Protein AF-A0A212JCQ4-F1 (afdb_monomer_lite)

Structure (mmCIF, N/CA/C/O backbone):
data_AF-A0A212JCQ4-F1
#
_entry.id   AF-A0A212JCQ4-F1
#
loop_
_atom_site.group_PDB
_atom_site.id
_atom_site.type_symbol
_atom_site.label_atom_id
_atom_site.label_alt_id
_atom_site.label_comp_id
_atom_site.label_asym_id
_atom_site.label_entity_id
_atom_site.label_seq_id
_atom_site.pdbx_PDB_ins_code
_atom_site.Cartn_x
_atom_site.Cartn_y
_atom_site.Cartn_z
_atom_site.occupancy
_atom_site.B_iso_or_equiv
_atom_site.auth_seq_id
_atom_site.auth_comp_id
_atom_site.auth_asym_id
_atom_site.auth_atom_id
_atom_site.pdbx_PDB_model_num
ATOM 1 N N . MET A 1 1 ? 19.451 -28.523 -70.467 1.00 32.06 1 MET A N 1
ATOM 2 C CA . MET A 1 1 ? 18.300 -27.843 -69.841 1.00 32.06 1 MET A CA 1
ATOM 3 C C . MET A 1 1 ? 18.833 -26.778 -68.900 1.00 32.06 1 MET A C 1
ATOM 5 O O . MET A 1 1 ? 19.364 -27.104 -67.852 1.00 32.06 1 MET A O 1
ATOM 9 N N . ARG A 1 2 ? 18.814 -25.524 -69.358 1.00 25.47 2 ARG A N 1
ATOM 10 C CA . ARG A 1 2 ? 19.131 -24.320 -68.584 1.00 25.47 2 ARG A CA 1
ATOM 11 C C . ARG A 1 2 ? 17.798 -23.605 -68.400 1.00 25.47 2 ARG A C 1
ATOM 13 O O . ARG A 1 2 ? 17.240 -23.160 -69.401 1.00 25.47 2 ARG A O 1
ATOM 20 N N . GLU A 1 3 ? 17.269 -23.547 -67.185 1.00 24.75 3 GLU A N 1
ATOM 21 C CA . GLU A 1 3 ? 16.086 -22.733 -66.908 1.00 24.75 3 GLU A CA 1
ATOM 22 C C . GLU A 1 3 ? 16.500 -21.301 -66.576 1.00 24.75 3 GLU A C 1
ATOM 24 O O . GLU A 1 3 ? 17.418 -21.039 -65.799 1.00 24.75 3 GLU A O 1
ATOM 29 N N . LYS A 1 4 ? 15.845 -20.386 -67.288 1.00 23.06 4 LYS A N 1
ATOM 30 C CA . LYS A 1 4 ? 16.070 -18.948 -67.312 1.00 23.06 4 LYS A CA 1
ATOM 31 C C . LYS A 1 4 ? 15.874 -18.348 -65.921 1.00 23.06 4 LYS A C 1
ATOM 33 O O . LYS A 1 4 ? 14.760 -18.307 -65.410 1.00 23.06 4 LYS A O 1
ATOM 38 N N . ILE A 1 5 ? 16.944 -17.778 -65.377 1.00 24.84 5 ILE A N 1
ATOM 39 C CA . ILE A 1 5 ? 16.854 -16.713 -64.379 1.00 24.84 5 ILE A CA 1
A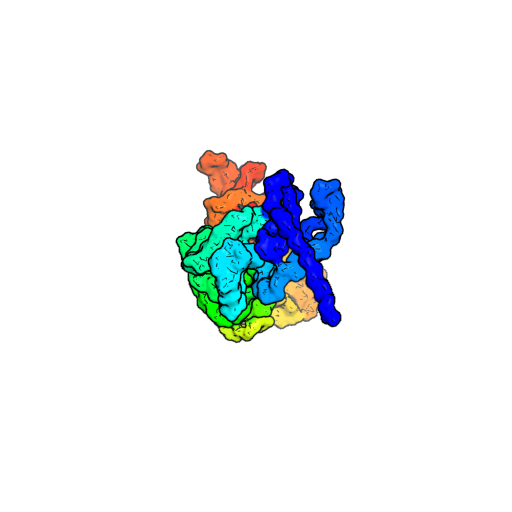TOM 40 C C . ILE A 1 5 ? 16.214 -15.523 -65.097 1.00 24.84 5 ILE A C 1
ATOM 42 O O . ILE A 1 5 ? 16.817 -14.937 -65.996 1.00 24.84 5 ILE A O 1
ATOM 46 N N . VAL A 1 6 ? 14.967 -15.210 -64.753 1.00 25.45 6 VAL A N 1
ATOM 47 C CA . VAL A 1 6 ? 14.301 -13.996 -65.226 1.00 25.45 6 VAL A CA 1
ATOM 48 C C . VAL A 1 6 ? 14.989 -12.811 -64.556 1.00 25.45 6 VAL A C 1
ATOM 50 O O . VAL A 1 6 ? 14.789 -12.519 -63.380 1.00 25.45 6 VAL A O 1
ATOM 53 N N . THR A 1 7 ? 15.850 -12.159 -65.328 1.00 31.75 7 THR A N 1
ATOM 54 C CA . THR A 1 7 ? 16.400 -10.831 -65.082 1.00 31.75 7 THR A CA 1
ATOM 55 C C . THR A 1 7 ? 15.264 -9.812 -65.096 1.00 31.75 7 THR A C 1
ATOM 57 O O . THR A 1 7 ? 14.762 -9.453 -66.159 1.00 31.75 7 THR A O 1
ATOM 60 N N . GLY A 1 8 ? 14.849 -9.365 -63.914 1.00 24.56 8 GLY A N 1
ATOM 61 C CA . GLY A 1 8 ? 14.039 -8.165 -63.728 1.00 24.56 8 GLY A CA 1
ATOM 62 C C . GLY A 1 8 ? 14.882 -7.093 -63.051 1.00 24.56 8 GLY A C 1
ATOM 63 O O . GLY A 1 8 ? 14.885 -6.984 -61.828 1.00 24.56 8 GLY A O 1
ATOM 64 N N . THR A 1 9 ? 15.641 -6.337 -63.837 1.00 28.34 9 THR A N 1
ATOM 65 C CA . THR A 1 9 ? 16.278 -5.086 -63.422 1.00 28.34 9 THR A CA 1
ATOM 66 C C . THR A 1 9 ? 15.172 -4.060 -63.176 1.00 28.34 9 THR A C 1
ATOM 68 O O . THR A 1 9 ? 14.485 -3.662 -64.111 1.00 28.34 9 THR A O 1
ATOM 71 N N . VAL A 1 10 ? 14.968 -3.638 -61.926 1.00 27.80 10 VAL A N 1
ATOM 72 C CA . VAL A 1 10 ? 14.209 -2.412 -61.640 1.00 27.80 10 VAL A CA 1
ATOM 73 C C . VAL A 1 10 ? 15.224 -1.279 -61.571 1.00 27.80 10 VAL A C 1
ATOM 75 O O . VAL A 1 10 ? 15.914 -1.099 -60.568 1.00 27.80 10 VAL A O 1
ATOM 78 N N . GLU A 1 11 ? 15.362 -0.574 -62.689 1.00 26.48 11 GLU A N 1
ATOM 79 C CA . GLU A 1 11 ? 16.165 0.636 -62.821 1.00 26.48 11 GLU A CA 1
ATOM 80 C C . GLU A 1 11 ? 15.382 1.857 -62.307 1.00 26.48 11 GLU A C 1
ATOM 82 O O . GLU A 1 11 ? 14.247 2.103 -62.706 1.00 26.48 11 GLU A O 1
ATOM 87 N N . SER A 1 12 ? 16.054 2.650 -61.465 1.00 22.78 12 SER A N 1
ATOM 88 C CA . SER A 1 12 ? 15.738 4.019 -61.015 1.00 22.78 12 SER A CA 1
ATOM 89 C C . SER A 1 12 ? 14.581 4.242 -60.012 1.00 22.78 12 SER A C 1
ATOM 91 O O . SER A 1 12 ? 13.432 3.859 -60.203 1.00 22.78 12 SER A O 1
ATOM 93 N N . LEU A 1 13 ? 14.928 4.925 -58.911 1.00 30.12 13 LEU A N 1
ATOM 94 C CA . LEU A 1 13 ? 14.050 5.452 -57.860 1.00 30.12 13 LEU A CA 1
ATOM 95 C C . LEU A 1 13 ? 14.155 6.982 -57.897 1.00 30.12 13 LEU A C 1
ATOM 97 O O . LEU A 1 13 ? 15.203 7.523 -57.550 1.00 30.12 13 LEU A O 1
ATOM 101 N N . GLU A 1 14 ? 13.088 7.679 -58.287 1.00 23.50 14 GLU A N 1
ATOM 102 C CA . GLU A 1 14 ? 13.028 9.147 -58.260 1.00 23.50 14 GLU A CA 1
ATOM 103 C C . GLU A 1 14 ? 11.935 9.641 -57.293 1.00 23.50 14 GLU A C 1
ATOM 105 O O . GLU A 1 14 ? 10.854 9.058 -57.180 1.00 23.50 14 GLU A O 1
ATOM 110 N N . VAL A 1 15 ? 12.232 10.716 -56.556 1.00 29.20 15 VAL A N 1
ATOM 111 C CA . VAL A 1 15 ? 11.378 11.297 -55.507 1.00 29.20 15 VAL A CA 1
ATOM 112 C C . VAL A 1 15 ? 10.557 12.451 -56.081 1.00 29.20 15 VAL A C 1
ATOM 114 O O . VAL A 1 15 ? 11.116 13.503 -56.376 1.00 29.20 15 VAL A O 1
ATOM 117 N N . ARG A 1 16 ? 9.224 12.320 -56.142 1.00 26.12 16 ARG A N 1
ATOM 118 C CA . ARG A 1 16 ? 8.299 13.462 -56.296 1.00 26.12 16 ARG A CA 1
ATOM 119 C C . ARG A 1 16 ? 6.994 13.232 -55.521 1.00 26.12 16 ARG A C 1
ATOM 121 O O . ARG A 1 16 ? 6.367 12.190 -55.660 1.00 26.12 16 ARG A O 1
ATOM 128 N N . GLY A 1 17 ? 6.571 14.212 -54.715 1.00 27.91 17 GLY A N 1
ATOM 129 C CA . GLY A 1 17 ? 5.167 14.324 -54.275 1.00 27.91 17 GLY A CA 1
ATOM 130 C C . GLY A 1 17 ? 4.691 13.504 -53.060 1.00 27.91 17 GLY A C 1
ATOM 131 O O . GLY A 1 17 ? 3.525 13.137 -53.007 1.00 27.91 17 GLY A O 1
ATOM 132 N N . GLY A 1 18 ? 5.530 13.235 -52.053 1.00 31.50 18 GLY A N 1
ATOM 133 C CA . GLY A 1 18 ? 5.032 13.005 -50.681 1.00 31.50 18 GLY A CA 1
ATOM 134 C C . GLY A 1 18 ? 4.243 11.717 -50.368 1.00 31.50 18 GLY A C 1
ATOM 135 O O . GLY A 1 18 ? 3.412 11.751 -49.464 1.00 31.50 18 GLY A O 1
ATOM 136 N N . THR A 1 19 ? 4.513 10.580 -51.023 1.00 29.20 19 THR A N 1
ATOM 137 C CA . THR A 1 19 ? 3.900 9.275 -50.667 1.00 29.20 19 THR A CA 1
ATOM 138 C C . THR A 1 19 ? 4.926 8.139 -50.615 1.00 29.20 19 THR A C 1
ATOM 140 O O . THR A 1 19 ? 5.748 8.048 -51.528 1.00 29.20 19 THR A O 1
ATOM 143 N N . LEU A 1 20 ? 4.870 7.229 -49.627 1.00 32.25 20 LEU A N 1
ATOM 144 C CA . LEU A 1 20 ? 5.834 6.123 -49.548 1.00 32.25 20 LEU A CA 1
ATOM 145 C C . LEU A 1 20 ? 5.527 4.929 -50.452 1.00 32.25 20 LEU A C 1
ATOM 147 O O . LEU A 1 20 ? 4.381 4.518 -50.603 1.00 32.25 20 LEU A O 1
ATOM 151 N N . LEU A 1 21 ? 6.611 4.316 -50.925 1.00 33.00 21 LEU A N 1
ATOM 152 C CA . LEU A 1 21 ? 6.697 2.968 -51.478 1.00 33.00 21 LEU A CA 1
ATOM 153 C C . LEU A 1 21 ? 7.287 2.024 -50.420 1.00 33.00 21 LEU A C 1
ATOM 155 O O . LEU A 1 21 ? 8.281 2.368 -49.782 1.00 33.00 21 LEU A O 1
ATOM 159 N N . LEU A 1 22 ? 6.686 0.841 -50.254 1.00 37.56 22 LEU A N 1
ATOM 160 C CA . LEU A 1 22 ? 7.226 -0.265 -49.457 1.00 37.56 22 LEU A CA 1
ATOM 161 C C . LEU A 1 22 ? 8.606 -0.646 -50.003 1.00 37.56 22 LEU A C 1
ATOM 163 O O . LEU A 1 22 ? 8.719 -1.233 -51.076 1.00 37.56 22 LEU A O 1
ATOM 167 N N . ALA A 1 23 ? 9.649 -0.260 -49.283 1.00 37.72 23 ALA A N 1
ATOM 168 C CA . ALA A 1 23 ? 11.021 -0.524 -49.666 1.00 37.72 23 ALA A CA 1
ATOM 169 C C . ALA A 1 23 ? 11.456 -1.911 -49.169 1.00 37.72 23 ALA A C 1
ATOM 171 O O . ALA A 1 23 ? 11.227 -2.265 -48.011 1.00 37.72 23 ALA A O 1
ATOM 172 N N . ASP A 1 24 ? 12.118 -2.665 -50.054 1.00 46.59 24 ASP A N 1
ATOM 173 C CA . ASP A 1 24 ? 13.016 -3.772 -49.706 1.00 46.59 24 ASP A CA 1
ATOM 174 C C . ASP A 1 24 ? 13.876 -3.346 -48.503 1.00 46.59 24 ASP A C 1
ATOM 176 O O . ASP A 1 24 ? 14.333 -2.198 -48.451 1.00 46.59 24 ASP A O 1
ATOM 180 N N . TRP A 1 25 ? 14.137 -4.249 -47.551 1.00 49.84 25 TRP A N 1
ATOM 181 C CA . TRP A 1 25 ? 15.127 -4.030 -46.494 1.00 49.84 25 TRP A CA 1
ATOM 182 C C . TRP A 1 25 ? 16.390 -3.339 -47.042 1.00 49.84 25 TRP A C 1
ATOM 184 O O . TRP A 1 25 ? 16.895 -2.417 -46.405 1.00 49.84 25 TRP A O 1
ATOM 194 N N . ARG A 1 26 ? 16.843 -3.689 -48.261 1.00 50.25 26 ARG A N 1
ATOM 195 C CA . ARG A 1 26 ? 17.972 -3.071 -48.987 1.00 50.25 26 ARG A CA 1
ATOM 196 C C . ARG A 1 26 ? 17.785 -1.604 -49.396 1.00 50.25 26 ARG A C 1
ATOM 198 O O . ARG A 1 26 ? 18.786 -0.894 -49.423 1.00 50.25 26 ARG A O 1
ATOM 205 N N . ALA A 1 27 ? 16.567 -1.134 -49.645 1.00 45.81 27 ALA A N 1
ATOM 206 C CA . ALA A 1 27 ? 16.246 0.260 -49.973 1.00 45.81 27 ALA A CA 1
ATOM 207 C C . ALA A 1 27 ? 15.977 1.136 -48.724 1.00 45.81 27 ALA A C 1
ATOM 209 O O . ALA A 1 27 ? 15.858 2.356 -48.828 1.00 45.81 27 ALA A O 1
ATOM 210 N N . GLY A 1 28 ? 15.988 0.532 -47.527 1.00 45.38 28 GLY A N 1
ATOM 211 C CA . GLY A 1 28 ? 15.826 1.204 -46.237 1.00 45.38 28 GLY A CA 1
ATOM 212 C C . GLY A 1 28 ? 14.374 1.213 -45.764 1.00 45.38 28 GLY A C 1
ATOM 213 O O . GLY A 1 28 ? 13.457 1.320 -46.566 1.00 45.38 28 GLY A O 1
ATOM 214 N N . LEU A 1 29 ? 14.152 1.107 -44.449 1.00 46.00 29 LEU A N 1
ATOM 215 C CA . LEU A 1 29 ? 12.815 1.142 -43.847 1.00 46.00 29 LEU A CA 1
ATOM 216 C C . LEU A 1 29 ? 12.216 2.551 -43.963 1.00 46.00 29 LEU A C 1
ATOM 218 O O . LEU A 1 29 ? 12.230 3.340 -43.020 1.00 46.00 29 LEU A O 1
ATOM 222 N N . GLY A 1 30 ? 11.710 2.905 -45.137 1.00 39.31 30 GLY A N 1
ATOM 223 C CA . GLY A 1 30 ? 10.808 4.034 -45.261 1.00 39.31 30 GLY A CA 1
ATOM 224 C C . GLY A 1 30 ? 9.460 3.662 -44.634 1.00 39.31 30 GLY A C 1
ATOM 225 O O . GLY A 1 30 ? 8.930 2.583 -44.888 1.00 39.31 30 GLY A O 1
ATOM 226 N N . ARG A 1 31 ? 8.862 4.559 -43.846 1.00 39.53 31 ARG A N 1
ATOM 227 C CA . ARG A 1 31 ? 7.405 4.585 -43.627 1.00 39.53 31 ARG A CA 1
ATOM 228 C C . ARG A 1 31 ? 6.879 5.977 -43.978 1.00 39.53 31 ARG A C 1
ATOM 230 O O . ARG A 1 31 ? 7.353 6.968 -43.436 1.00 39.53 31 ARG A O 1
ATOM 237 N N . THR A 1 32 ? 5.906 6.057 -44.883 1.00 30.70 32 THR A N 1
ATOM 238 C CA . THR A 1 32 ? 4.908 7.133 -44.916 1.00 30.70 32 THR A CA 1
ATOM 239 C C . THR A 1 32 ? 3.570 6.435 -45.054 1.00 30.70 32 THR A C 1
ATOM 241 O O . THR A 1 32 ? 3.290 5.790 -46.058 1.00 30.70 32 THR A O 1
ATOM 244 N N . LEU A 1 33 ? 2.756 6.576 -44.020 1.00 32.19 33 LEU A N 1
ATOM 245 C CA . LEU A 1 33 ? 1.309 6.574 -44.125 1.00 32.19 33 LEU A CA 1
ATOM 246 C C . LEU A 1 33 ? 0.936 7.944 -43.584 1.00 32.19 33 LEU A C 1
ATOM 248 O O . LEU A 1 33 ? 1.150 8.217 -42.404 1.00 32.19 33 LEU A O 1
ATOM 252 N N . ARG A 1 34 ? 0.577 8.861 -44.483 1.00 30.30 34 ARG A N 1
ATOM 253 C CA . ARG A 1 34 ? 0.251 10.228 -44.090 1.00 30.30 34 ARG A CA 1
ATOM 254 C C . ARG A 1 34 ? -1.063 10.228 -43.318 1.00 30.30 34 ARG A C 1
ATOM 256 O O . ARG A 1 34 ? -2.013 9.545 -43.684 1.00 30.30 34 ARG A O 1
ATOM 263 N N . GLY A 1 35 ? -1.074 11.053 -42.287 1.00 26.44 35 GLY A N 1
ATOM 264 C CA . GLY A 1 35 ? -2.233 11.452 -41.514 1.00 26.44 35 GLY A CA 1
ATOM 265 C C . GLY A 1 35 ? -1.782 12.433 -40.441 1.00 26.44 35 GLY A C 1
ATOM 266 O O . GLY A 1 35 ? -2.016 12.173 -39.276 1.00 26.44 35 GLY A O 1
ATOM 267 N N . ASP A 1 36 ? -1.007 13.451 -40.834 1.00 30.61 36 ASP A N 1
ATOM 268 C CA . ASP A 1 36 ? -0.702 14.704 -40.119 1.00 30.61 36 ASP A CA 1
ATOM 269 C C . ASP A 1 36 ? -0.726 14.652 -38.566 1.00 30.61 36 ASP A C 1
ATOM 271 O O . ASP A 1 36 ? -1.315 15.500 -37.901 1.00 30.61 36 ASP A O 1
ATOM 275 N N . GLY A 1 37 ? -0.051 13.649 -37.984 1.00 29.08 37 GLY A N 1
ATOM 276 C CA . GLY A 1 37 ? 0.016 13.351 -36.547 1.00 29.08 37 GLY A CA 1
ATOM 277 C C . GLY A 1 37 ? 1.029 12.227 -36.228 1.00 29.08 37 GLY A C 1
ATOM 278 O O . GLY A 1 37 ? 1.457 11.511 -37.135 1.00 29.08 37 GLY A O 1
ATOM 279 N N . PRO A 1 38 ? 1.473 12.063 -34.964 1.00 31.23 38 PRO A N 1
ATOM 280 C CA . PRO A 1 38 ? 2.828 11.607 -34.608 1.00 31.23 38 PRO A CA 1
ATOM 281 C C . PRO A 1 38 ? 3.078 10.082 -34.588 1.00 31.23 38 PRO A C 1
ATOM 283 O O . PRO A 1 38 ? 3.997 9.630 -33.909 1.00 31.23 38 PRO A O 1
ATOM 286 N N . TYR A 1 39 ? 2.329 9.257 -35.327 1.00 32.06 39 TYR A N 1
ATOM 287 C CA . TYR A 1 39 ? 2.516 7.795 -35.292 1.00 32.06 39 TYR A CA 1
ATOM 288 C C . TYR A 1 39 ? 2.461 7.127 -36.671 1.00 32.06 39 TYR A C 1
ATOM 290 O O . TYR A 1 39 ? 1.503 7.333 -37.412 1.00 32.06 39 TYR A O 1
ATOM 298 N N . PRO A 1 40 ? 3.371 6.176 -36.959 1.00 34.78 40 PRO A N 1
ATOM 299 C CA . PRO A 1 40 ? 3.081 5.063 -37.844 1.00 34.78 40 PRO A CA 1
ATOM 300 C C . PRO A 1 40 ? 2.908 3.765 -37.034 1.00 34.78 40 PRO A C 1
ATOM 302 O O . PRO A 1 40 ? 3.887 3.160 -36.607 1.00 34.78 40 PRO A O 1
ATOM 305 N N . LEU A 1 41 ? 1.647 3.358 -36.864 1.00 33.28 41 LEU A N 1
ATOM 306 C CA . LEU A 1 41 ? 1.120 2.009 -36.580 1.00 33.28 41 LEU A CA 1
ATOM 307 C C . LEU A 1 41 ? 2.052 1.014 -35.859 1.00 33.28 41 LEU A C 1
ATOM 309 O O . LEU A 1 41 ? 2.858 0.331 -36.490 1.00 33.28 41 LEU A O 1
ATOM 313 N N . SER A 1 42 ? 1.827 0.834 -34.554 1.00 30.84 42 SER A N 1
ATOM 314 C CA . SER A 1 42 ? 1.692 -0.528 -34.024 1.00 30.84 42 SER A CA 1
ATOM 315 C C . SER A 1 42 ? 0.215 -0.903 -34.123 1.00 30.84 42 SER A C 1
ATOM 317 O O . SER A 1 42 ? -0.631 -0.105 -33.721 1.00 30.84 42 SER A O 1
ATOM 319 N N . CYS A 1 43 ? -0.097 -2.084 -34.643 1.00 30.03 43 CYS A N 1
ATOM 320 C CA . CYS A 1 43 ? -1.452 -2.607 -34.831 1.00 30.03 43 CYS A CA 1
ATOM 321 C C . CYS A 1 43 ? -2.215 -2.903 -33.524 1.00 30.03 43 CYS A C 1
ATOM 323 O O . CYS A 1 43 ? -2.640 -4.032 -33.317 1.00 30.03 43 CYS A O 1
ATOM 325 N N . ALA A 1 44 ? -2.404 -1.915 -32.647 1.00 31.16 44 ALA A N 1
ATOM 326 C CA . ALA A 1 44 ? -3.144 -2.117 -31.401 1.00 31.16 44 ALA A CA 1
ATOM 327 C C . ALA A 1 44 ? -4.351 -1.185 -31.179 1.00 31.16 44 ALA A C 1
ATOM 329 O O . ALA A 1 44 ? -5.352 -1.689 -30.696 1.00 31.16 44 ALA A O 1
ATOM 330 N N . ASP A 1 45 ? -4.360 0.103 -31.556 1.00 31.17 45 ASP A N 1
ATOM 331 C CA . ASP A 1 45 ? -5.245 1.029 -30.804 1.00 31.17 45 ASP A CA 1
ATOM 332 C C . ASP A 1 45 ? -6.210 1.952 -31.582 1.00 31.17 45 ASP A C 1
ATOM 334 O O . ASP A 1 45 ? -6.643 2.956 -31.023 1.00 31.17 45 ASP A O 1
ATOM 338 N N . VAL A 1 46 ? -6.637 1.657 -32.820 1.00 30.66 46 VAL A N 1
ATOM 339 C CA . VAL A 1 46 ? -7.789 2.396 -33.409 1.00 30.66 46 VAL A CA 1
ATOM 340 C C . VAL A 1 46 ? -8.723 1.484 -34.219 1.00 30.66 46 VAL A C 1
ATOM 342 O O . VAL A 1 46 ? -8.431 1.183 -35.379 1.00 30.66 46 VAL A O 1
ATOM 345 N N . PRO A 1 47 ? -9.874 1.060 -33.665 1.00 29.22 47 PRO A N 1
ATOM 346 C CA . PRO A 1 47 ? -10.908 0.365 -34.426 1.00 29.22 47 PRO A CA 1
ATOM 347 C C . PRO A 1 47 ? -11.587 1.307 -35.437 1.00 29.22 47 PRO A C 1
ATOM 349 O O . PRO A 1 47 ? -12.046 2.388 -35.074 1.00 29.22 47 PRO A O 1
ATOM 352 N N . GLY A 1 48 ? -11.713 0.874 -36.698 1.00 36.28 48 GLY A N 1
ATOM 353 C CA . GLY A 1 48 ? -12.770 1.362 -37.600 1.00 36.28 48 GLY A CA 1
ATOM 354 C C . GLY A 1 48 ? -12.418 2.387 -38.690 1.00 36.28 48 GLY A C 1
ATOM 355 O O . GLY A 1 48 ? -13.346 2.897 -39.315 1.00 36.28 48 GLY A O 1
ATOM 356 N N . ARG A 1 49 ? -11.143 2.692 -38.985 1.00 37.06 49 ARG A N 1
ATOM 357 C CA . ARG A 1 49 ? -10.781 3.514 -40.166 1.00 37.06 49 ARG A CA 1
ATOM 358 C C . ARG A 1 49 ? -9.804 2.792 -41.106 1.00 37.06 49 ARG A C 1
ATOM 360 O O . ARG A 1 49 ? -8.746 2.371 -40.640 1.00 37.06 49 ARG A O 1
ATOM 367 N N . PRO A 1 50 ? -10.117 2.651 -42.411 1.00 37.53 50 PRO A N 1
ATOM 368 C CA . PRO A 1 50 ? -9.210 2.035 -43.373 1.00 37.53 50 PRO A CA 1
ATOM 369 C C . PRO A 1 50 ? -8.054 2.982 -43.713 1.00 37.53 50 PRO A C 1
ATOM 371 O O . PRO A 1 50 ? -8.257 4.175 -43.935 1.00 37.53 50 PRO A O 1
ATOM 374 N N . LEU A 1 51 ? -6.836 2.448 -43.774 1.00 42.00 51 LEU A N 1
ATOM 375 C CA . LEU A 1 51 ? -5.702 3.161 -44.363 1.00 42.00 51 LEU A CA 1
ATOM 376 C C . LEU A 1 51 ? -5.823 3.136 -45.879 1.00 42.00 51 LEU A C 1
ATOM 378 O O . LEU A 1 51 ? -6.289 2.135 -46.407 1.00 42.00 51 LEU A O 1
ATOM 382 N N . LEU A 1 52 ? -5.398 4.192 -46.568 1.00 41.59 52 LEU A N 1
ATOM 383 C CA . LEU A 1 52 ? -5.590 4.341 -48.012 1.00 41.59 52 LEU A CA 1
ATOM 384 C C . LEU A 1 52 ? -4.254 4.328 -48.780 1.00 41.59 52 LEU A C 1
ATOM 386 O O . LEU A 1 52 ? -3.218 4.713 -48.234 1.00 41.59 52 LEU A O 1
ATOM 390 N N . ASP A 1 53 ? -4.282 3.872 -50.034 1.00 39.75 53 ASP A N 1
ATOM 391 C CA . ASP A 1 53 ? -3.183 3.926 -51.002 1.00 39.75 53 ASP A CA 1
ATOM 392 C C . ASP A 1 53 ? -3.130 5.274 -51.760 1.00 39.75 53 ASP A C 1
ATOM 394 O O . ASP A 1 53 ? -3.855 6.218 -51.433 1.00 39.75 53 ASP A O 1
ATOM 398 N N . ARG A 1 54 ? -2.241 5.384 -52.764 1.00 33.50 54 ARG A N 1
ATOM 399 C CA . ARG A 1 54 ? -2.014 6.603 -53.574 1.00 33.50 54 ARG A CA 1
ATOM 400 C C . ARG A 1 54 ? -3.242 7.055 -54.364 1.00 33.50 54 ARG A C 1
ATOM 402 O O . ARG A 1 54 ? -3.333 8.224 -54.726 1.00 33.50 54 ARG A O 1
ATOM 409 N N . GLU A 1 55 ? -4.179 6.150 -54.603 1.00 37.16 55 GLU A N 1
ATOM 410 C CA . GLU A 1 55 ? -5.401 6.372 -55.363 1.00 37.16 55 GLU A CA 1
ATOM 411 C C . GLU A 1 55 ? -6.619 6.540 -54.434 1.00 37.16 55 GLU A C 1
ATOM 413 O O . GLU A 1 55 ? -7.756 6.580 -54.900 1.00 37.16 55 GLU A O 1
ATOM 418 N N . GLY A 1 56 ? -6.397 6.638 -53.114 1.00 38.28 56 GLY A N 1
ATOM 419 C CA . GLY A 1 56 ? -7.456 6.765 -52.114 1.00 38.28 56 GLY A CA 1
ATOM 420 C C . GLY A 1 56 ? -8.199 5.455 -51.835 1.00 38.28 56 GLY A C 1
ATOM 421 O O . GLY A 1 56 ? -9.272 5.481 -51.232 1.00 38.28 56 GLY A O 1
ATOM 422 N N . ARG A 1 57 ? -7.657 4.306 -52.257 1.00 43.53 57 ARG A N 1
ATOM 423 C CA . ARG A 1 57 ? -8.278 2.991 -52.057 1.00 43.53 57 ARG A CA 1
ATOM 424 C C . ARG A 1 57 ? -7.814 2.384 -50.735 1.00 43.53 57 ARG A C 1
ATOM 426 O O . ARG A 1 57 ? -6.642 2.512 -50.400 1.00 43.53 57 ARG A O 1
ATOM 433 N N . PRO A 1 58 ? -8.674 1.680 -49.987 1.00 43.66 58 PRO A N 1
ATOM 434 C CA . PRO A 1 58 ? -8.266 0.972 -48.778 1.00 43.66 58 PRO A CA 1
ATOM 435 C C . PRO A 1 58 ? -7.092 0.018 -49.035 1.00 43.66 58 PRO A C 1
ATOM 437 O O . PRO A 1 58 ? -7.192 -0.890 -49.859 1.00 43.66 58 PRO A O 1
ATOM 440 N N . LEU A 1 59 ? -5.991 0.197 -48.305 1.00 44.41 59 LEU A N 1
ATOM 441 C CA . LEU A 1 59 ? -4.896 -0.759 -48.250 1.00 44.41 59 LEU A CA 1
ATOM 442 C C . LEU A 1 59 ? -5.442 -2.090 -47.708 1.00 44.41 59 LEU A C 1
ATOM 444 O O . LEU A 1 59 ? -6.076 -2.104 -46.647 1.00 44.41 59 LEU A O 1
ATOM 448 N N . PRO A 1 60 ? -5.217 -3.213 -48.409 1.00 45.97 60 PRO A N 1
ATOM 449 C CA . PRO A 1 60 ? -5.745 -4.499 -47.986 1.00 45.97 60 PRO A CA 1
ATOM 450 C C . PRO A 1 60 ? -5.043 -4.944 -46.703 1.00 45.97 60 PRO A C 1
ATOM 452 O O . PRO A 1 60 ? -3.817 -4.975 -46.667 1.00 45.97 60 PRO A O 1
ATOM 455 N N . ASP A 1 61 ? -5.838 -5.297 -45.686 1.00 53.53 61 ASP A N 1
ATOM 456 C CA . ASP A 1 61 ? -5.445 -5.950 -44.426 1.00 53.53 61 ASP A CA 1
ATOM 457 C C . ASP A 1 61 ? -4.066 -5.498 -43.903 1.00 53.53 61 ASP A C 1
ATOM 459 O O . ASP A 1 61 ? -3.040 -6.090 -44.225 1.00 53.53 61 ASP A O 1
ATOM 463 N N . LEU A 1 62 ? -4.030 -4.438 -43.091 1.00 49.12 62 LEU A N 1
ATOM 464 C CA . LEU A 1 62 ? -2.836 -3.933 -42.390 1.00 49.12 62 LEU A CA 1
ATOM 465 C C . LEU A 1 62 ? -1.882 -5.048 -41.894 1.00 49.12 62 LEU A C 1
ATOM 467 O O . LEU A 1 62 ? -0.699 -5.017 -42.244 1.00 49.12 62 LEU A O 1
ATOM 471 N N . PRO A 1 63 ? -2.379 -6.081 -41.182 1.00 49.94 63 PRO A N 1
ATOM 472 C CA . PRO A 1 63 ? -1.623 -7.292 -40.864 1.00 49.94 63 PRO A CA 1
ATOM 473 C C . PRO A 1 63 ? -0.921 -7.966 -42.056 1.00 49.94 63 PRO A C 1
ATOM 475 O O . PRO A 1 63 ? 0.215 -8.416 -41.937 1.00 49.94 63 PRO A O 1
ATOM 478 N N . LYS A 1 64 ? -1.558 -8.073 -43.225 1.00 48.72 64 LYS A N 1
ATOM 479 C CA . LYS A 1 64 ? -0.976 -8.635 -44.458 1.00 48.72 64 LYS A CA 1
ATOM 480 C C . LYS A 1 64 ? 0.133 -7.750 -45.031 1.00 48.72 64 LYS A C 1
ATOM 482 O O . LYS A 1 64 ? 1.173 -8.288 -45.406 1.00 48.72 64 LYS A O 1
ATOM 487 N N . ALA A 1 65 ? -0.050 -6.431 -45.057 1.00 50.03 65 ALA A N 1
ATOM 488 C CA . ALA A 1 65 ? 0.979 -5.496 -45.515 1.00 50.03 65 ALA A CA 1
ATOM 489 C C . ALA A 1 65 ? 2.207 -5.489 -44.582 1.00 50.03 65 ALA A C 1
ATOM 491 O O . ALA A 1 65 ? 3.344 -5.531 -45.049 1.00 50.03 65 ALA A O 1
ATOM 492 N N . GLU A 1 66 ? 1.998 -5.525 -43.263 1.00 52.62 66 GLU A N 1
ATOM 493 C CA . GLU A 1 66 ? 3.091 -5.650 -42.291 1.00 52.62 66 GLU A CA 1
ATOM 494 C C . GLU A 1 66 ? 3.817 -6.992 -42.399 1.00 52.62 66 GLU A C 1
ATOM 496 O O . GLU A 1 66 ? 5.049 -7.021 -42.407 1.00 52.62 66 GLU A O 1
ATOM 501 N N . ARG A 1 67 ? 3.077 -8.098 -42.565 1.00 54.88 67 ARG A N 1
ATOM 502 C CA . ARG A 1 67 ? 3.659 -9.424 -42.830 1.00 54.88 67 ARG A CA 1
ATOM 503 C C . ARG A 1 67 ? 4.519 -9.427 -44.095 1.00 54.88 67 ARG A C 1
ATOM 505 O O . ARG A 1 67 ? 5.588 -10.029 -44.078 1.00 54.88 67 ARG A O 1
ATOM 512 N N . ALA A 1 68 ? 4.097 -8.737 -45.155 1.00 53.66 68 ALA A N 1
ATOM 513 C CA . ALA A 1 68 ? 4.864 -8.630 -46.395 1.00 53.66 68 ALA A CA 1
ATOM 514 C C . ALA A 1 68 ? 6.182 -7.858 -46.205 1.00 53.66 68 ALA A C 1
ATOM 516 O O . ALA A 1 68 ? 7.222 -8.325 -46.659 1.00 53.66 68 ALA A O 1
ATOM 517 N N . VAL A 1 69 ? 6.177 -6.736 -45.472 1.00 55.56 69 VAL A N 1
ATOM 518 C CA . VAL A 1 69 ? 7.416 -6.007 -45.125 1.00 55.56 69 VAL A CA 1
ATOM 519 C C . VAL A 1 69 ? 8.334 -6.870 -44.279 1.00 55.56 69 VAL A C 1
ATOM 521 O O . VAL A 1 69 ? 9.512 -7.009 -44.595 1.00 55.56 69 VAL A O 1
ATOM 524 N N . LEU A 1 70 ? 7.803 -7.481 -43.219 1.00 59.12 70 LEU A N 1
ATOM 525 C CA . LEU A 1 70 ? 8.583 -8.346 -42.340 1.00 59.12 70 LEU A CA 1
ATOM 526 C C . LEU A 1 70 ? 9.169 -9.542 -43.102 1.00 59.12 70 LEU A C 1
ATOM 528 O O . LEU A 1 70 ? 10.286 -9.945 -42.804 1.00 59.12 70 LEU A O 1
ATOM 532 N N . ALA A 1 71 ? 8.484 -10.074 -44.116 1.00 61.66 71 ALA A N 1
ATOM 533 C CA . ALA A 1 71 ? 9.021 -11.139 -44.962 1.00 61.66 71 ALA A CA 1
ATOM 534 C C . ALA A 1 71 ? 10.274 -10.717 -45.756 1.00 61.66 71 ALA A C 1
ATOM 536 O O . ALA A 1 71 ? 11.101 -11.571 -46.063 1.00 61.66 71 ALA A O 1
ATOM 537 N N . THR A 1 72 ? 10.454 -9.421 -46.042 1.00 66.38 72 THR A N 1
ATOM 538 C CA . THR A 1 72 ? 11.679 -8.895 -46.680 1.00 66.38 72 THR A CA 1
ATOM 539 C C . THR A 1 72 ? 12.841 -8.701 -45.702 1.00 66.38 72 THR A C 1
ATOM 541 O O . THR A 1 72 ? 13.990 -8.579 -46.125 1.00 66.38 72 THR A O 1
ATOM 544 N N . VAL A 1 73 ? 12.571 -8.672 -44.392 1.00 68.06 73 VAL A N 1
ATOM 545 C CA . VAL A 1 73 ? 13.608 -8.518 -43.366 1.00 68.06 73 VAL A CA 1
ATOM 546 C C . VAL A 1 73 ? 14.283 -9.876 -43.130 1.00 68.06 73 VAL A C 1
ATOM 548 O O . VAL A 1 73 ? 13.586 -10.849 -42.807 1.00 68.06 73 VAL A O 1
ATOM 551 N N . PRO A 1 74 ? 15.626 -9.964 -43.230 1.00 78.00 74 PRO A N 1
ATOM 552 C CA . PRO A 1 74 ? 16.359 -11.192 -42.942 1.00 78.00 74 PRO A CA 1
ATOM 553 C C . PRO A 1 74 ? 15.948 -11.809 -41.603 1.00 78.00 74 PRO A C 1
ATOM 555 O O . PRO A 1 74 ? 15.720 -11.104 -40.619 1.00 78.00 74 PRO A O 1
ATOM 558 N N . GLU A 1 75 ? 15.840 -13.136 -41.561 1.00 75.31 75 GLU A N 1
ATOM 559 C CA . GLU A 1 75 ? 15.329 -13.854 -40.391 1.00 75.31 75 GLU A CA 1
ATOM 560 C C . GLU A 1 75 ? 16.146 -13.575 -39.123 1.00 75.31 75 GLU A C 1
ATOM 562 O O . GLU A 1 75 ? 15.569 -13.351 -38.064 1.00 75.31 75 GLU A O 1
ATOM 567 N N . GLU A 1 76 ? 17.472 -13.502 -39.244 1.00 80.88 76 GLU A N 1
ATOM 568 C CA . GLU A 1 76 ? 18.380 -13.135 -38.153 1.00 80.88 76 GLU A CA 1
ATOM 569 C C . GLU A 1 76 ? 18.037 -11.761 -37.554 1.00 80.88 76 GLU A C 1
ATOM 571 O O . GLU A 1 76 ? 17.951 -11.604 -36.338 1.00 80.88 76 GLU A O 1
ATOM 576 N N . ILE A 1 77 ? 17.747 -10.776 -38.406 1.00 79.44 77 ILE A N 1
ATOM 577 C CA . ILE A 1 77 ? 17.400 -9.411 -37.996 1.00 79.44 77 ILE A CA 1
ATOM 578 C C . ILE A 1 77 ? 16.021 -9.381 -37.323 1.00 79.44 77 ILE A C 1
ATOM 580 O O . ILE A 1 77 ? 15.831 -8.691 -36.321 1.00 79.44 77 ILE A O 1
ATOM 584 N N . ARG A 1 78 ? 15.059 -10.166 -37.826 1.00 78.56 78 ARG A N 1
ATOM 585 C CA . ARG A 1 78 ? 13.746 -10.325 -37.178 1.00 78.56 78 ARG A CA 1
ATOM 586 C C . ARG A 1 78 ? 13.859 -10.992 -35.812 1.00 78.56 78 ARG A C 1
ATOM 588 O O . ARG A 1 78 ? 13.243 -10.518 -34.860 1.00 78.56 78 ARG A O 1
ATOM 595 N N . ARG A 1 79 ? 14.656 -12.061 -35.711 1.00 80.38 79 ARG A N 1
ATOM 596 C CA . ARG A 1 79 ? 14.933 -12.754 -34.447 1.00 80.38 79 ARG A CA 1
ATOM 597 C C . ARG A 1 79 ? 15.581 -11.813 -33.438 1.00 80.38 79 ARG A C 1
ATOM 599 O O . ARG A 1 79 ? 15.151 -11.793 -32.291 1.00 80.38 79 ARG A O 1
ATOM 606 N N . LEU A 1 80 ? 16.527 -10.981 -33.873 1.00 84.44 80 LEU A N 1
ATOM 607 C CA . LEU A 1 80 ? 17.168 -9.994 -33.006 1.00 84.44 80 LEU A CA 1
ATOM 608 C C . LEU A 1 80 ? 16.225 -8.858 -32.577 1.00 84.44 80 LEU A C 1
ATOM 610 O O . LEU A 1 80 ? 16.329 -8.359 -31.461 1.00 84.44 80 LEU A O 1
ATOM 614 N N . ALA A 1 81 ? 15.287 -8.440 -33.427 1.00 81.75 81 ALA A N 1
ATOM 615 C CA . ALA A 1 81 ? 14.302 -7.430 -33.046 1.00 81.75 81 ALA A CA 1
ATOM 616 C C . ALA A 1 81 ? 13.303 -7.959 -32.003 1.00 81.75 81 ALA A C 1
ATOM 618 O O . ALA A 1 81 ? 12.819 -7.183 -31.179 1.00 81.75 81 ALA A O 1
ATOM 619 N N . ALA A 1 82 ? 12.986 -9.258 -32.027 1.00 82.75 82 ALA A N 1
ATOM 620 C CA . ALA A 1 82 ? 11.887 -9.837 -31.256 1.00 82.75 82 ALA A CA 1
ATOM 621 C C . ALA A 1 82 ? 11.914 -9.525 -29.738 1.00 82.75 82 ALA A C 1
ATOM 623 O O . ALA A 1 82 ? 10.875 -9.079 -29.235 1.00 82.75 82 ALA A O 1
ATOM 624 N N . PRO A 1 83 ? 13.054 -9.641 -29.017 1.00 82.75 83 PRO A N 1
ATOM 625 C CA . PRO A 1 83 ? 13.154 -9.333 -27.583 1.00 82.75 83 PRO A CA 1
ATOM 626 C C . PRO A 1 83 ? 12.809 -7.887 -27.202 1.00 82.75 83 PRO A C 1
ATOM 628 O O . PRO A 1 83 ? 12.500 -7.614 -26.046 1.00 82.75 83 PRO A O 1
ATOM 631 N N . TYR A 1 84 ? 12.818 -6.952 -28.158 1.00 84.31 84 TYR A N 1
ATOM 632 C CA . TYR A 1 84 ? 12.468 -5.547 -27.927 1.00 84.31 84 TYR A CA 1
ATOM 633 C C . TYR A 1 84 ? 10.950 -5.285 -27.911 1.00 84.31 84 TYR A C 1
ATOM 635 O O . TYR A 1 84 ? 10.516 -4.133 -27.804 1.00 84.31 84 TYR A O 1
ATOM 643 N N . GLY A 1 85 ? 10.128 -6.336 -28.015 1.00 81.69 85 GLY A N 1
ATOM 644 C CA . GLY A 1 85 ? 8.679 -6.288 -27.816 1.00 81.69 85 GLY A CA 1
ATOM 645 C C . GLY A 1 85 ? 7.994 -5.193 -28.635 1.00 81.69 85 GLY A C 1
ATOM 646 O O . GLY A 1 85 ? 8.157 -5.099 -29.851 1.00 81.69 85 GLY A O 1
ATOM 647 N N . ARG A 1 86 ? 7.255 -4.302 -27.966 1.00 75.38 86 ARG A N 1
ATOM 648 C CA . ARG A 1 86 ? 6.528 -3.196 -28.625 1.00 75.38 86 ARG A CA 1
ATOM 649 C C . ARG A 1 86 ? 7.418 -2.171 -29.343 1.00 75.38 86 ARG A C 1
ATOM 651 O O . ARG A 1 86 ? 6.894 -1.321 -30.059 1.00 75.38 86 ARG A O 1
ATOM 658 N N . PHE A 1 87 ? 8.736 -2.231 -29.157 1.00 79.88 87 PHE A N 1
ATOM 659 C CA . PHE A 1 87 ? 9.715 -1.361 -29.811 1.00 79.88 87 PHE A CA 1
ATOM 660 C C . PHE A 1 87 ? 10.510 -2.069 -30.922 1.00 79.88 87 PHE A C 1
ATOM 662 O O . PHE A 1 87 ? 11.496 -1.521 -31.411 1.00 79.88 87 PHE A O 1
ATOM 669 N N . GLN A 1 88 ? 10.076 -3.252 -31.372 1.00 81.31 88 GLN A N 1
ATOM 670 C CA . GLN A 1 88 ? 10.679 -3.993 -32.491 1.00 81.31 88 GLN A CA 1
ATOM 671 C C . GLN A 1 88 ? 10.963 -3.116 -33.721 1.00 81.31 88 GLN A C 1
ATOM 673 O O . GLN A 1 88 ? 12.043 -3.192 -34.300 1.00 81.31 88 GLN A O 1
ATOM 678 N N . TRP A 1 89 ? 10.039 -2.226 -34.095 1.00 77.06 89 TRP A N 1
ATOM 679 C CA . TRP A 1 89 ? 10.239 -1.311 -35.225 1.00 77.06 89 TRP A CA 1
ATOM 680 C C . TRP A 1 89 ? 11.379 -0.311 -35.004 1.00 77.06 89 TRP A C 1
ATOM 682 O O . TRP A 1 89 ? 12.138 -0.043 -35.933 1.00 77.06 89 TRP A O 1
ATOM 692 N N . MET A 1 90 ? 11.535 0.208 -33.784 1.00 81.81 90 MET A N 1
ATOM 693 C CA . MET A 1 90 ? 12.650 1.090 -33.429 1.00 81.81 90 MET A CA 1
ATOM 694 C C . MET A 1 90 ? 13.974 0.328 -33.416 1.00 81.81 90 MET A C 1
ATOM 696 O O . MET A 1 90 ? 14.984 0.866 -33.864 1.00 81.81 90 MET A O 1
ATOM 700 N N . ALA A 1 91 ? 13.966 -0.934 -32.977 1.00 85.12 91 ALA A N 1
ATOM 701 C CA . ALA A 1 91 ? 15.131 -1.805 -33.069 1.00 85.12 91 ALA A CA 1
ATOM 702 C C . ALA A 1 91 ? 15.551 -1.997 -34.535 1.00 85.12 91 ALA A C 1
ATOM 704 O O . ALA A 1 91 ? 16.700 -1.740 -34.879 1.00 85.12 91 ALA A O 1
ATOM 705 N N . LEU A 1 92 ? 14.617 -2.358 -35.423 1.00 81.12 92 LEU A N 1
ATOM 706 C CA . LEU A 1 92 ? 14.887 -2.515 -36.858 1.00 81.12 92 LEU A CA 1
ATOM 707 C C . LEU A 1 92 ? 15.405 -1.217 -37.502 1.00 81.12 92 LEU A C 1
ATOM 709 O O . LEU A 1 92 ? 16.357 -1.249 -38.284 1.00 81.12 92 LEU A O 1
ATOM 713 N N . GLU A 1 93 ? 14.811 -0.071 -37.155 1.00 82.69 93 GLU A N 1
ATOM 714 C CA . GLU A 1 93 ? 15.249 1.246 -37.628 1.00 82.69 93 GLU A CA 1
ATOM 715 C C . GLU A 1 93 ? 16.683 1.560 -37.172 1.00 82.69 93 GLU A C 1
ATOM 717 O O . GLU A 1 93 ? 17.509 1.979 -37.988 1.00 82.69 93 GLU A O 1
ATOM 722 N N . ALA A 1 94 ? 17.002 1.305 -35.900 1.00 86.62 94 ALA A N 1
ATOM 723 C CA . ALA A 1 94 ? 18.338 1.501 -35.349 1.00 86.62 94 ALA A CA 1
ATOM 724 C C . ALA A 1 94 ? 19.371 0.569 -36.003 1.00 86.62 94 ALA A C 1
ATOM 726 O O . ALA A 1 94 ? 20.411 1.047 -36.450 1.00 86.62 94 ALA A O 1
ATOM 727 N N . MET A 1 95 ? 19.067 -0.729 -36.150 1.00 85.69 95 MET A N 1
ATOM 728 C CA . MET A 1 95 ? 19.951 -1.699 -36.818 1.00 85.69 95 MET A CA 1
ATOM 729 C C . MET A 1 95 ? 20.294 -1.284 -38.247 1.00 85.69 95 MET A C 1
ATOM 731 O O . MET A 1 95 ? 21.411 -1.504 -38.710 1.00 85.69 95 MET A O 1
ATOM 735 N N . ARG A 1 96 ? 19.322 -0.701 -38.954 1.00 82.88 96 ARG A N 1
ATOM 736 C CA . ARG A 1 96 ? 19.473 -0.344 -40.361 1.00 82.88 96 ARG A CA 1
ATOM 737 C C . ARG A 1 96 ? 20.205 0.975 -40.574 1.00 82.88 96 ARG A C 1
ATOM 739 O O . ARG A 1 96 ? 20.942 1.107 -41.548 1.00 82.88 96 ARG A O 1
ATOM 746 N N . HIS A 1 97 ? 19.919 1.974 -39.745 1.00 83.06 97 HIS A N 1
ATOM 747 C CA . HIS A 1 97 ? 20.275 3.365 -40.036 1.00 83.06 97 HIS A CA 1
ATOM 748 C C . HIS A 1 97 ? 21.314 3.958 -39.088 1.00 83.06 97 HIS A C 1
ATOM 750 O O . HIS A 1 97 ? 21.835 5.039 -39.368 1.00 83.06 97 HIS A O 1
ATOM 756 N N . VAL A 1 98 ? 21.635 3.275 -37.990 1.00 87.75 98 VAL A N 1
ATOM 757 C CA . VAL A 1 98 ? 22.715 3.676 -37.091 1.00 87.75 98 VAL A CA 1
ATOM 758 C C . VAL A 1 98 ? 23.930 2.787 -37.362 1.00 87.75 98 VAL A C 1
ATOM 760 O O . VAL A 1 98 ? 23.830 1.570 -37.196 1.00 87.75 98 VAL A O 1
ATOM 763 N N . PRO A 1 99 ? 25.081 3.351 -37.779 1.00 91.31 99 PRO A N 1
ATOM 764 C CA . PRO A 1 99 ? 26.317 2.585 -37.913 1.00 91.31 99 PRO A CA 1
ATOM 765 C C . PRO A 1 99 ? 26.640 1.841 -36.612 1.00 91.31 99 PRO A C 1
ATOM 767 O O . PRO A 1 99 ? 26.667 2.449 -35.548 1.00 91.31 99 PRO A O 1
ATOM 770 N N . GLY A 1 100 ? 26.835 0.522 -36.690 1.00 92.44 100 GLY A N 1
ATOM 771 C CA . GLY A 1 100 ? 27.059 -0.339 -35.520 1.00 92.44 100 GLY A CA 1
ATOM 772 C C . GLY A 1 100 ? 25.799 -0.717 -34.725 1.00 92.44 100 GLY A C 1
ATOM 773 O O . GLY A 1 100 ? 25.895 -1.537 -33.815 1.00 92.44 100 GLY A O 1
ATOM 774 N N . GLY A 1 101 ? 24.616 -0.200 -35.081 1.00 91.62 101 GLY A N 1
ATOM 775 C CA . GLY A 1 101 ? 23.364 -0.435 -34.352 1.00 91.62 101 GLY A CA 1
ATOM 776 C C . GLY A 1 101 ? 22.967 -1.910 -34.257 1.00 91.62 101 GLY A C 1
ATOM 777 O O . GLY A 1 101 ? 22.498 -2.350 -33.212 1.00 91.62 101 GLY A O 1
ATOM 778 N N . PHE A 1 102 ? 23.217 -2.702 -35.307 1.00 90.44 102 PHE A N 1
ATOM 779 C CA . PHE A 1 102 ? 23.009 -4.156 -35.274 1.00 90.44 102 PHE A CA 1
ATOM 780 C C . PHE A 1 102 ? 23.884 -4.846 -34.221 1.00 90.44 102 PHE A C 1
ATOM 782 O O . PHE A 1 102 ? 23.372 -5.596 -33.395 1.00 90.44 102 PHE A O 1
ATOM 789 N N . ALA A 1 103 ? 25.189 -4.558 -34.214 1.00 94.69 103 ALA A N 1
ATOM 790 C CA . ALA A 1 103 ? 26.121 -5.160 -33.264 1.00 94.69 103 ALA A CA 1
ATOM 791 C C . ALA A 1 103 ? 25.798 -4.757 -31.817 1.00 94.69 103 ALA A C 1
ATOM 793 O O . ALA A 1 103 ? 25.811 -5.610 -30.933 1.00 94.69 103 ALA A O 1
ATOM 794 N N . PHE A 1 104 ? 25.449 -3.486 -31.598 1.00 96.31 104 PHE A N 1
ATOM 795 C CA . PHE A 1 104 ? 25.036 -2.977 -30.293 1.00 96.31 104 PHE A CA 1
ATOM 796 C C . PHE A 1 104 ? 23.771 -3.664 -29.771 1.00 96.31 104 PHE A C 1
ATOM 798 O O . PHE A 1 104 ? 23.776 -4.192 -28.664 1.00 96.31 104 PHE A O 1
ATOM 805 N N . LEU A 1 105 ? 22.695 -3.702 -30.563 1.00 95.06 105 LEU A N 1
ATOM 806 C CA . LEU A 1 105 ? 21.448 -4.329 -30.121 1.00 95.06 105 LEU A CA 1
ATOM 807 C C . LEU A 1 105 ? 21.621 -5.838 -29.911 1.00 95.06 105 LEU A C 1
ATOM 809 O O . LEU A 1 105 ? 21.092 -6.387 -28.951 1.00 95.06 105 LEU A O 1
ATOM 813 N N . ARG A 1 106 ? 22.438 -6.509 -30.732 1.00 94.69 106 ARG A N 1
ATOM 814 C CA . ARG A 1 106 ? 22.811 -7.907 -30.485 1.00 94.69 106 ARG A CA 1
ATOM 815 C C . ARG A 1 106 ? 23.496 -8.086 -29.133 1.00 94.69 106 ARG A C 1
ATOM 817 O O . ARG A 1 106 ? 23.067 -8.927 -28.352 1.00 94.69 106 ARG A O 1
ATOM 824 N N . GLN A 1 107 ? 24.489 -7.254 -28.829 1.00 94.75 107 GLN A N 1
ATOM 825 C CA . GLN A 1 107 ? 25.186 -7.288 -27.544 1.00 94.75 107 GLN A CA 1
ATOM 826 C C . GLN A 1 107 ? 24.241 -7.042 -26.357 1.00 94.75 107 GLN A C 1
ATOM 828 O O . GLN A 1 107 ? 24.362 -7.712 -25.334 1.00 94.75 107 GLN A O 1
ATOM 833 N N . GLU A 1 108 ? 23.298 -6.103 -26.472 1.00 94.25 108 GLU A N 1
ATOM 834 C CA . GLU A 1 108 ? 22.326 -5.834 -25.406 1.00 94.25 108 GLU A CA 1
ATOM 835 C C . GLU A 1 108 ? 21.358 -7.011 -25.216 1.00 94.25 108 GLU A C 1
ATOM 837 O O . GLU A 1 108 ? 21.123 -7.434 -24.086 1.00 94.25 108 GLU A O 1
ATOM 842 N N . ALA A 1 109 ? 20.833 -7.582 -26.304 1.00 91.19 109 ALA A N 1
ATOM 843 C CA . ALA A 1 109 ? 19.910 -8.714 -26.245 1.00 91.19 109 ALA A CA 1
ATOM 844 C C . ALA A 1 109 ? 20.562 -9.997 -25.695 1.00 91.19 109 ALA A C 1
ATOM 846 O O . ALA A 1 109 ? 19.917 -10.722 -24.942 1.00 91.19 109 ALA A O 1
ATOM 847 N N . GLU A 1 110 ? 21.823 -10.267 -26.049 1.00 91.19 110 GLU A N 1
ATOM 848 C CA . GLU A 1 110 ? 22.577 -11.456 -25.614 1.00 91.19 110 GLU A CA 1
ATOM 849 C C . GLU A 1 110 ? 23.236 -11.290 -24.232 1.00 91.19 110 GLU A C 1
ATOM 851 O O . GLU A 1 110 ? 23.561 -12.282 -23.582 1.00 91.19 110 GLU A O 1
ATOM 856 N N . GLY A 1 111 ? 23.455 -10.049 -23.787 1.00 91.31 111 GLY A N 1
ATOM 857 C CA . GLY A 1 111 ? 24.105 -9.722 -22.519 1.00 91.31 111 GLY A CA 1
ATOM 858 C C . GLY A 1 111 ? 23.129 -9.603 -21.346 1.00 91.31 111 GLY A C 1
ATOM 859 O O . GLY A 1 111 ? 22.523 -10.572 -20.903 1.00 91.31 111 GLY A O 1
ATOM 860 N N . ALA A 1 112 ? 22.997 -8.389 -20.802 1.00 85.62 112 ALA A N 1
ATOM 861 C CA . ALA A 1 112 ? 22.112 -8.102 -19.665 1.00 85.62 112 ALA A CA 1
ATOM 862 C C . ALA A 1 112 ? 20.615 -8.045 -20.043 1.00 85.62 112 ALA A C 1
ATOM 864 O O . ALA A 1 112 ? 19.768 -7.819 -19.178 1.00 85.62 112 ALA A O 1
ATOM 865 N N . GLY A 1 113 ? 20.293 -8.230 -21.324 1.00 91.56 113 GLY A N 1
ATOM 866 C CA . GLY A 1 113 ? 18.954 -8.106 -21.879 1.00 91.56 113 GLY A CA 1
ATOM 867 C C . GLY A 1 113 ? 18.644 -6.688 -22.381 1.00 91.56 113 GLY A C 1
ATOM 868 O O . GLY A 1 113 ? 19.372 -5.730 -22.115 1.00 91.56 113 GLY A O 1
ATOM 869 N N . PRO A 1 114 ? 17.512 -6.510 -23.085 1.00 93.88 114 PRO A N 1
ATOM 870 C CA . PRO A 1 114 ? 17.186 -5.266 -23.787 1.00 93.88 114 PRO A CA 1
ATOM 871 C C . PRO A 1 114 ? 16.743 -4.119 -22.859 1.00 93.88 114 PRO A C 1
ATOM 873 O O . PRO A 1 114 ? 16.398 -3.038 -23.339 1.00 93.88 114 PRO A O 1
ATOM 876 N N . GLY A 1 115 ? 16.724 -4.328 -21.537 1.00 95.31 115 GLY A N 1
ATOM 877 C CA . GLY A 1 115 ? 16.069 -3.438 -20.578 1.00 95.31 115 GLY A CA 1
ATOM 878 C C . GLY A 1 115 ? 16.595 -2.001 -20.572 1.00 95.31 115 GLY A C 1
ATOM 879 O O . GLY A 1 115 ? 15.804 -1.066 -20.474 1.00 95.31 115 GLY A O 1
ATOM 880 N N . PHE A 1 116 ? 17.904 -1.803 -20.753 1.00 96.56 116 PHE A N 1
ATOM 881 C CA . PHE A 1 116 ? 18.499 -0.466 -20.865 1.00 96.56 116 PHE A CA 1
ATOM 882 C C . PHE A 1 116 ? 17.970 0.303 -22.087 1.00 96.56 116 PHE A C 1
ATOM 884 O O . PHE A 1 116 ? 17.524 1.447 -21.965 1.00 96.56 116 PHE A O 1
ATOM 891 N N . VAL A 1 117 ? 17.969 -0.337 -23.258 1.00 96.88 117 VAL A N 1
ATOM 892 C CA . VAL A 1 117 ? 17.497 0.268 -24.512 1.00 96.88 117 VAL A CA 1
ATOM 893 C C . VAL A 1 117 ? 15.995 0.550 -24.443 1.00 96.88 117 VAL A C 1
ATOM 895 O O . VAL A 1 117 ? 15.545 1.638 -24.808 1.00 96.88 117 VAL A O 1
ATOM 898 N N . LEU A 1 118 ? 15.222 -0.400 -23.906 1.00 95.25 118 LEU A N 1
ATOM 899 C CA . LEU A 1 118 ? 13.786 -0.247 -23.677 1.00 95.25 118 LEU A CA 1
ATOM 900 C C . LEU A 1 118 ? 13.479 0.932 -22.747 1.00 95.25 118 LEU A C 1
ATOM 902 O O . LEU A 1 118 ? 12.585 1.723 -23.045 1.00 95.25 118 LEU A O 1
ATOM 906 N N . ALA A 1 119 ? 14.252 1.102 -21.671 1.00 96.19 119 ALA A N 1
ATOM 907 C CA . ALA A 1 119 ? 14.110 2.236 -20.766 1.00 96.19 119 ALA A CA 1
ATOM 908 C C . ALA A 1 119 ? 14.423 3.573 -21.457 1.00 96.19 119 ALA A C 1
ATOM 910 O O . ALA A 1 119 ? 13.665 4.528 -21.293 1.00 96.19 119 ALA A O 1
ATOM 911 N N . CYS A 1 120 ? 15.467 3.641 -22.292 1.00 96.75 120 CYS A N 1
ATOM 912 C CA . CYS A 1 120 ? 15.778 4.846 -23.070 1.00 96.75 120 CYS A CA 1
ATOM 913 C C . CYS A 1 120 ? 14.624 5.232 -24.013 1.00 96.75 120 CYS A C 1
ATOM 915 O O . CYS A 1 120 ? 14.227 6.399 -24.097 1.00 96.75 120 CYS A O 1
ATOM 917 N N . TRP A 1 121 ? 14.045 4.255 -24.713 1.00 92.25 121 TRP A N 1
ATOM 918 C CA . TRP A 1 121 ? 12.899 4.492 -25.595 1.00 92.25 121 TRP A CA 1
ATOM 919 C C . TRP A 1 121 ? 11.622 4.859 -24.837 1.00 92.25 121 TRP A C 1
ATOM 921 O O . TRP A 1 121 ? 10.855 5.696 -25.318 1.00 92.25 121 TRP A O 1
ATOM 931 N N . ALA A 1 122 ? 11.398 4.272 -23.661 1.00 87.12 122 ALA A N 1
ATOM 932 C CA . ALA A 1 122 ? 10.264 4.599 -22.808 1.00 87.12 122 ALA A CA 1
ATOM 933 C C . ALA A 1 122 ? 10.361 6.031 -22.255 1.00 87.12 122 ALA A C 1
ATOM 935 O O . ALA A 1 122 ? 9.418 6.804 -22.416 1.00 87.12 122 ALA A O 1
ATOM 936 N N . LEU A 1 123 ? 11.506 6.409 -21.674 1.00 88.00 123 LEU A N 1
ATOM 937 C CA . LEU A 1 123 ? 11.727 7.729 -21.070 1.00 88.00 123 LEU A CA 1
ATOM 938 C C . LEU A 1 123 ? 11.647 8.876 -22.087 1.00 88.00 123 LEU A C 1
ATOM 940 O O . LEU A 1 123 ? 11.030 9.902 -21.827 1.00 88.00 123 LEU A O 1
ATOM 944 N N . SER A 1 124 ? 12.218 8.681 -23.276 1.00 86.69 124 SER A N 1
ATOM 945 C CA . SER A 1 124 ? 12.210 9.687 -24.351 1.00 86.69 124 SER A CA 1
ATOM 946 C C . SER A 1 124 ? 10.860 9.843 -25.067 1.00 86.69 124 SER A C 1
ATOM 948 O O . SER A 1 124 ? 10.689 10.760 -25.883 1.00 86.69 124 SER A O 1
ATOM 950 N N . GLY A 1 125 ? 9.914 8.929 -24.822 1.00 79.75 125 GLY A N 1
ATOM 951 C CA . GLY A 1 125 ? 8.684 8.831 -25.600 1.00 79.75 125 GLY A CA 1
ATOM 952 C C . GLY A 1 125 ? 8.952 8.497 -27.070 1.00 79.75 125 GLY A C 1
ATOM 953 O O . GLY A 1 125 ? 8.264 9.007 -27.949 1.00 79.75 125 GLY A O 1
ATOM 954 N N . ALA A 1 126 ? 9.949 7.656 -27.372 1.00 75.19 126 ALA A N 1
ATOM 955 C CA . ALA A 1 126 ? 10.456 7.436 -28.732 1.00 75.19 126 ALA A CA 1
ATOM 956 C C . ALA A 1 126 ? 9.373 7.096 -29.777 1.00 75.19 126 ALA A C 1
ATOM 958 O O . ALA A 1 126 ? 9.542 7.407 -30.953 1.00 75.19 126 ALA A O 1
ATOM 959 N N . ARG A 1 127 ? 8.241 6.501 -29.371 1.00 71.06 127 ARG A N 1
ATOM 960 C CA . ARG A 1 127 ? 7.115 6.161 -30.263 1.00 71.06 127 ARG A CA 1
ATOM 961 C C . ARG A 1 127 ? 6.449 7.366 -30.933 1.00 71.06 127 ARG A C 1
ATOM 963 O O . ARG A 1 127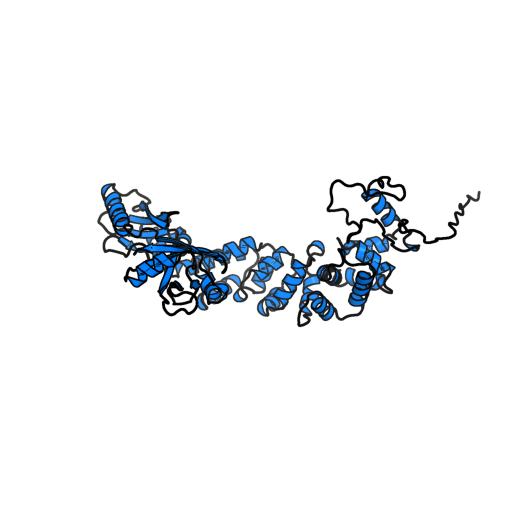 ? 5.906 7.180 -32.015 1.00 71.06 127 ARG A O 1
ATOM 970 N N . VAL A 1 128 ? 6.503 8.551 -30.320 1.00 67.81 128 VAL A N 1
ATOM 971 C CA . VAL A 1 128 ? 5.925 9.799 -30.867 1.00 67.81 128 VAL A CA 1
ATOM 972 C C . VAL A 1 128 ? 6.962 10.735 -31.483 1.00 67.81 128 VAL A C 1
ATOM 974 O O . VAL A 1 128 ? 6.615 11.781 -32.023 1.00 67.81 128 VAL A O 1
ATOM 977 N N . ARG A 1 129 ? 8.247 10.387 -31.382 1.00 69.12 129 ARG A N 1
ATOM 978 C CA . ARG A 1 129 ? 9.357 11.219 -31.858 1.00 69.12 129 ARG A CA 1
ATOM 979 C C . ARG A 1 129 ? 9.564 11.056 -33.353 1.00 69.12 129 ARG A C 1
ATOM 981 O O . ARG A 1 129 ? 9.305 9.984 -33.901 1.00 69.12 129 ARG A O 1
ATOM 988 N N . GLY A 1 130 ? 10.096 12.082 -34.012 1.00 70.12 130 GLY A N 1
ATOM 989 C CA . GLY A 1 130 ? 10.486 12.004 -35.419 1.00 70.12 130 GLY A CA 1
ATOM 990 C C . GLY A 1 130 ? 11.661 11.043 -35.646 1.00 70.12 130 GLY A C 1
ATOM 991 O O . GLY A 1 130 ? 12.446 10.767 -34.740 1.00 70.12 130 GLY A O 1
ATOM 992 N N . ARG A 1 131 ? 11.833 10.548 -36.881 1.00 74.62 131 ARG A N 1
ATOM 993 C CA . ARG A 1 131 ? 12.928 9.617 -37.233 1.00 74.62 131 ARG A CA 1
ATOM 994 C C . ARG A 1 131 ? 14.311 10.162 -36.868 1.00 74.62 131 ARG A C 1
ATOM 996 O O . ARG A 1 131 ? 15.113 9.429 -36.308 1.00 74.62 131 ARG A O 1
ATOM 1003 N N . GLY A 1 132 ? 14.580 11.440 -37.145 1.00 77.31 132 GLY A N 1
ATOM 1004 C CA . GLY A 1 132 ? 15.856 12.073 -36.793 1.00 77.31 132 GLY A CA 1
ATOM 1005 C C . GLY A 1 132 ? 16.153 12.002 -35.292 1.00 77.31 132 GLY A C 1
ATOM 1006 O O . GLY A 1 132 ? 17.223 11.544 -34.906 1.00 77.31 132 GLY A O 1
ATOM 1007 N N . GLU A 1 133 ? 15.179 12.357 -34.450 1.00 77.88 133 GLU A N 1
ATOM 1008 C CA . GLU A 1 133 ? 15.299 12.279 -32.988 1.00 77.88 133 GLU A CA 1
ATOM 1009 C C . GLU A 1 133 ? 15.514 10.837 -32.503 1.00 77.88 133 GLU A C 1
ATOM 1011 O O . GLU A 1 133 ? 16.357 10.601 -31.641 1.00 77.88 133 GLU A O 1
ATOM 1016 N N . ARG A 1 134 ? 14.803 9.856 -33.080 1.00 84.62 134 ARG A N 1
ATOM 1017 C CA . ARG A 1 134 ? 14.972 8.434 -32.730 1.00 84.62 134 ARG A CA 1
ATOM 1018 C C . ARG A 1 134 ? 16.358 7.903 -33.092 1.00 84.62 134 ARG A C 1
ATOM 1020 O O . ARG A 1 134 ? 16.951 7.169 -32.306 1.00 84.62 134 ARG A O 1
ATOM 1027 N N . LEU A 1 135 ? 16.896 8.290 -34.250 1.00 85.62 135 LEU A N 1
ATOM 1028 C CA . LEU A 1 135 ? 18.254 7.920 -34.657 1.00 85.62 135 LEU A CA 1
ATOM 1029 C C . LEU A 1 135 ? 19.311 8.590 -33.775 1.00 85.62 135 LEU A C 1
ATOM 1031 O O . LEU A 1 135 ? 20.295 7.944 -33.418 1.00 85.62 135 LEU A O 1
ATOM 1035 N N . THR A 1 136 ? 19.101 9.851 -33.389 1.00 92.88 136 THR A N 1
ATOM 1036 C CA . THR A 1 136 ? 19.948 10.525 -32.398 1.00 92.88 136 THR A CA 1
ATOM 1037 C C . THR A 1 136 ? 19.924 9.769 -31.076 1.00 92.88 136 THR A C 1
ATOM 1039 O O . THR A 1 136 ? 20.981 9.410 -30.574 1.00 92.88 136 THR A O 1
ATOM 1042 N N . LEU A 1 137 ? 18.744 9.437 -30.550 1.00 94.25 137 LEU A N 1
ATOM 1043 C CA . LEU A 1 137 ? 18.604 8.665 -29.316 1.00 94.25 137 LEU A CA 1
ATOM 1044 C C . LEU A 1 137 ? 19.307 7.302 -29.386 1.00 94.25 137 LEU A C 1
ATOM 1046 O O . LEU A 1 137 ? 19.987 6.919 -28.441 1.00 94.25 137 LEU A O 1
ATOM 1050 N N . ALA A 1 138 ? 19.174 6.578 -30.499 1.00 93.94 138 ALA A N 1
ATOM 1051 C CA . ALA A 1 138 ? 19.850 5.297 -30.686 1.00 93.94 138 ALA A CA 1
ATOM 1052 C C . ALA A 1 138 ? 21.383 5.444 -30.681 1.00 93.94 138 ALA A C 1
ATOM 1054 O O . ALA A 1 138 ? 22.063 4.631 -30.063 1.00 93.94 138 ALA A O 1
ATOM 1055 N N . ARG A 1 139 ? 21.931 6.504 -31.296 1.00 97.06 139 ARG A N 1
ATOM 1056 C CA . ARG A 1 139 ? 23.369 6.819 -31.209 1.00 97.06 139 ARG A CA 1
ATOM 1057 C C . ARG A 1 139 ? 23.787 7.134 -29.777 1.00 97.06 139 ARG A C 1
ATOM 1059 O O . ARG A 1 139 ? 24.761 6.561 -29.310 1.00 97.06 139 ARG A O 1
ATOM 1066 N N . ARG A 1 140 ? 23.023 7.974 -29.071 1.00 97.81 140 ARG A N 1
ATOM 1067 C CA . ARG A 1 140 ? 23.277 8.303 -27.659 1.00 97.81 140 ARG A CA 1
ATOM 1068 C C . ARG A 1 140 ? 23.312 7.045 -26.792 1.00 97.81 140 ARG A C 1
ATOM 1070 O O . ARG A 1 140 ? 24.261 6.857 -26.044 1.00 97.81 140 ARG A O 1
ATOM 1077 N N . ALA A 1 141 ? 22.345 6.140 -26.957 1.00 96.81 141 ALA A N 1
ATOM 1078 C CA . ALA A 1 141 ? 22.304 4.863 -26.240 1.00 96.81 141 ALA A CA 1
ATOM 1079 C C . ALA A 1 141 ? 23.528 3.970 -26.500 1.00 96.81 141 ALA A C 1
ATOM 1081 O O . ALA A 1 141 ? 23.917 3.208 -25.619 1.00 96.81 141 ALA A O 1
ATOM 1082 N N . MET A 1 142 ? 24.144 4.070 -27.681 1.00 96.38 142 MET A N 1
ATOM 1083 C CA . MET A 1 142 ? 25.367 3.337 -28.016 1.00 96.38 142 MET A CA 1
ATOM 1084 C C . MET A 1 142 ? 26.633 3.950 -27.413 1.00 96.38 142 MET A C 1
ATOM 1086 O O . MET A 1 142 ? 27.580 3.217 -27.137 1.00 96.38 142 MET A O 1
ATOM 1090 N N . THR A 1 143 ? 26.690 5.277 -27.274 1.00 95.94 143 THR A N 1
ATOM 1091 C CA . THR A 1 143 ? 27.944 5.997 -26.998 1.00 95.94 143 THR A CA 1
ATOM 1092 C C . THR A 1 143 ? 28.033 6.601 -25.601 1.00 95.94 143 THR A C 1
ATOM 1094 O O . THR A 1 143 ? 29.136 6.769 -25.092 1.00 95.94 143 THR A O 1
ATOM 1097 N N . GLU A 1 144 ? 26.908 6.964 -24.986 1.00 97.50 144 GLU A N 1
ATOM 1098 C CA . GLU A 1 144 ? 26.885 7.622 -23.676 1.00 97.50 144 GLU A CA 1
ATOM 1099 C C . GLU A 1 144 ? 26.908 6.608 -22.518 1.00 97.50 144 GLU A C 1
ATOM 1101 O O . GLU A 1 144 ? 26.391 5.491 -22.648 1.00 97.50 144 GLU A O 1
ATOM 1106 N N . PRO A 1 145 ? 27.455 6.978 -21.343 1.00 96.75 145 PRO A N 1
ATOM 1107 C CA . PRO A 1 145 ? 27.378 6.136 -20.156 1.00 96.75 145 PRO A CA 1
ATOM 1108 C C . PRO A 1 145 ? 25.921 5.848 -19.768 1.00 96.75 145 PRO A C 1
ATOM 1110 O O . PRO A 1 145 ? 25.115 6.756 -19.573 1.00 96.75 145 PRO A O 1
ATOM 1113 N N . ARG A 1 146 ? 25.583 4.562 -19.595 1.00 95.62 146 ARG A N 1
ATOM 1114 C CA . ARG A 1 146 ? 24.192 4.100 -19.397 1.00 95.62 146 ARG A CA 1
ATOM 1115 C C . ARG A 1 146 ? 23.444 4.846 -18.286 1.00 95.62 146 ARG A C 1
ATOM 1117 O O . ARG A 1 146 ? 22.297 5.240 -18.469 1.00 95.62 146 ARG A O 1
ATOM 1124 N N . ALA A 1 147 ? 24.083 5.023 -17.130 1.00 93.94 147 ALA A N 1
ATOM 1125 C CA . ALA A 1 147 ? 23.464 5.682 -15.981 1.00 93.94 147 ALA A CA 1
ATOM 1126 C C . ALA A 1 147 ? 23.250 7.189 -16.205 1.00 93.94 147 ALA A C 1
ATOM 1128 O O . ALA A 1 147 ? 22.265 7.734 -15.714 1.00 93.94 147 ALA A O 1
ATOM 1129 N N . GLU A 1 148 ? 24.145 7.845 -16.951 1.00 95.62 148 GLU A N 1
ATOM 1130 C CA . GLU A 1 148 ? 24.043 9.268 -17.297 1.00 95.62 148 GLU A CA 1
ATOM 1131 C C . GLU A 1 148 ? 22.914 9.505 -18.291 1.00 95.62 148 GLU A C 1
ATOM 1133 O O . GLU A 1 148 ? 22.050 10.339 -18.034 1.00 95.62 148 GLU A O 1
ATOM 1138 N N . LEU A 1 149 ? 22.846 8.701 -19.356 1.00 97.12 149 LEU A N 1
ATOM 1139 C CA . LEU A 1 149 ? 21.770 8.805 -20.337 1.00 97.12 149 LEU A CA 1
ATOM 1140 C C . LEU A 1 149 ? 20.394 8.563 -19.703 1.00 97.12 149 LEU A C 1
ATOM 1142 O O . LEU A 1 149 ? 19.453 9.303 -19.974 1.00 97.12 149 LEU A O 1
ATOM 1146 N N . LEU A 1 150 ? 20.253 7.548 -18.844 1.00 94.69 150 LEU A N 1
ATOM 1147 C CA . LEU A 1 150 ? 18.979 7.302 -18.162 1.00 94.69 150 LEU A CA 1
ATOM 1148 C C . LEU A 1 150 ? 18.589 8.453 -17.229 1.00 94.69 150 LEU A C 1
ATOM 1150 O O . LEU A 1 150 ? 17.408 8.784 -17.154 1.00 94.69 150 LEU A O 1
ATOM 1154 N N . ALA A 1 151 ? 19.551 9.068 -16.537 1.00 90.75 151 ALA A N 1
ATOM 1155 C CA . ALA A 1 151 ? 19.278 10.224 -15.691 1.00 90.75 151 ALA A CA 1
ATOM 1156 C C . ALA A 1 151 ? 18.871 11.454 -16.505 1.00 90.75 151 ALA A C 1
ATOM 1158 O O . ALA A 1 151 ? 17.877 12.085 -16.154 1.00 90.75 151 ALA A O 1
ATOM 1159 N N . ASP A 1 152 ? 19.562 11.740 -17.610 1.00 93.75 152 ASP A N 1
ATOM 1160 C CA . ASP A 1 152 ? 19.202 12.813 -18.543 1.00 93.75 152 ASP A CA 1
ATOM 1161 C C . ASP A 1 152 ? 17.775 12.627 -19.080 1.00 93.75 152 ASP A C 1
ATOM 1163 O O . ASP A 1 152 ? 16.917 13.495 -18.924 1.00 93.75 152 ASP A O 1
ATOM 1167 N N . LEU A 1 153 ? 17.475 11.440 -19.616 1.00 90.00 153 LEU A N 1
ATOM 1168 C CA . LEU A 1 153 ? 16.159 11.130 -20.179 1.00 90.00 153 LEU A CA 1
ATOM 1169 C C . LEU A 1 153 ? 15.032 11.134 -19.136 1.00 90.00 153 LEU A C 1
ATOM 1171 O O . LEU A 1 153 ? 13.883 11.407 -19.482 1.00 90.00 153 LEU A O 1
ATOM 1175 N N . ALA A 1 154 ? 15.334 10.818 -17.875 1.00 85.31 154 ALA A N 1
ATOM 1176 C CA . ALA A 1 154 ? 14.373 10.858 -16.775 1.00 85.31 154 ALA A CA 1
ATOM 1177 C C . ALA A 1 154 ? 14.278 12.235 -16.088 1.00 85.31 154 ALA A C 1
ATOM 1179 O O . ALA A 1 154 ? 13.438 12.400 -15.202 1.00 85.31 154 ALA A O 1
ATOM 1180 N N . GLY A 1 155 ? 15.117 13.210 -16.461 1.00 86.56 155 GLY A N 1
ATOM 1181 C CA . GLY A 1 155 ? 15.185 14.520 -15.807 1.00 86.56 155 GLY A CA 1
ATOM 1182 C C . GLY A 1 155 ? 15.704 14.460 -14.364 1.00 86.56 155 GLY A C 1
ATOM 1183 O O . GLY A 1 155 ? 15.266 15.233 -13.512 1.00 86.56 155 GLY A O 1
ATOM 1184 N N . LEU A 1 156 ? 16.596 13.515 -14.058 1.00 80.81 156 LEU A N 1
ATOM 1185 C CA . LEU A 1 156 ? 17.163 13.318 -12.724 1.00 80.81 156 LEU A CA 1
ATOM 1186 C C . LEU A 1 156 ? 18.459 14.111 -12.555 1.00 80.81 156 LEU A C 1
ATOM 1188 O O . LEU A 1 156 ? 19.326 14.111 -13.422 1.00 80.81 156 LEU A O 1
ATOM 1192 N N . ALA A 1 157 ? 18.637 14.714 -11.379 1.00 80.69 157 ALA A N 1
ATOM 1193 C CA . ALA A 1 157 ? 19.819 15.522 -11.078 1.00 80.69 157 ALA A CA 1
ATOM 1194 C C . ALA A 1 157 ? 21.129 14.716 -10.996 1.00 80.69 157 ALA A C 1
ATOM 1196 O O . ALA A 1 157 ? 22.208 15.301 -11.083 1.00 80.69 157 ALA A O 1
ATOM 1197 N N . ARG A 1 158 ? 21.064 13.398 -10.753 1.00 83.88 158 ARG A N 1
ATOM 1198 C CA . ARG A 1 158 ? 22.248 12.538 -10.605 1.00 83.88 158 ARG A CA 1
ATOM 1199 C C . ARG A 1 158 ? 22.030 11.154 -11.226 1.00 83.88 158 ARG A C 1
ATOM 1201 O O . ARG A 1 158 ? 20.956 10.582 -11.024 1.00 83.88 158 ARG A O 1
ATOM 1208 N N . PRO A 1 159 ? 23.045 10.592 -11.908 1.00 87.31 159 PRO A N 1
ATOM 1209 C CA . PRO A 1 159 ? 23.011 9.223 -12.408 1.00 87.31 159 PRO A CA 1
ATOM 1210 C C . PRO A 1 159 ? 23.048 8.192 -11.279 1.00 87.31 159 PRO A C 1
ATOM 1212 O O . PRO A 1 159 ? 23.712 8.388 -10.260 1.00 87.31 159 PRO A O 1
ATOM 1215 N N . ASP A 1 160 ? 22.375 7.059 -11.490 1.00 88.44 160 ASP A N 1
ATOM 1216 C CA . ASP A 1 160 ? 22.409 5.915 -10.578 1.00 88.44 160 ASP A CA 1
ATOM 1217 C C . ASP A 1 160 ? 22.644 4.609 -11.345 1.00 88.44 160 ASP A C 1
ATOM 1219 O O . ASP A 1 160 ? 21.781 4.125 -12.070 1.00 88.44 160 ASP A O 1
ATOM 1223 N N . ALA A 1 161 ? 23.812 3.994 -11.162 1.00 89.88 161 ALA A N 1
ATOM 1224 C CA . ALA A 1 161 ? 24.151 2.734 -11.819 1.00 89.88 161 ALA A CA 1
ATOM 1225 C C . ALA A 1 161 ? 23.303 1.536 -11.341 1.00 89.88 161 ALA A C 1
ATOM 1227 O O . ALA A 1 161 ? 23.270 0.501 -12.012 1.00 89.88 161 ALA A O 1
ATOM 1228 N N . ALA A 1 162 ? 22.625 1.635 -10.192 1.00 90.00 162 ALA A N 1
ATOM 1229 C CA . ALA A 1 162 ? 21.749 0.578 -9.695 1.00 90.00 162 ALA A CA 1
ATOM 1230 C C . ALA A 1 162 ? 20.540 0.354 -10.608 1.00 90.00 162 ALA A C 1
ATOM 1232 O O . ALA A 1 162 ? 20.140 -0.798 -10.784 1.00 90.00 162 ALA A O 1
ATOM 1233 N N . ILE A 1 163 ? 20.019 1.406 -11.251 1.00 91.25 163 ILE A N 1
ATOM 1234 C CA . ILE A 1 163 ? 18.854 1.281 -12.135 1.00 91.25 163 ILE A CA 1
ATOM 1235 C C . ILE A 1 163 ? 19.142 0.350 -13.316 1.00 91.25 163 ILE A C 1
ATOM 1237 O O . ILE A 1 163 ? 18.310 -0.480 -13.664 1.00 91.25 163 ILE A O 1
ATOM 1241 N N . VAL A 1 164 ? 20.357 0.407 -13.872 1.00 92.06 164 VAL A N 1
ATOM 1242 C CA . VAL A 1 164 ? 20.780 -0.438 -14.998 1.00 92.06 164 VAL A CA 1
ATOM 1243 C C . VAL A 1 164 ? 20.747 -1.914 -14.598 1.00 92.06 164 VAL A C 1
ATOM 1245 O O . VAL A 1 164 ? 20.262 -2.754 -15.351 1.00 92.06 164 VAL A O 1
ATOM 1248 N N . ARG A 1 165 ? 21.202 -2.233 -13.378 1.00 90.44 165 ARG A N 1
ATOM 1249 C CA . ARG A 1 165 ? 21.169 -3.603 -12.842 1.00 90.44 165 ARG A CA 1
ATOM 1250 C C . ARG A 1 165 ? 19.751 -4.081 -12.542 1.00 90.44 165 ARG A C 1
ATOM 1252 O O . ARG A 1 165 ? 19.484 -5.269 -12.684 1.00 90.44 165 ARG A O 1
ATOM 1259 N N . LEU A 1 166 ? 18.863 -3.186 -12.109 1.00 92.19 166 LEU A N 1
ATOM 1260 C CA . LEU A 1 166 ? 17.464 -3.525 -11.847 1.00 92.19 166 LEU A CA 1
ATOM 1261 C C . LEU A 1 166 ? 16.685 -3.757 -13.140 1.00 92.19 166 LEU A C 1
ATOM 1263 O O . LEU A 1 166 ? 15.925 -4.715 -13.198 1.00 92.19 166 LEU A O 1
ATOM 1267 N N . LEU A 1 167 ? 16.915 -2.956 -14.184 1.00 93.88 167 LEU A N 1
ATOM 1268 C CA . LEU A 1 167 ? 16.264 -3.121 -15.490 1.00 93.88 167 LEU A CA 1
ATOM 1269 C C . LEU A 1 167 ? 16.515 -4.504 -16.105 1.00 93.88 167 LEU A C 1
ATOM 1271 O O . LEU A 1 167 ? 15.622 -5.052 -16.740 1.00 93.88 167 LEU A O 1
ATOM 1275 N N . ALA A 1 168 ? 17.684 -5.102 -15.861 1.00 92.06 168 ALA A N 1
ATOM 1276 C CA . ALA A 1 168 ? 17.991 -6.471 -16.287 1.00 92.06 168 ALA A CA 1
ATOM 1277 C C . ALA A 1 168 ? 17.134 -7.550 -15.586 1.00 92.06 168 ALA A C 1
ATOM 1279 O O . ALA A 1 168 ? 17.057 -8.684 -16.047 1.00 92.06 168 ALA A O 1
ATOM 1280 N N . ARG A 1 169 ? 16.490 -7.216 -14.459 1.00 93.12 169 ARG A N 1
ATOM 1281 C CA . ARG A 1 169 ? 15.636 -8.117 -13.660 1.00 93.12 169 ARG A CA 1
ATOM 1282 C C . ARG A 1 169 ? 14.144 -7.902 -13.918 1.00 93.12 169 ARG A C 1
ATOM 1284 O O . ARG A 1 169 ? 13.310 -8.577 -13.310 1.00 93.12 169 ARG A O 1
ATOM 1291 N N . VAL A 1 170 ? 13.805 -6.941 -14.771 1.00 94.06 170 VAL A N 1
ATOM 1292 C CA . VAL A 1 170 ? 12.433 -6.544 -15.079 1.00 94.06 170 VAL A CA 1
ATOM 1293 C C . VAL A 1 170 ? 11.979 -7.250 -16.363 1.00 94.06 170 VAL A C 1
ATOM 1295 O O . VAL A 1 170 ? 12.737 -7.273 -17.334 1.00 94.06 170 VAL A O 1
ATOM 1298 N N . PRO A 1 171 ? 10.761 -7.822 -16.409 1.00 92.12 171 PRO A N 1
ATOM 1299 C CA . PRO A 1 171 ? 10.189 -8.342 -17.651 1.00 92.12 171 PRO A CA 1
ATOM 1300 C C . PRO A 1 171 ? 10.115 -7.255 -18.732 1.00 92.12 171 PRO A C 1
ATOM 1302 O O . PRO A 1 171 ? 9.688 -6.136 -18.462 1.00 92.12 171 PRO A O 1
ATOM 1305 N N . VAL A 1 172 ? 10.506 -7.565 -19.966 1.00 89.94 172 VAL A N 1
ATOM 1306 C CA . VAL A 1 172 ? 10.600 -6.573 -21.056 1.00 89.94 172 VAL A CA 1
ATOM 1307 C C . VAL A 1 172 ? 9.261 -5.896 -21.365 1.00 89.94 172 VAL A C 1
ATOM 1309 O O . VAL A 1 172 ? 9.222 -4.723 -21.737 1.00 89.94 172 VAL A O 1
ATOM 1312 N N . GLU A 1 173 ? 8.165 -6.625 -21.175 1.00 88.00 173 GLU A N 1
ATOM 1313 C CA . GLU A 1 173 ? 6.785 -6.178 -21.333 1.00 88.00 173 GLU A CA 1
ATOM 1314 C C . GLU A 1 173 ? 6.381 -5.095 -20.320 1.00 88.00 173 GLU A C 1
ATOM 1316 O O . GLU A 1 173 ? 5.591 -4.207 -20.657 1.00 88.00 173 GLU A O 1
ATOM 1321 N N . ASP A 1 174 ? 6.982 -5.120 -19.130 1.00 90.81 174 ASP A N 1
ATOM 1322 C CA . ASP A 1 174 ? 6.700 -4.189 -18.039 1.00 90.81 174 ASP A CA 1
ATOM 1323 C C . ASP A 1 174 ? 7.451 -2.857 -18.208 1.00 90.81 174 ASP A C 1
ATOM 1325 O O . ASP A 1 174 ? 7.061 -1.853 -17.616 1.00 90.81 174 ASP A O 1
ATOM 1329 N N . ILE A 1 175 ? 8.518 -2.805 -19.020 1.00 91.06 175 ILE A N 1
ATOM 1330 C CA . ILE A 1 175 ? 9.401 -1.629 -19.130 1.00 91.06 175 ILE A CA 1
ATOM 1331 C C . ILE A 1 175 ? 8.719 -0.489 -19.885 1.00 91.06 175 ILE A C 1
ATOM 1333 O O . ILE A 1 175 ? 8.830 -0.362 -21.108 1.00 91.06 175 ILE A O 1
ATOM 1337 N N . ASP A 1 176 ? 8.026 0.370 -19.144 1.00 83.69 176 ASP A N 1
ATOM 1338 C CA . ASP A 1 176 ? 7.383 1.599 -19.596 1.00 83.69 176 ASP A CA 1
ATOM 1339 C C . ASP A 1 176 ? 7.882 2.845 -18.841 1.00 83.69 176 ASP A C 1
ATOM 1341 O O . ASP A 1 176 ? 8.757 2.776 -17.978 1.00 83.69 176 ASP A O 1
ATOM 1345 N N . TYR A 1 177 ? 7.358 4.017 -19.209 1.00 84.31 177 TYR A N 1
ATOM 1346 C CA . TYR A 1 177 ? 7.747 5.275 -18.570 1.00 84.31 177 TYR A CA 1
ATOM 1347 C C . TYR A 1 177 ? 7.444 5.275 -17.054 1.00 84.31 177 TYR A C 1
ATOM 1349 O O . TYR A 1 177 ? 8.374 5.520 -16.279 1.00 84.31 177 TYR A O 1
ATOM 1357 N N . PRO A 1 178 ? 6.207 4.965 -16.596 1.00 84.81 178 PRO A N 1
ATOM 1358 C CA . PRO A 1 178 ? 5.897 4.875 -15.168 1.00 84.81 178 PRO A CA 1
ATOM 1359 C C . PRO A 1 178 ? 6.826 3.949 -14.379 1.00 84.81 178 PRO A C 1
ATOM 1361 O O . PRO A 1 178 ? 7.272 4.322 -13.293 1.00 84.81 178 PRO A O 1
ATOM 1364 N N . LEU A 1 179 ? 7.148 2.770 -14.916 1.00 90.50 179 LEU A N 1
ATOM 1365 C CA . LEU A 1 179 ? 8.007 1.801 -14.253 1.00 90.50 179 LEU A CA 1
ATOM 1366 C C . LEU A 1 179 ? 9.428 2.326 -14.077 1.00 90.50 179 LEU A C 1
ATOM 1368 O O . LEU A 1 179 ? 9.993 2.216 -12.991 1.00 90.50 179 LEU A O 1
ATOM 1372 N N . VAL A 1 180 ? 10.020 2.890 -15.131 1.00 90.06 180 VAL A N 1
ATOM 1373 C CA . VAL A 1 180 ? 11.405 3.374 -15.068 1.00 90.06 180 VAL A CA 1
ATOM 1374 C C . VAL A 1 180 ? 11.516 4.525 -14.066 1.00 90.06 180 VAL A C 1
ATOM 1376 O O . VAL A 1 180 ? 12.438 4.543 -13.254 1.00 90.06 180 VAL A O 1
ATOM 1379 N N . VAL A 1 181 ? 10.535 5.434 -14.032 1.00 85.81 181 VAL A N 1
ATOM 1380 C CA . VAL A 1 181 ? 10.463 6.495 -13.011 1.00 85.81 181 VAL A CA 1
ATOM 1381 C C . VAL A 1 181 ? 10.316 5.908 -11.603 1.00 85.81 181 VAL A C 1
ATOM 1383 O O . VAL A 1 181 ? 10.965 6.370 -10.662 1.00 85.81 181 VAL A O 1
ATOM 1386 N N . ALA A 1 182 ? 9.486 4.880 -11.441 1.00 89.38 182 ALA A N 1
ATOM 1387 C CA . ALA A 1 182 ? 9.288 4.196 -10.170 1.00 89.38 182 ALA A CA 1
ATOM 1388 C C . ALA A 1 182 ? 10.572 3.505 -9.667 1.00 89.38 182 ALA A C 1
ATOM 1390 O O . ALA A 1 182 ? 10.934 3.646 -8.496 1.00 89.38 182 ALA A O 1
ATOM 1391 N N . LEU A 1 183 ? 11.311 2.836 -10.555 1.00 92.06 183 LEU A N 1
ATOM 1392 C CA . LEU A 1 183 ? 12.618 2.250 -10.254 1.00 92.06 183 LEU A CA 1
ATOM 1393 C C . LEU A 1 183 ? 13.639 3.316 -9.850 1.00 92.06 183 LEU A C 1
ATOM 1395 O O . LEU A 1 183 ? 14.342 3.120 -8.864 1.00 92.06 183 LEU A O 1
ATOM 1399 N N . SER A 1 184 ? 13.680 4.461 -10.537 1.00 87.31 184 SER A N 1
ATOM 1400 C CA . SER A 1 184 ? 14.545 5.590 -10.162 1.00 87.31 184 SER A CA 1
ATOM 1401 C C . SER A 1 184 ? 14.275 6.085 -8.739 1.00 87.31 184 SER A C 1
ATOM 1403 O O . SER A 1 184 ? 15.209 6.388 -7.999 1.00 87.31 184 SER A O 1
ATOM 1405 N N . ARG A 1 185 ? 13.002 6.132 -8.324 1.00 88.00 185 ARG A N 1
ATOM 1406 C CA . ARG A 1 185 ? 12.620 6.513 -6.954 1.00 88.00 185 ARG A CA 1
ATOM 1407 C C . ARG A 1 185 ? 13.080 5.484 -5.924 1.00 88.00 185 ARG A C 1
ATOM 1409 O O . ARG A 1 185 ? 13.651 5.882 -4.916 1.00 88.00 185 ARG A O 1
ATOM 1416 N N . LEU A 1 186 ? 12.897 4.188 -6.194 1.00 89.75 186 LEU A N 1
ATOM 1417 C CA . LEU A 1 186 ? 13.429 3.123 -5.330 1.00 89.75 186 LEU A CA 1
ATOM 1418 C C . LEU A 1 186 ? 14.952 3.203 -5.232 1.00 89.75 186 LEU A C 1
ATOM 1420 O O . LEU A 1 186 ? 15.518 3.105 -4.152 1.00 89.75 186 LEU A O 1
ATOM 1424 N N . CYS A 1 187 ? 15.626 3.439 -6.351 1.00 87.94 187 CYS A N 1
ATOM 1425 C CA . CYS A 1 187 ? 17.060 3.665 -6.383 1.00 87.94 187 CYS A CA 1
ATOM 1426 C C . CYS A 1 187 ? 17.483 4.871 -5.532 1.00 87.94 187 CYS A C 1
ATOM 1428 O O . CYS A 1 187 ? 18.553 4.830 -4.945 1.00 87.94 187 CYS A O 1
ATOM 1430 N N . GLY A 1 188 ? 16.662 5.911 -5.396 1.00 85.00 188 GLY A N 1
ATOM 1431 C CA . GLY A 1 188 ? 16.950 7.050 -4.520 1.00 85.00 188 GLY A CA 1
ATOM 1432 C C . GLY A 1 188 ? 16.909 6.742 -3.015 1.00 85.00 188 GLY A C 1
ATOM 1433 O O . GLY A 1 188 ? 17.518 7.480 -2.243 1.00 85.00 188 GLY A O 1
ATOM 1434 N N . ASP A 1 189 ? 16.236 5.667 -2.590 1.00 87.88 189 ASP A N 1
ATOM 1435 C CA . ASP A 1 189 ? 16.084 5.286 -1.179 1.00 87.88 189 ASP A CA 1
ATOM 1436 C C . ASP A 1 189 ? 17.195 4.296 -0.743 1.00 87.88 189 ASP A C 1
ATOM 1438 O O . ASP A 1 189 ? 17.279 3.177 -1.265 1.00 87.88 189 ASP A O 1
ATOM 1442 N N . PRO A 1 190 ? 18.054 4.653 0.237 1.00 89.50 190 PRO A N 1
ATOM 1443 C CA . PRO A 1 190 ? 19.093 3.760 0.753 1.00 89.50 190 PRO A CA 1
ATOM 1444 C C . PRO A 1 190 ? 18.571 2.416 1.288 1.00 89.50 190 PRO A C 1
ATOM 1446 O O . PRO A 1 190 ? 19.219 1.385 1.079 1.00 89.50 190 PRO A O 1
ATOM 1449 N N . SER A 1 191 ? 17.408 2.402 1.947 1.00 91.19 191 SER A N 1
ATOM 1450 C CA . SER A 1 191 ? 16.794 1.175 2.465 1.00 91.19 191 SER A CA 1
ATOM 1451 C C . SER A 1 191 ? 16.308 0.288 1.324 1.00 91.19 191 SER A C 1
ATOM 1453 O O . SER A 1 191 ? 16.575 -0.916 1.318 1.00 91.19 191 SER A O 1
ATOM 1455 N N . ALA A 1 192 ? 15.671 0.879 0.309 1.00 91.62 192 ALA A N 1
ATOM 1456 C CA . ALA A 1 192 ? 15.252 0.154 -0.888 1.00 91.62 192 ALA A CA 1
ATOM 1457 C C . ALA A 1 192 ? 16.450 -0.462 -1.622 1.00 91.62 192 ALA A C 1
ATOM 1459 O O . ALA A 1 192 ? 16.401 -1.635 -1.989 1.00 91.62 192 ALA A O 1
ATOM 1460 N N . ARG A 1 193 ? 17.550 0.288 -1.791 1.00 89.00 193 ARG A N 1
ATOM 1461 C CA . ARG A 1 193 ? 18.781 -0.218 -2.427 1.00 89.00 193 ARG A CA 1
ATOM 1462 C C . ARG A 1 193 ? 19.295 -1.481 -1.748 1.00 89.00 193 ARG A C 1
ATOM 1464 O O . ARG A 1 193 ? 19.589 -2.457 -2.432 1.00 89.00 193 ARG A O 1
ATOM 1471 N N . CYS A 1 194 ? 19.384 -1.461 -0.420 1.00 89.25 194 CYS A N 1
ATOM 1472 C CA . CYS A 1 194 ? 19.813 -2.618 0.360 1.00 89.25 194 CYS A CA 1
ATOM 1473 C C . CYS A 1 194 ? 18.841 -3.797 0.188 1.00 89.25 194 CYS A C 1
ATOM 1475 O O . CYS A 1 194 ? 19.259 -4.925 -0.072 1.00 89.25 194 CYS A O 1
ATOM 1477 N N . ALA A 1 195 ? 17.535 -3.529 0.261 1.00 91.88 195 ALA A N 1
ATOM 1478 C CA . ALA A 1 195 ? 16.502 -4.553 0.161 1.00 91.88 195 ALA A CA 1
ATOM 1479 C C . ALA A 1 195 ? 16.435 -5.223 -1.224 1.00 91.88 195 ALA A C 1
ATOM 1481 O O . ALA A 1 195 ? 16.194 -6.425 -1.330 1.00 91.88 195 ALA A O 1
ATOM 1482 N N . LEU A 1 196 ? 16.679 -4.466 -2.292 1.00 92.12 196 LEU A N 1
ATOM 1483 C CA . LEU A 1 196 ? 16.596 -4.944 -3.673 1.00 92.12 196 LEU A CA 1
ATOM 1484 C C . LEU A 1 196 ? 17.782 -5.820 -4.101 1.00 92.12 196 LEU A C 1
ATOM 1486 O O . LEU A 1 196 ? 17.691 -6.495 -5.130 1.00 92.12 196 LEU A O 1
ATOM 1490 N N . CYS A 1 197 ? 18.879 -5.856 -3.334 1.00 85.19 197 CYS A N 1
ATOM 1491 C CA . CYS A 1 197 ? 20.067 -6.652 -3.656 1.00 85.19 197 CYS A CA 1
ATOM 1492 C C . CYS A 1 197 ? 19.726 -8.119 -3.959 1.00 85.19 197 CYS A C 1
ATOM 1494 O O . CYS A 1 197 ? 20.217 -8.666 -4.947 1.00 85.19 197 CYS A O 1
ATOM 1496 N N . GLU A 1 198 ? 18.829 -8.709 -3.166 1.00 84.38 198 GLU A N 1
ATOM 1497 C CA . GLU A 1 198 ? 18.481 -10.135 -3.202 1.00 84.38 198 GLU A CA 1
ATOM 1498 C C . GLU A 1 198 ? 17.184 -10.435 -3.975 1.00 84.38 198 GLU A C 1
ATOM 1500 O O . GLU A 1 198 ? 16.686 -11.558 -3.923 1.00 84.38 198 GLU A O 1
ATOM 1505 N N . VAL A 1 199 ? 16.607 -9.450 -4.673 1.00 91.62 199 VAL A N 1
ATOM 1506 C CA . VAL A 1 199 ? 15.395 -9.641 -5.485 1.00 91.62 199 VAL A CA 1
ATOM 1507 C C . VAL A 1 199 ? 15.795 -10.117 -6.889 1.00 91.62 199 VAL A C 1
ATOM 1509 O O . VAL A 1 199 ? 16.422 -9.340 -7.617 1.00 91.62 199 VAL A O 1
ATOM 1512 N N . PRO A 1 200 ? 15.460 -11.362 -7.291 1.00 88.56 200 PRO A N 1
ATOM 1513 C CA . PRO A 1 200 ? 15.936 -11.939 -8.550 1.00 88.56 200 PRO A CA 1
ATOM 1514 C C . PRO A 1 200 ? 15.181 -11.413 -9.775 1.00 88.56 200 PRO A C 1
ATOM 1516 O O . PRO A 1 200 ? 15.792 -11.159 -10.808 1.00 88.56 200 PRO A O 1
ATOM 1519 N N . ARG A 1 201 ? 13.862 -11.224 -9.654 1.00 91.75 201 ARG A N 1
ATOM 1520 C CA . ARG A 1 201 ? 12.979 -10.706 -10.704 1.00 91.75 201 ARG A CA 1
ATOM 1521 C C . ARG A 1 201 ? 12.039 -9.676 -10.099 1.00 91.75 201 ARG A C 1
ATOM 1523 O O . ARG A 1 201 ? 11.578 -9.859 -8.974 1.00 91.75 201 ARG A O 1
ATOM 1530 N N . LEU A 1 202 ? 11.768 -8.608 -10.839 1.00 92.94 202 LEU A N 1
ATOM 1531 C CA . LEU A 1 202 ? 10.988 -7.479 -10.352 1.00 92.94 202 LEU A CA 1
ATOM 1532 C C . LEU A 1 202 ? 10.033 -6.985 -11.443 1.00 92.94 202 LEU A C 1
ATOM 1534 O O . LEU A 1 202 ? 10.434 -6.255 -12.341 1.00 92.94 202 LEU A O 1
ATOM 1538 N N . GLY A 1 203 ? 8.774 -7.420 -11.378 1.00 92.56 203 GLY A N 1
ATOM 1539 C CA . GLY A 1 203 ? 7.723 -6.954 -12.288 1.00 92.56 203 GLY A CA 1
ATOM 1540 C C . GLY A 1 203 ? 7.127 -5.608 -11.873 1.00 92.56 203 GLY A C 1
ATOM 1541 O O . GLY A 1 203 ? 7.364 -5.130 -10.759 1.00 92.56 203 GLY A O 1
ATOM 1542 N N . ALA A 1 204 ? 6.300 -5.024 -12.741 1.00 90.69 204 ALA A N 1
ATOM 1543 C CA . ALA A 1 204 ? 5.700 -3.707 -12.516 1.00 90.69 204 ALA A CA 1
ATOM 1544 C C . ALA A 1 204 ? 4.881 -3.617 -11.223 1.00 90.69 204 ALA A C 1
ATOM 1546 O O . ALA A 1 204 ? 4.988 -2.645 -10.472 1.00 90.69 204 ALA A O 1
ATOM 1547 N N . GLU A 1 205 ? 4.108 -4.659 -10.918 1.00 92.12 205 GLU A N 1
ATOM 1548 C CA . GLU A 1 205 ? 3.319 -4.708 -9.688 1.00 92.12 205 GLU A CA 1
ATOM 1549 C C . GLU A 1 205 ? 4.197 -4.793 -8.434 1.00 92.12 205 GLU A C 1
ATOM 1551 O O . GLU A 1 205 ? 3.937 -4.104 -7.447 1.00 92.12 205 GLU A O 1
ATOM 1556 N N . GLY A 1 206 ? 5.291 -5.557 -8.501 1.00 93.94 206 GLY A N 1
ATOM 1557 C CA . GLY A 1 206 ? 6.275 -5.641 -7.426 1.00 93.94 206 GLY A CA 1
ATOM 1558 C C . GLY A 1 206 ? 6.934 -4.289 -7.151 1.00 93.94 206 GLY A C 1
ATOM 1559 O O . GLY A 1 206 ? 7.039 -3.890 -5.995 1.00 93.94 206 GLY A O 1
ATOM 1560 N N . VAL A 1 207 ? 7.310 -3.537 -8.194 1.00 93.94 207 VAL A N 1
ATOM 1561 C CA . VAL A 1 207 ? 7.865 -2.177 -8.046 1.00 93.94 207 VAL A CA 1
ATOM 1562 C C . VAL A 1 207 ? 6.879 -1.249 -7.338 1.00 93.94 207 VAL A C 1
ATOM 1564 O O . VAL A 1 207 ? 7.258 -0.566 -6.386 1.00 93.94 207 VAL A O 1
ATOM 1567 N N . ARG A 1 208 ? 5.611 -1.237 -7.771 1.00 91.56 208 ARG A N 1
ATOM 1568 C CA . ARG A 1 208 ? 4.562 -0.414 -7.148 1.00 91.56 208 ARG A CA 1
ATOM 1569 C C . ARG A 1 208 ? 4.344 -0.774 -5.682 1.00 91.56 208 ARG A C 1
ATOM 1571 O O . ARG A 1 208 ? 4.282 0.113 -4.833 1.00 91.56 208 ARG A O 1
ATOM 1578 N N . ALA A 1 209 ? 4.289 -2.067 -5.373 1.00 93.56 209 ALA A N 1
ATOM 1579 C CA . ALA A 1 209 ? 4.130 -2.538 -4.006 1.00 93.56 209 ALA A CA 1
ATOM 1580 C C . ALA A 1 209 ? 5.331 -2.156 -3.121 1.00 93.56 209 ALA A C 1
ATOM 1582 O O . ALA A 1 209 ? 5.135 -1.691 -2.002 1.00 93.56 209 ALA A O 1
ATOM 1583 N N . LEU A 1 210 ? 6.565 -2.269 -3.622 1.00 94.56 210 LEU A N 1
ATOM 1584 C CA . LEU A 1 210 ? 7.760 -1.843 -2.884 1.00 94.56 210 LEU A CA 1
ATOM 1585 C C . LEU A 1 210 ? 7.789 -0.333 -2.634 1.00 94.56 210 LEU A C 1
ATOM 1587 O O . LEU A 1 210 ? 8.173 0.084 -1.549 1.00 94.56 210 LEU A O 1
ATOM 1591 N N . LEU A 1 211 ? 7.352 0.486 -3.594 1.00 90.75 211 LEU A N 1
ATOM 1592 C CA . LEU A 1 211 ? 7.240 1.936 -3.398 1.00 90.75 211 LEU A CA 1
ATOM 1593 C C . LEU A 1 211 ? 6.190 2.330 -2.355 1.00 90.75 211 LEU A C 1
ATOM 1595 O O . LEU A 1 211 ? 6.301 3.390 -1.747 1.00 90.75 211 LEU A O 1
ATOM 1599 N N . ALA A 1 212 ? 5.161 1.506 -2.163 1.00 89.75 212 ALA A N 1
ATOM 1600 C CA . ALA A 1 212 ? 4.148 1.731 -1.140 1.00 89.75 212 ALA A CA 1
ATOM 1601 C C . ALA A 1 212 ? 4.597 1.281 0.261 1.00 89.75 212 ALA A C 1
ATOM 1603 O O . ALA A 1 212 ? 3.924 1.615 1.238 1.00 89.75 212 ALA A O 1
ATOM 1604 N N . LEU A 1 213 ? 5.708 0.542 0.384 1.00 91.69 213 LEU A N 1
ATOM 1605 C CA . LEU A 1 213 ? 6.254 0.173 1.686 1.00 91.69 213 LEU A CA 1
ATOM 1606 C C . LEU A 1 213 ? 6.922 1.378 2.362 1.00 91.69 213 LEU A C 1
ATOM 1608 O O . LEU A 1 213 ? 7.757 2.047 1.753 1.00 91.69 213 LEU A O 1
ATOM 1612 N N . PRO A 1 214 ? 6.669 1.595 3.662 1.00 91.25 214 PRO A N 1
ATOM 1613 C CA . PRO A 1 214 ? 7.516 2.451 4.478 1.00 91.25 214 PRO A CA 1
ATOM 1614 C C . PRO A 1 214 ? 8.975 1.977 4.453 1.00 91.25 214 PRO A C 1
ATOM 1616 O O . PRO A 1 214 ? 9.244 0.778 4.563 1.00 91.25 214 PRO A O 1
ATOM 1619 N N . SER A 1 215 ? 9.927 2.912 4.422 1.00 91.50 215 SER A N 1
ATOM 1620 C CA . SER A 1 215 ? 11.365 2.605 4.331 1.00 91.50 215 SER A CA 1
ATOM 1621 C C . SER A 1 215 ? 11.885 1.703 5.456 1.00 91.50 215 SER A C 1
ATOM 1623 O O . SER A 1 215 ? 12.808 0.919 5.255 1.00 91.50 215 SER A O 1
ATOM 1625 N N . TRP A 1 216 ? 11.261 1.749 6.635 1.00 92.25 216 TRP A N 1
ATOM 1626 C CA . TRP A 1 216 ? 11.609 0.901 7.778 1.00 92.25 216 TRP A CA 1
ATOM 1627 C C . TRP A 1 216 ? 11.136 -0.564 7.640 1.00 92.25 216 TRP A C 1
ATOM 1629 O O . TRP A 1 216 ? 11.575 -1.414 8.414 1.00 92.25 216 TRP A O 1
ATOM 1639 N N . LEU A 1 217 ? 10.278 -0.876 6.658 1.00 93.88 217 LEU A N 1
ATOM 1640 C CA . LEU A 1 217 ? 9.891 -2.242 6.267 1.00 93.88 217 LEU A CA 1
ATOM 1641 C C . LEU A 1 217 ? 10.676 -2.773 5.059 1.00 93.88 217 LEU A C 1
ATOM 1643 O O . LEU A 1 217 ? 10.572 -3.962 4.747 1.00 93.88 217 LEU A O 1
ATOM 1647 N N . LEU A 1 218 ? 11.468 -1.931 4.387 1.00 92.62 218 LEU A N 1
ATOM 1648 C CA . LEU A 1 218 ? 12.295 -2.326 3.247 1.00 92.62 218 LEU A CA 1
ATOM 1649 C C . LEU A 1 218 ? 13.514 -3.127 3.719 1.00 92.62 218 LEU A C 1
ATOM 1651 O O . LEU A 1 218 ? 14.624 -2.624 3.857 1.00 92.62 218 LEU A O 1
ATOM 1655 N N . HIS A 1 219 ? 13.280 -4.412 3.963 1.00 92.94 219 HIS A N 1
ATOM 1656 C CA . HIS A 1 219 ? 14.286 -5.420 4.286 1.00 92.94 219 HIS A CA 1
ATOM 1657 C C . HIS A 1 219 ? 14.381 -6.449 3.142 1.00 92.94 219 HIS A C 1
ATOM 1659 O O . HIS A 1 219 ? 13.342 -6.760 2.555 1.00 92.94 219 HIS A O 1
ATOM 1665 N N . PRO A 1 220 ? 15.554 -7.049 2.838 1.00 93.88 220 PRO A N 1
ATOM 1666 C CA . PRO A 1 220 ? 15.703 -7.976 1.706 1.00 93.88 220 PRO A CA 1
ATOM 1667 C C . PRO A 1 220 ? 14.677 -9.118 1.656 1.00 93.88 220 PRO A C 1
ATOM 1669 O O . PRO A 1 220 ? 14.095 -9.397 0.609 1.00 93.88 220 PRO A O 1
ATOM 1672 N N . ALA A 1 221 ? 14.378 -9.734 2.805 1.00 93.38 221 ALA A N 1
ATOM 1673 C CA . ALA A 1 221 ? 13.355 -10.781 2.904 1.00 93.38 221 ALA A CA 1
ATOM 1674 C C . ALA A 1 221 ? 11.943 -10.283 2.540 1.00 93.38 221 ALA A C 1
ATOM 1676 O O . ALA A 1 221 ? 11.210 -10.962 1.822 1.00 93.38 221 ALA A O 1
ATOM 1677 N N . VAL A 1 222 ? 11.583 -9.076 2.992 1.00 95.06 222 VAL A N 1
ATOM 1678 C CA . VAL A 1 222 ? 10.297 -8.440 2.672 1.00 95.06 222 VAL A CA 1
ATOM 1679 C C . VAL A 1 222 ? 10.254 -8.089 1.191 1.00 95.06 222 VAL A C 1
ATOM 1681 O O . VAL A 1 222 ? 9.273 -8.397 0.523 1.00 95.06 222 VAL A O 1
ATOM 1684 N N . ALA A 1 223 ? 11.331 -7.509 0.655 1.00 95.19 223 ALA A N 1
ATOM 1685 C CA . ALA A 1 223 ? 11.381 -7.114 -0.742 1.00 95.19 223 ALA A CA 1
ATOM 1686 C C . ALA A 1 223 ? 11.247 -8.310 -1.693 1.00 95.19 223 ALA A C 1
ATOM 1688 O O . ALA A 1 223 ? 10.500 -8.226 -2.665 1.00 95.19 223 ALA A O 1
ATOM 1689 N N . ARG A 1 224 ? 11.886 -9.447 -1.379 1.00 94.75 224 ARG A N 1
ATOM 1690 C CA . ARG A 1 224 ? 11.690 -10.703 -2.122 1.00 94.75 224 ARG A CA 1
ATOM 1691 C C . ARG A 1 224 ? 10.243 -11.181 -2.086 1.00 94.75 224 ARG A C 1
ATOM 1693 O O . ARG A 1 224 ? 9.689 -11.492 -3.135 1.00 94.75 224 ARG A O 1
ATOM 1700 N N . ALA A 1 225 ? 9.639 -11.238 -0.900 1.00 94.56 225 ALA A N 1
ATOM 1701 C CA . ALA A 1 225 ? 8.257 -11.683 -0.745 1.00 94.56 225 ALA A CA 1
ATOM 1702 C C . ALA A 1 225 ? 7.279 -10.779 -1.507 1.00 94.56 225 ALA A C 1
ATOM 1704 O O . ALA A 1 225 ? 6.390 -11.270 -2.198 1.00 94.56 225 ALA A O 1
ATOM 1705 N N . VAL A 1 226 ? 7.480 -9.461 -1.431 1.00 94.56 226 VAL A N 1
ATOM 1706 C CA . VAL A 1 226 ? 6.647 -8.477 -2.126 1.00 94.56 226 VAL A CA 1
ATOM 1707 C C . VAL A 1 226 ? 6.810 -8.577 -3.639 1.00 94.56 226 VAL A C 1
ATOM 1709 O O . VAL A 1 226 ? 5.811 -8.676 -4.348 1.00 94.56 226 VAL A O 1
ATOM 1712 N N . ALA A 1 227 ? 8.046 -8.633 -4.137 1.00 92.69 227 ALA A N 1
ATOM 1713 C CA . ALA A 1 227 ? 8.317 -8.754 -5.567 1.00 92.69 227 ALA A CA 1
ATOM 1714 C C . ALA A 1 227 ? 7.759 -10.050 -6.183 1.00 92.69 227 ALA A C 1
ATOM 1716 O O . ALA A 1 227 ? 7.442 -10.067 -7.371 1.00 92.69 227 ALA A O 1
ATOM 1717 N N . ALA A 1 228 ? 7.627 -11.120 -5.391 1.00 89.38 228 ALA A N 1
ATOM 1718 C CA . ALA A 1 228 ? 7.155 -12.420 -5.859 1.00 89.38 228 ALA A CA 1
ATOM 1719 C C . ALA A 1 228 ? 5.625 -12.542 -5.983 1.00 89.38 228 ALA A C 1
ATOM 1721 O O . ALA A 1 228 ? 5.161 -13.411 -6.718 1.00 89.38 228 ALA A O 1
ATOM 1722 N N . GLY A 1 229 ? 4.831 -11.731 -5.274 1.00 84.88 229 GLY A N 1
ATOM 1723 C CA . GLY A 1 229 ? 3.378 -11.956 -5.263 1.00 84.88 229 GLY A CA 1
ATOM 1724 C C . GLY A 1 229 ? 2.495 -10.898 -4.606 1.00 84.88 229 GLY A C 1
ATOM 1725 O O . GLY A 1 229 ? 1.284 -11.110 -4.512 1.00 84.88 229 GLY A O 1
ATOM 1726 N N . ALA A 1 230 ? 3.049 -9.774 -4.150 1.00 87.88 230 ALA A N 1
ATOM 1727 C CA . ALA A 1 230 ? 2.231 -8.699 -3.602 1.00 87.88 230 ALA A CA 1
ATOM 1728 C C . ALA A 1 230 ? 1.574 -7.866 -4.702 1.00 87.88 230 ALA A C 1
ATOM 1730 O O . ALA A 1 230 ? 2.101 -7.724 -5.802 1.00 87.88 230 ALA A O 1
ATOM 1731 N N . THR A 1 231 ? 0.466 -7.225 -4.334 1.00 89.81 231 THR A N 1
ATOM 1732 C CA . THR A 1 231 ? -0.054 -6.064 -5.064 1.00 89.81 231 THR A CA 1
ATOM 1733 C C . THR A 1 231 ? 0.025 -4.835 -4.176 1.00 89.81 231 THR A C 1
ATOM 1735 O O . THR A 1 231 ? -0.099 -4.947 -2.951 1.00 89.81 231 THR A O 1
ATOM 1738 N N . GLU A 1 232 ? 0.165 -3.658 -4.780 1.00 88.94 232 GLU A N 1
ATOM 1739 C CA . GLU A 1 232 ? 0.156 -2.382 -4.063 1.00 88.94 232 GLU A CA 1
ATOM 1740 C C . GLU A 1 232 ? -1.118 -2.246 -3.218 1.00 88.94 232 GLU A C 1
ATOM 1742 O O . GLU A 1 232 ? -1.069 -1.909 -2.034 1.00 88.94 232 GLU A O 1
ATOM 1747 N N . ARG A 1 233 ? -2.270 -2.590 -3.806 1.00 87.56 233 ARG A N 1
ATOM 1748 C CA . ARG A 1 233 ? -3.577 -2.522 -3.142 1.00 87.56 233 ARG A CA 1
ATOM 1749 C C . ARG A 1 233 ? -3.638 -3.394 -1.889 1.00 87.56 233 ARG A C 1
ATOM 1751 O O . ARG A 1 233 ? -4.122 -2.929 -0.860 1.00 87.56 233 ARG A O 1
ATOM 1758 N N . ARG A 1 234 ? -3.166 -4.646 -1.964 1.00 89.56 234 ARG A N 1
ATOM 1759 C CA . ARG A 1 234 ? -3.163 -5.556 -0.805 1.00 89.56 234 ARG A CA 1
ATOM 1760 C C . ARG A 1 234 ? -2.243 -5.050 0.294 1.00 89.56 234 ARG A C 1
ATOM 1762 O O . ARG A 1 234 ? -2.642 -5.029 1.451 1.00 89.56 234 ARG A O 1
ATOM 1769 N N . LEU A 1 235 ? -1.048 -4.593 -0.065 1.00 89.12 235 LEU A N 1
ATOM 1770 C CA . LEU A 1 235 ? -0.109 -4.072 0.917 1.00 89.12 235 LEU A CA 1
ATOM 1771 C C . LEU A 1 235 ? -0.656 -2.825 1.629 1.00 89.12 235 LEU A C 1
ATOM 1773 O O . LEU A 1 235 ? -0.586 -2.739 2.853 1.00 89.12 235 LEU A O 1
ATOM 1777 N N . ARG A 1 236 ? -1.257 -1.890 0.881 1.00 88.44 236 ARG A N 1
ATOM 1778 C CA . ARG A 1 236 ? -1.925 -0.719 1.466 1.00 88.44 236 ARG A CA 1
ATOM 1779 C C . ARG A 1 236 ? -3.057 -1.120 2.405 1.00 88.44 236 ARG A C 1
ATOM 1781 O O . ARG A 1 236 ? -3.186 -0.514 3.459 1.00 88.44 236 ARG A O 1
ATOM 1788 N N . ALA A 1 237 ? -3.847 -2.134 2.050 1.00 86.00 237 ALA A N 1
ATOM 1789 C CA . ALA A 1 237 ? -4.908 -2.639 2.918 1.00 86.00 237 ALA A CA 1
ATOM 1790 C C . ALA A 1 237 ? -4.352 -3.207 4.235 1.00 86.00 237 ALA A C 1
ATOM 1792 O O . ALA A 1 237 ? -4.856 -2.853 5.293 1.00 86.00 237 ALA A O 1
ATOM 1793 N N . LEU A 1 238 ? -3.277 -4.003 4.183 1.00 88.06 238 LEU A N 1
ATOM 1794 C CA . LEU A 1 238 ? -2.640 -4.584 5.375 1.00 88.06 238 LEU A CA 1
ATOM 1795 C C . LEU A 1 238 ? -2.045 -3.533 6.317 1.00 88.06 238 LEU A C 1
ATOM 1797 O O . LEU A 1 238 ? -2.046 -3.711 7.531 1.00 88.06 238 LEU A O 1
ATOM 1801 N N . LEU A 1 239 ? -1.494 -2.456 5.759 1.00 87.50 239 LEU A N 1
ATOM 1802 C CA . LEU A 1 239 ? -0.841 -1.403 6.538 1.00 87.50 239 LEU A CA 1
ATOM 1803 C C . LEU A 1 239 ? -1.795 -0.278 6.948 1.00 87.50 239 LEU A C 1
ATOM 1805 O O . LEU A 1 239 ? -1.405 0.561 7.757 1.00 87.50 239 LEU A O 1
ATOM 1809 N N . LYS A 1 240 ? -3.025 -0.255 6.421 1.00 84.44 240 LYS A N 1
ATOM 1810 C CA . LYS A 1 240 ? -3.993 0.826 6.641 1.00 84.44 240 LYS A CA 1
ATOM 1811 C C . LYS A 1 240 ? -4.215 1.099 8.128 1.00 84.44 240 LYS A C 1
ATOM 1813 O O . LYS A 1 240 ? -4.111 2.245 8.553 1.00 84.44 240 LYS A O 1
ATOM 1818 N N . ASP A 1 241 ? -4.467 0.053 8.909 1.00 78.94 241 ASP A N 1
ATOM 1819 C CA . ASP A 1 241 ? -4.828 0.207 10.321 1.00 78.94 241 ASP A CA 1
ATOM 1820 C C . ASP A 1 241 ? -3.610 0.470 11.217 1.00 78.94 241 ASP A C 1
ATOM 1822 O O . ASP A 1 241 ? -3.750 0.918 12.352 1.00 78.94 241 ASP A O 1
ATOM 1826 N N . LEU A 1 242 ? -2.388 0.263 10.710 1.00 83.75 242 LEU A N 1
ATOM 1827 C CA . LEU A 1 242 ? -1.172 0.581 11.457 1.00 83.75 242 LEU A CA 1
ATOM 1828 C C . LEU A 1 242 ? -1.029 2.096 11.710 1.00 83.75 242 LEU A C 1
ATOM 1830 O O . LEU A 1 242 ? -0.457 2.488 12.735 1.00 83.75 242 LEU A O 1
ATOM 1834 N N . GLY A 1 243 ? -1.572 2.935 10.818 1.00 81.31 243 GLY A N 1
ATOM 1835 C CA . GLY A 1 243 ? -1.468 4.395 10.886 1.00 81.31 243 GLY A CA 1
ATOM 1836 C C . GLY A 1 243 ? -0.009 4.864 10.856 1.00 81.31 243 GLY A C 1
ATOM 1837 O O . GLY A 1 243 ? 0.787 4.357 10.065 1.00 81.31 243 GLY A O 1
ATOM 1838 N N . ASP A 1 244 ? 0.356 5.798 11.740 1.00 80.44 244 ASP A N 1
ATOM 1839 C CA . ASP A 1 244 ? 1.757 6.172 11.985 1.00 80.44 244 ASP A CA 1
ATOM 1840 C C . ASP A 1 244 ? 2.296 5.488 13.253 1.00 80.44 244 ASP A C 1
ATOM 1842 O O . ASP A 1 244 ? 2.024 5.936 14.370 1.00 80.44 244 ASP A O 1
ATOM 1846 N N . PRO A 1 245 ? 3.032 4.371 13.118 1.00 87.06 245 PRO A N 1
ATOM 1847 C CA . PRO A 1 245 ? 3.583 3.677 14.266 1.00 87.06 245 PRO A CA 1
ATOM 1848 C C . PRO A 1 245 ? 4.743 4.447 14.898 1.00 87.06 245 PRO A C 1
ATOM 1850 O O . PRO A 1 245 ? 5.619 4.963 14.201 1.00 87.06 245 PRO A O 1
ATOM 1853 N N . ASN A 1 246 ? 4.822 4.436 16.228 1.00 88.19 246 ASN A N 1
ATOM 1854 C CA . ASN A 1 246 ? 5.967 4.987 16.954 1.00 88.19 246 ASN A CA 1
ATOM 1855 C C . ASN A 1 246 ? 7.239 4.127 16.765 1.00 88.19 246 ASN A C 1
ATOM 1857 O O . ASN A 1 246 ? 7.204 3.027 16.212 1.00 88.19 246 ASN A O 1
ATOM 1861 N N . ALA A 1 247 ? 8.392 4.606 17.244 1.00 92.25 247 ALA A N 1
ATOM 1862 C CA . ALA A 1 247 ? 9.673 3.917 17.052 1.00 92.25 247 ALA A CA 1
ATOM 1863 C C . ALA A 1 247 ? 9.687 2.472 17.597 1.00 92.25 247 ALA A C 1
ATOM 1865 O O . ALA A 1 247 ? 10.201 1.568 16.936 1.00 92.25 247 ALA A O 1
ATOM 1866 N N . ALA A 1 248 ? 9.090 2.231 18.768 1.00 91.88 248 ALA A N 1
ATOM 1867 C CA . ALA A 1 248 ? 9.035 0.900 19.371 1.00 91.88 248 ALA A CA 1
ATOM 1868 C C . ALA A 1 248 ? 8.126 -0.053 18.575 1.00 91.88 248 ALA A C 1
ATOM 1870 O O . ALA A 1 248 ? 8.458 -1.226 18.386 1.00 91.88 248 ALA A O 1
ATOM 1871 N N . GLU A 1 249 ? 7.004 0.455 18.065 1.00 92.44 249 GLU A N 1
ATOM 1872 C CA . GLU A 1 249 ? 6.087 -0.279 17.190 1.00 92.44 249 GLU A CA 1
ATOM 1873 C C . GLU A 1 249 ? 6.756 -0.649 15.861 1.00 92.44 249 GLU A C 1
ATOM 1875 O O . GLU A 1 249 ? 6.710 -1.814 15.462 1.00 92.44 249 GLU A O 1
ATOM 1880 N N . ARG A 1 250 ? 7.466 0.294 15.224 1.00 93.88 250 ARG A N 1
ATOM 1881 C CA . ARG A 1 250 ? 8.238 0.044 13.992 1.00 93.88 250 ARG A CA 1
ATOM 1882 C C . ARG A 1 250 ? 9.263 -1.070 14.192 1.00 93.88 250 ARG A C 1
ATOM 1884 O O . ARG A 1 250 ? 9.298 -2.016 13.408 1.00 93.88 250 ARG A O 1
ATOM 1891 N N . VAL A 1 251 ? 10.051 -1.012 15.272 1.00 92.56 251 VAL A N 1
ATOM 1892 C CA . VAL A 1 251 ? 11.040 -2.055 15.608 1.00 92.56 251 VAL A CA 1
ATOM 1893 C C . VAL A 1 251 ? 10.369 -3.413 15.812 1.00 92.56 251 VAL A C 1
ATOM 1895 O O . VAL A 1 251 ? 10.877 -4.432 15.335 1.00 92.56 251 VAL A O 1
ATOM 1898 N N . ARG A 1 252 ? 9.215 -3.446 16.488 1.00 91.44 252 ARG A N 1
ATOM 1899 C CA . ARG A 1 252 ? 8.464 -4.682 16.732 1.00 91.44 252 ARG A CA 1
ATOM 1900 C C . ARG A 1 252 ? 8.015 -5.330 15.420 1.00 91.44 252 ARG A C 1
ATOM 1902 O O . ARG A 1 252 ? 8.308 -6.508 15.220 1.00 91.44 252 ARG A O 1
ATOM 1909 N N . VAL A 1 253 ? 7.373 -4.579 14.520 1.00 92.12 253 VAL A N 1
ATOM 1910 C CA . VAL A 1 253 ? 6.924 -5.115 13.219 1.00 92.12 253 VAL A CA 1
ATOM 1911 C C . VAL A 1 253 ? 8.117 -5.515 12.356 1.00 92.12 253 VAL A C 1
ATOM 1913 O O . VAL A 1 253 ? 8.139 -6.632 11.841 1.00 92.12 253 VAL A O 1
ATOM 1916 N N . ALA A 1 254 ? 9.144 -4.666 12.253 1.00 91.94 254 ALA A N 1
ATOM 1917 C CA . ALA A 1 254 ? 10.343 -4.955 11.465 1.00 91.94 254 ALA A CA 1
ATOM 1918 C C . ALA A 1 254 ? 11.015 -6.268 11.903 1.00 91.94 254 ALA A C 1
ATOM 1920 O O . ALA A 1 254 ? 11.401 -7.091 11.070 1.00 91.94 254 ALA A O 1
ATOM 1921 N N . ARG A 1 255 ? 11.093 -6.523 13.217 1.00 91.69 255 ARG A N 1
ATOM 1922 C CA . ARG A 1 255 ? 11.639 -7.775 13.761 1.00 91.69 255 ARG A CA 1
ATOM 1923 C C . ARG A 1 255 ? 10.802 -8.995 13.371 1.00 91.69 255 ARG A C 1
ATOM 1925 O O . ARG A 1 255 ? 11.374 -10.049 13.103 1.00 91.69 255 ARG A O 1
ATOM 1932 N N . MET A 1 256 ? 9.477 -8.866 13.320 1.00 88.94 256 MET A N 1
ATOM 1933 C CA . MET A 1 256 ? 8.575 -9.969 12.961 1.00 88.94 256 MET A CA 1
ATOM 1934 C C . MET A 1 256 ? 8.707 -10.390 11.496 1.00 88.94 256 MET A C 1
ATOM 1936 O O . MET A 1 256 ? 8.595 -11.582 11.193 1.00 88.94 256 MET A O 1
ATOM 1940 N N . VAL A 1 257 ? 8.959 -9.429 10.603 1.00 90.38 257 VAL A N 1
ATOM 1941 C CA . VAL A 1 257 ? 9.021 -9.661 9.151 1.00 90.38 257 VAL A CA 1
ATOM 1942 C C . VAL A 1 257 ? 10.434 -9.931 8.623 1.00 90.38 257 VAL A C 1
ATOM 1944 O O . VAL A 1 257 ? 10.609 -10.243 7.447 1.00 90.38 257 VAL A O 1
ATOM 1947 N N . LYS A 1 258 ? 11.459 -9.871 9.483 1.00 87.00 258 LYS A N 1
ATOM 1948 C CA . LYS A 1 258 ? 12.866 -10.053 9.088 1.00 87.00 258 LYS A CA 1
ATOM 1949 C C . LYS A 1 258 ? 13.162 -11.425 8.463 1.00 87.00 258 LYS A C 1
ATOM 1951 O O . LYS A 1 258 ? 14.002 -11.515 7.572 1.00 87.00 258 LYS A O 1
ATOM 1956 N N . CYS A 1 259 ? 12.465 -12.470 8.911 1.00 89.19 259 CYS A N 1
ATOM 1957 C CA . CYS A 1 259 ? 12.655 -13.860 8.470 1.00 89.19 259 CYS A CA 1
ATOM 1958 C C . CYS A 1 259 ? 11.488 -14.375 7.610 1.00 89.19 259 CYS A C 1
ATOM 1960 O O . CYS A 1 259 ? 11.148 -15.556 7.661 1.00 89.19 259 CYS A O 1
ATOM 1962 N N . VAL A 1 260 ? 10.832 -13.477 6.878 1.00 94.56 260 VAL A N 1
ATOM 1963 C CA . VAL A 1 260 ? 9.757 -13.819 5.942 1.00 94.56 260 VAL A CA 1
ATOM 1964 C C . VAL A 1 260 ? 10.288 -14.683 4.802 1.00 94.56 260 VAL A C 1
ATOM 1966 O O . VAL A 1 260 ? 11.362 -14.420 4.258 1.00 94.56 260 VAL A O 1
ATOM 1969 N N . ARG A 1 261 ? 9.513 -15.709 4.441 1.00 91.62 261 ARG A N 1
ATOM 1970 C CA . ARG A 1 261 ? 9.856 -16.657 3.372 1.00 91.62 261 ARG A CA 1
ATOM 1971 C C . ARG A 1 261 ? 9.256 -16.263 2.025 1.00 91.62 261 ARG A C 1
ATOM 1973 O O . ARG A 1 261 ? 9.958 -16.268 1.020 1.00 91.62 261 ARG A O 1
ATOM 1980 N N . ASP A 1 262 ? 7.980 -15.904 2.024 1.00 93.69 262 ASP A N 1
ATOM 1981 C CA . ASP A 1 262 ? 7.177 -15.617 0.838 1.00 93.69 262 ASP A CA 1
ATOM 1982 C C . ASP A 1 262 ? 6.054 -14.614 1.162 1.00 93.69 262 ASP A C 1
ATOM 1984 O O . ASP A 1 262 ? 5.944 -14.115 2.287 1.00 93.69 262 ASP A O 1
ATOM 1988 N N . TRP A 1 263 ? 5.238 -14.280 0.158 1.00 93.75 263 TRP A N 1
ATOM 1989 C CA . TRP A 1 263 ? 4.121 -13.350 0.327 1.00 93.75 263 TRP A CA 1
ATOM 1990 C C . TRP A 1 263 ? 3.086 -13.822 1.371 1.00 93.75 263 TRP A C 1
ATOM 1992 O O . TRP A 1 263 ? 2.785 -13.031 2.266 1.00 93.75 263 TRP A O 1
ATOM 2002 N N . PRO A 1 264 ? 2.569 -15.069 1.343 1.00 95.62 264 PRO A N 1
ATOM 2003 C CA . PRO A 1 264 ? 1.621 -15.532 2.360 1.00 95.62 264 PRO A CA 1
ATOM 2004 C C . PRO A 1 264 ? 2.161 -15.449 3.797 1.00 95.62 264 PRO A C 1
ATOM 2006 O O . PRO A 1 264 ? 1.435 -15.051 4.711 1.00 95.62 264 PRO A O 1
ATOM 2009 N N . ASP A 1 265 ? 3.439 -15.780 4.020 1.00 95.75 265 ASP A N 1
ATOM 2010 C CA . ASP A 1 265 ? 4.073 -15.659 5.337 1.00 95.75 265 ASP A CA 1
ATOM 2011 C C . ASP A 1 265 ? 4.215 -14.190 5.771 1.00 95.75 265 ASP A C 1
ATOM 2013 O O . ASP A 1 265 ? 3.994 -13.873 6.942 1.00 95.75 265 ASP A O 1
ATOM 2017 N N . LEU A 1 266 ? 4.538 -13.280 4.842 1.00 95.19 266 LEU A N 1
ATOM 2018 C CA . LEU A 1 266 ? 4.566 -11.837 5.102 1.00 95.19 266 LEU A CA 1
ATOM 2019 C C . LEU A 1 266 ? 3.188 -11.303 5.487 1.00 95.19 266 LEU A C 1
ATOM 2021 O O . LEU A 1 266 ? 3.066 -10.625 6.504 1.00 95.19 266 LEU A O 1
ATOM 2025 N N . GLU A 1 267 ? 2.171 -11.607 4.683 1.00 94.38 267 GLU A N 1
ATOM 2026 C CA . GLU A 1 267 ? 0.792 -11.156 4.866 1.00 94.38 267 GLU A CA 1
ATOM 2027 C C . GLU A 1 267 ? 0.258 -11.582 6.235 1.00 94.38 267 GLU A C 1
ATOM 2029 O O . GLU A 1 267 ? -0.217 -10.746 7.010 1.00 94.38 267 GLU A O 1
ATOM 2034 N N . ARG A 1 268 ? 0.454 -12.854 6.597 1.00 94.62 268 ARG A N 1
ATOM 2035 C CA . ARG A 1 268 ? 0.096 -13.381 7.916 1.00 94.62 268 ARG A CA 1
ATOM 2036 C C . ARG A 1 268 ? 0.828 -12.647 9.047 1.00 94.62 268 ARG A C 1
ATOM 2038 O O . ARG A 1 268 ? 0.192 -12.197 9.996 1.00 94.62 268 ARG A O 1
ATOM 2045 N N . ARG A 1 269 ? 2.154 -12.480 8.951 1.00 94.88 269 ARG A N 1
ATOM 2046 C CA . ARG A 1 269 ? 2.966 -11.817 9.994 1.00 94.88 269 ARG A CA 1
ATOM 2047 C C . ARG A 1 269 ? 2.642 -10.337 10.152 1.00 94.88 269 ARG A C 1
ATOM 2049 O O . ARG A 1 269 ? 2.647 -9.847 11.278 1.00 94.88 269 ARG A O 1
ATOM 2056 N N . LEU A 1 270 ? 2.388 -9.625 9.054 1.00 92.50 270 LEU A N 1
ATOM 2057 C CA . LEU A 1 270 ? 1.958 -8.229 9.096 1.00 92.50 270 LEU A CA 1
ATOM 2058 C C . LEU A 1 270 ? 0.587 -8.121 9.758 1.00 92.50 270 LEU A C 1
ATOM 2060 O O . LEU A 1 270 ? 0.443 -7.336 10.687 1.00 92.50 270 LEU A O 1
ATOM 2064 N N . THR A 1 271 ? -0.370 -8.966 9.368 1.00 91.25 271 THR A N 1
ATOM 2065 C CA . THR A 1 271 ? -1.709 -9.008 9.978 1.00 91.25 271 THR A CA 1
ATOM 2066 C C . THR A 1 271 ? -1.627 -9.258 11.488 1.00 91.25 271 THR A C 1
ATOM 2068 O O . THR A 1 271 ? -2.193 -8.504 12.282 1.00 91.25 271 THR A O 1
ATOM 2071 N N . GLU A 1 272 ? -0.854 -10.263 11.911 1.00 90.44 272 GLU A N 1
ATOM 2072 C CA . GLU A 1 272 ? -0.613 -10.574 13.327 1.00 90.44 272 GLU A CA 1
ATOM 2073 C C . GLU A 1 272 ? 0.099 -9.424 14.061 1.00 90.44 272 GLU A C 1
ATOM 2075 O O . GLU A 1 272 ? -0.244 -9.095 15.198 1.00 90.44 272 GLU A O 1
ATOM 2080 N N . GLY A 1 273 ? 1.096 -8.805 13.424 1.00 90.94 273 GLY A N 1
ATOM 2081 C CA . GLY A 1 273 ? 1.882 -7.712 13.994 1.00 90.94 273 GLY A CA 1
ATOM 2082 C C . GLY A 1 273 ? 1.061 -6.446 14.210 1.00 90.94 273 GLY A C 1
ATOM 2083 O O . GLY A 1 273 ? 1.099 -5.875 15.301 1.00 90.94 273 GLY A O 1
ATOM 2084 N N . VAL A 1 274 ? 0.283 -6.049 13.201 1.00 89.81 274 VAL A N 1
ATOM 2085 C CA . VAL A 1 274 ? -0.640 -4.908 13.259 1.00 89.81 274 VAL A CA 1
ATOM 2086 C C . VAL A 1 274 ? -1.701 -5.158 14.325 1.00 89.81 274 VAL A C 1
ATOM 2088 O O . VAL A 1 274 ? -1.856 -4.335 15.223 1.00 89.81 274 VAL A O 1
ATOM 2091 N N . SER A 1 275 ? -2.330 -6.337 14.325 1.00 88.81 275 SER A N 1
ATOM 2092 C CA . SER A 1 275 ? -3.319 -6.715 15.345 1.00 88.81 275 SER A CA 1
ATOM 2093 C C . SER A 1 275 ? -2.750 -6.619 16.763 1.00 88.81 275 SER A C 1
ATOM 2095 O O . SER A 1 275 ? -3.396 -6.097 17.670 1.00 88.81 275 SER A O 1
ATOM 2097 N N . ARG A 1 276 ? -1.510 -7.080 16.974 1.00 89.38 276 ARG A N 1
ATOM 2098 C CA . ARG A 1 276 ? -0.845 -7.012 18.283 1.00 89.38 276 ARG A CA 1
ATOM 2099 C C . ARG A 1 276 ? -0.532 -5.579 18.708 1.00 89.38 276 ARG A C 1
ATOM 2101 O O . ARG A 1 276 ? -0.611 -5.273 19.893 1.00 89.38 276 ARG A O 1
ATOM 2108 N N . ILE A 1 277 ? -0.164 -4.714 17.764 1.00 90.44 277 ILE A N 1
ATOM 2109 C CA . ILE A 1 277 ? 0.055 -3.290 18.033 1.00 90.44 277 ILE A CA 1
ATOM 2110 C C . ILE A 1 277 ? -1.251 -2.628 18.443 1.00 90.44 277 ILE A C 1
ATOM 2112 O O . ILE A 1 277 ? -1.299 -2.027 19.513 1.00 90.44 277 ILE A O 1
ATOM 2116 N N . LEU A 1 278 ? -2.305 -2.802 17.647 1.00 88.75 278 LEU A N 1
ATOM 2117 C CA . LEU A 1 278 ? -3.613 -2.214 17.917 1.00 88.75 278 LEU A CA 1
ATOM 2118 C C . LEU A 1 278 ? -4.167 -2.650 19.274 1.00 88.75 278 LEU A C 1
ATOM 2120 O O . LEU A 1 278 ? -4.689 -1.818 20.009 1.00 88.75 278 LEU A O 1
ATOM 2124 N N . ARG A 1 279 ? -3.980 -3.917 19.660 1.00 90.88 279 ARG A N 1
ATOM 2125 C CA . ARG A 1 279 ? -4.374 -4.397 20.994 1.00 90.88 279 ARG A CA 1
ATOM 2126 C C . ARG A 1 279 ? -3.659 -3.675 22.135 1.00 90.88 279 ARG A C 1
ATOM 2128 O O . ARG A 1 279 ? -4.284 -3.391 23.151 1.00 90.88 279 ARG A O 1
ATOM 2135 N N . SER A 1 280 ? -2.380 -3.349 21.942 1.00 89.62 280 SER A N 1
ATOM 2136 C CA . SER A 1 280 ? -1.564 -2.643 22.939 1.00 89.62 280 SER A CA 1
ATOM 2137 C C . SER A 1 280 ? -1.735 -1.120 22.944 1.00 89.62 280 SER A C 1
ATOM 2139 O O . SER A 1 280 ? -1.228 -0.461 23.849 1.00 89.62 280 SER A O 1
ATOM 2141 N N . ARG A 1 281 ? -2.408 -0.546 21.938 1.00 87.94 281 ARG A N 1
ATOM 2142 C CA . ARG A 1 281 ? -2.710 0.888 21.890 1.00 87.94 281 ARG A CA 1
ATOM 2143 C C . ARG A 1 281 ? -3.947 1.192 22.731 1.00 87.94 281 ARG A C 1
ATOM 2145 O O . ARG A 1 281 ? -4.920 0.438 22.711 1.00 87.94 281 ARG A O 1
ATOM 2152 N N . SER A 1 282 ? -3.929 2.340 23.403 1.00 89.31 282 SER A N 1
ATOM 2153 C CA . SER A 1 282 ? -5.135 2.905 24.005 1.00 89.31 282 SER A CA 1
ATOM 2154 C C . SER A 1 282 ? -6.157 3.214 22.918 1.00 89.31 282 SER A C 1
ATOM 2156 O O . SER A 1 282 ? -5.804 3.728 21.855 1.00 89.31 282 SER A O 1
ATOM 2158 N N . PHE A 1 283 ? -7.420 2.914 23.191 1.00 87.75 283 PHE A N 1
ATOM 2159 C CA . PHE A 1 283 ? -8.519 3.305 22.329 1.00 87.75 283 PHE A CA 1
ATOM 2160 C C . PHE A 1 283 ? -8.709 4.825 22.312 1.00 87.75 283 PHE A C 1
ATOM 2162 O O . PHE A 1 283 ? -8.296 5.515 23.253 1.00 87.75 283 PHE A O 1
ATOM 2169 N N . PRO A 1 284 ? -9.368 5.353 21.262 1.00 79.88 284 PRO A N 1
ATOM 2170 C CA . PRO A 1 284 ? -9.819 6.737 21.232 1.00 79.88 284 PRO A CA 1
ATOM 2171 C C . PRO A 1 284 ? -10.680 7.096 22.450 1.00 79.88 284 PRO A C 1
ATOM 2173 O O . PRO A 1 284 ? -11.172 6.228 23.183 1.00 79.88 284 PRO A O 1
ATOM 2176 N N . GLN A 1 285 ? -10.890 8.397 22.658 1.00 78.19 285 GLN A N 1
ATOM 2177 C CA . GLN A 1 285 ? -11.747 8.877 23.737 1.00 78.19 285 GLN A CA 1
ATOM 2178 C C . GLN A 1 285 ? -13.148 8.237 23.638 1.00 78.19 285 GLN A C 1
ATOM 2180 O O . GLN A 1 285 ? -13.731 8.222 22.551 1.00 78.19 285 GLN A O 1
ATOM 2185 N N . PRO A 1 286 ? -13.701 7.711 24.748 1.00 84.56 286 PRO A N 1
ATOM 2186 C CA . PRO A 1 286 ? -15.025 7.111 24.734 1.00 84.56 286 PRO A CA 1
ATOM 2187 C C . PRO A 1 286 ? -16.095 8.156 24.398 1.00 84.56 286 PRO A C 1
ATOM 2189 O O . PRO A 1 286 ? -16.037 9.271 24.925 1.00 84.56 286 PRO A O 1
ATOM 2192 N N . PR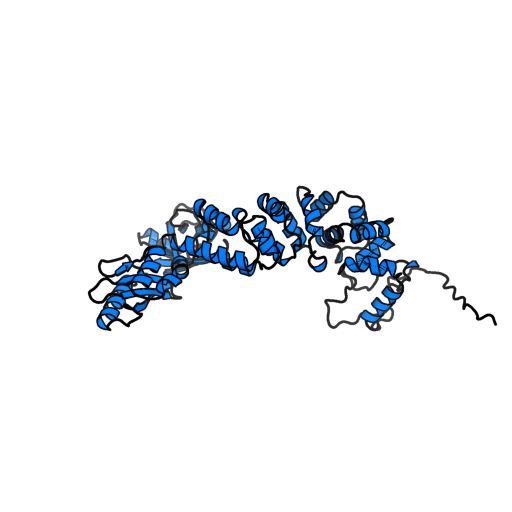O A 1 287 ? -17.092 7.809 23.567 1.00 80.06 287 PRO A N 1
ATOM 2193 C CA . PRO A 1 287 ? -18.130 8.750 23.155 1.00 80.06 287 PRO A CA 1
ATOM 2194 C C . PRO A 1 287 ? -19.036 9.202 24.300 1.00 80.06 287 PRO A C 1
ATOM 2196 O O . PRO A 1 287 ? -19.498 10.339 24.314 1.00 80.06 287 PRO A O 1
ATOM 2199 N N . ILE A 1 288 ? -19.264 8.316 25.264 1.00 81.69 288 ILE A N 1
ATOM 2200 C CA . ILE A 1 288 ? -19.950 8.598 26.521 1.00 81.69 288 ILE A CA 1
ATOM 2201 C C . ILE A 1 288 ? -18.914 8.504 27.646 1.00 81.69 288 ILE A C 1
ATOM 2203 O O . ILE A 1 288 ? -18.269 7.450 27.765 1.00 81.69 288 ILE A O 1
ATOM 2207 N N . PRO A 1 289 ? -18.732 9.560 28.462 1.00 75.06 289 PRO A N 1
ATOM 2208 C CA . PRO A 1 289 ? -17.920 9.492 29.670 1.00 75.06 289 PRO A CA 1
ATOM 2209 C C . PRO A 1 289 ? -18.420 8.363 30.575 1.00 75.06 289 PRO A C 1
ATOM 2211 O O . PRO A 1 289 ? -19.611 8.259 30.841 1.00 75.06 289 PRO A O 1
ATOM 2214 N N . GLY A 1 290 ? -17.515 7.485 31.009 1.00 77.31 290 GLY A N 1
ATOM 2215 C CA . GLY A 1 290 ? -17.889 6.349 31.850 1.00 77.31 290 GLY A CA 1
ATOM 2216 C C . GLY A 1 290 ? -18.510 6.774 33.176 1.00 77.31 290 GLY A C 1
ATOM 2217 O O . GLY A 1 290 ? -17.985 7.663 33.842 1.00 77.31 290 GLY A O 1
ATOM 2218 N N . GLU A 1 291 ? -19.569 6.079 33.577 1.00 78.31 291 GLU A N 1
ATOM 2219 C CA . GLU A 1 291 ? -20.211 6.199 34.888 1.00 78.31 291 GLU A CA 1
ATOM 2220 C C . GLU A 1 291 ? -20.075 4.874 35.660 1.00 78.31 291 GLU A C 1
ATOM 2222 O O . GLU A 1 291 ? -19.608 3.874 35.112 1.00 78.31 291 GLU A O 1
ATOM 2227 N N . ALA A 1 292 ? -20.474 4.837 36.938 1.00 77.12 292 ALA A N 1
ATOM 2228 C CA . ALA A 1 292 ? -20.298 3.653 37.789 1.00 77.12 292 ALA A CA 1
ATOM 2229 C C . ALA A 1 292 ? -20.888 2.368 37.168 1.00 77.12 292 ALA A C 1
ATOM 2231 O O . ALA A 1 292 ? -20.234 1.325 37.194 1.00 77.12 292 ALA A O 1
ATOM 2232 N N . ALA A 1 293 ? -22.076 2.466 36.559 1.00 88.56 293 ALA A N 1
ATOM 2233 C CA . ALA A 1 293 ? -22.767 1.347 35.919 1.00 88.56 293 ALA A CA 1
ATOM 2234 C C . ALA A 1 293 ? -22.248 1.023 34.506 1.00 88.56 293 ALA A C 1
ATOM 2236 O O . ALA A 1 293 ? -22.260 -0.143 34.117 1.00 88.56 293 ALA A O 1
ATOM 2237 N N . LEU A 1 294 ? -21.785 2.025 33.745 1.00 92.12 294 LEU A N 1
ATOM 2238 C CA . LEU A 1 294 ? -21.336 1.885 32.356 1.00 92.12 294 LEU A CA 1
ATOM 2239 C C . LEU A 1 294 ? -19.874 2.333 32.217 1.00 92.12 294 LEU A C 1
ATOM 2241 O O . LEU A 1 294 ? -19.583 3.520 32.066 1.00 92.12 294 LEU A O 1
ATOM 2245 N N . GLN A 1 295 ? -18.946 1.378 32.225 1.00 94.56 295 GLN A N 1
ATOM 2246 C CA . GLN A 1 295 ? -17.509 1.654 32.192 1.00 94.56 295 GLN A CA 1
ATOM 2247 C C . GLN A 1 295 ? -16.909 1.426 30.797 1.00 94.56 295 GLN A C 1
ATOM 2249 O O . GLN A 1 295 ? -17.015 0.319 30.273 1.00 94.56 295 GLN A O 1
ATOM 2254 N N . PRO A 1 296 ? -16.235 2.414 30.183 1.00 94.31 296 PRO A N 1
ATOM 2255 C CA . PRO A 1 296 ? -15.617 2.245 28.874 1.00 94.31 296 PRO A CA 1
ATOM 2256 C C . PRO A 1 296 ? -14.449 1.266 28.946 1.00 94.31 296 PRO A C 1
ATOM 2258 O O . PRO A 1 296 ? -13.605 1.346 29.843 1.00 94.31 296 PRO A O 1
ATOM 2261 N N . ILE A 1 297 ? -14.366 0.382 27.958 1.00 96.44 297 ILE A N 1
ATOM 2262 C CA . ILE A 1 297 ? -13.170 -0.419 27.714 1.00 96.44 297 ILE A CA 1
ATOM 2263 C C . ILE A 1 297 ? -12.170 0.487 26.991 1.00 96.44 297 ILE A C 1
ATOM 2265 O O . ILE A 1 297 ? -12.533 1.131 26.015 1.00 96.44 297 ILE A O 1
ATOM 2269 N N . ARG A 1 298 ? -10.938 0.598 27.503 1.00 93.38 298 ARG A N 1
ATOM 2270 C CA . ARG A 1 298 ? -9.987 1.660 27.109 1.00 93.38 298 ARG A CA 1
ATOM 2271 C C . ARG A 1 298 ? -8.825 1.202 26.233 1.00 93.38 298 ARG A C 1
ATOM 2273 O O . ARG A 1 298 ? -8.066 2.042 25.765 1.00 93.38 298 ARG A O 1
ATOM 2280 N N . ASP A 1 299 ? -8.670 -0.096 26.027 1.00 94.50 299 ASP A N 1
ATOM 2281 C CA . ASP A 1 299 ? -7.610 -0.680 25.211 1.00 94.50 299 ASP A CA 1
ATOM 2282 C C . ASP A 1 299 ? -8.039 -2.056 24.687 1.00 94.50 299 ASP A C 1
ATOM 2284 O O . ASP A 1 299 ? -8.996 -2.667 25.182 1.00 94.50 299 ASP A O 1
ATOM 2288 N N . GLY A 1 300 ? -7.339 -2.541 23.661 1.00 94.38 300 GLY A N 1
ATOM 2289 C CA . GLY A 1 300 ? -7.708 -3.789 23.003 1.00 94.38 300 GLY A CA 1
ATOM 2290 C C . GLY A 1 300 ? -7.459 -5.029 23.856 1.00 94.38 300 GLY A C 1
ATOM 2291 O O . GLY A 1 300 ? -8.242 -5.974 23.780 1.00 94.38 300 GLY A O 1
ATOM 2292 N N . ASP A 1 301 ? -6.446 -5.032 24.722 1.00 94.06 301 ASP A N 1
ATOM 2293 C CA . ASP A 1 301 ? -6.232 -6.138 25.661 1.00 94.06 301 ASP A CA 1
ATOM 2294 C C . ASP A 1 301 ? -7.391 -6.259 26.666 1.00 94.06 301 ASP A C 1
ATOM 2296 O O . ASP A 1 301 ? -7.817 -7.367 27.002 1.00 94.06 301 ASP A O 1
ATOM 2300 N N . ALA A 1 302 ? -7.952 -5.140 27.128 1.00 95.88 302 ALA A N 1
ATOM 2301 C CA . ALA A 1 302 ? -9.133 -5.116 27.982 1.00 95.88 302 ALA A CA 1
ATOM 2302 C C . ALA A 1 302 ? -10.393 -5.601 27.253 1.00 95.88 302 ALA A C 1
ATOM 2304 O O . ALA A 1 302 ? -11.219 -6.262 27.885 1.00 95.88 302 ALA A O 1
ATOM 2305 N N . LEU A 1 303 ? -10.517 -5.329 25.950 1.00 96.62 303 LEU A N 1
ATOM 2306 C CA . LEU A 1 303 ? -11.619 -5.818 25.115 1.00 96.62 303 LEU A CA 1
ATOM 2307 C C . LEU A 1 303 ? -11.529 -7.328 24.873 1.00 96.62 303 LEU A C 1
ATOM 2309 O O . LEU A 1 303 ? -12.520 -8.044 24.984 1.00 96.62 303 LEU A O 1
ATOM 2313 N N . VAL A 1 304 ? -10.325 -7.836 24.611 1.00 94.19 304 VAL A N 1
ATOM 2314 C CA . VAL A 1 304 ? -10.078 -9.279 24.482 1.00 94.19 304 VAL A CA 1
ATOM 2315 C C . VAL A 1 304 ? -10.353 -10.000 25.805 1.00 94.19 304 VAL A C 1
ATOM 2317 O O . VAL A 1 304 ? -10.957 -11.073 25.797 1.00 94.19 304 VAL A O 1
ATOM 2320 N N . ARG A 1 305 ? -9.956 -9.415 26.946 1.00 95.69 305 ARG A N 1
ATOM 2321 C CA . ARG A 1 305 ? -10.302 -9.950 28.275 1.00 95.69 305 ARG A CA 1
ATOM 2322 C C . ARG A 1 305 ? -11.812 -9.979 28.500 1.00 95.69 305 ARG A C 1
ATOM 2324 O O . ARG A 1 305 ? -12.318 -11.018 28.895 1.00 95.69 305 ARG A O 1
ATOM 2331 N N . GLU A 1 306 ? -12.522 -8.900 28.170 1.00 96.88 306 GLU A N 1
ATOM 2332 C CA . GLU A 1 306 ? -13.988 -8.847 28.261 1.00 96.88 306 GLU A CA 1
ATOM 2333 C C . GLU A 1 306 ? -14.646 -10.002 27.493 1.00 96.88 306 GLU A C 1
ATOM 2335 O O . GLU A 1 306 ? -15.466 -10.730 28.049 1.00 96.88 306 GLU A O 1
ATOM 2340 N N . GLY A 1 307 ? -14.238 -10.211 26.237 1.00 95.44 307 GLY A N 1
ATOM 2341 C CA . GLY A 1 307 ? -14.762 -11.299 25.413 1.00 95.44 307 GLY A CA 1
ATOM 2342 C C . GLY A 1 307 ? -14.464 -12.684 25.975 1.00 95.44 307 GLY A C 1
ATOM 2343 O O . GLY A 1 307 ? -15.308 -13.573 25.921 1.00 95.44 307 GLY A O 1
ATOM 2344 N N . ARG A 1 308 ? -13.287 -12.871 26.578 1.00 95.69 308 ARG A N 1
ATOM 2345 C CA . ARG A 1 308 ? -12.945 -14.122 27.261 1.00 95.69 308 ARG A CA 1
ATOM 2346 C C . ARG A 1 308 ? -13.806 -14.345 28.507 1.00 95.69 308 ARG A C 1
ATOM 2348 O O . ARG A 1 308 ? -14.302 -15.454 28.691 1.00 95.69 308 ARG A O 1
ATOM 2355 N N . ASP A 1 309 ? -13.967 -13.324 29.343 1.00 95.56 309 ASP A N 1
ATOM 2356 C CA . ASP A 1 309 ? -14.662 -13.422 30.633 1.00 95.56 309 ASP A CA 1
ATOM 2357 C C . ASP A 1 309 ? -16.150 -13.749 30.448 1.00 95.56 309 ASP A C 1
ATOM 2359 O O . ASP A 1 309 ? -16.712 -14.577 31.167 1.00 95.56 309 ASP A O 1
ATOM 2363 N N . LEU A 1 310 ? -16.775 -13.148 29.436 1.00 94.00 310 LEU A N 1
ATOM 2364 C CA . LEU A 1 310 ? -18.190 -13.331 29.117 1.00 94.00 310 LEU A CA 1
ATOM 2365 C C . LEU A 1 310 ? -18.441 -14.287 27.937 1.00 94.00 310 LEU A C 1
ATOM 2367 O O . LEU A 1 310 ? -19.586 -14.492 27.548 1.00 94.00 310 LEU A O 1
ATOM 2371 N N . ARG A 1 311 ? -17.395 -14.930 27.403 1.00 94.81 311 ARG A N 1
ATOM 2372 C CA . ARG A 1 311 ? -17.469 -15.947 26.335 1.00 94.81 311 ARG A CA 1
ATOM 2373 C C . ARG A 1 311 ? -18.156 -15.453 25.053 1.00 94.81 311 ARG A C 1
ATOM 2375 O O . ARG A 1 311 ? -19.021 -16.120 24.492 1.00 94.81 311 ARG A O 1
ATOM 2382 N N . HIS A 1 312 ? -17.725 -14.296 24.558 1.00 91.44 312 HIS A N 1
ATOM 2383 C CA . HIS A 1 312 ? -18.146 -13.745 23.269 1.00 91.44 312 HIS A CA 1
ATOM 2384 C C . HIS A 1 312 ? -16.989 -13.104 22.487 1.00 91.44 312 HIS A C 1
ATOM 2386 O O . HIS A 1 312 ? -15.945 -12.750 23.033 1.00 91.44 312 HIS A O 1
ATOM 2392 N N . CYS A 1 313 ? -17.170 -12.931 21.177 1.00 91.94 313 CYS A N 1
ATOM 2393 C CA . CYS A 1 313 ? -16.115 -12.544 20.229 1.00 91.94 313 CYS A CA 1
ATOM 2394 C C . CYS A 1 313 ? -15.829 -11.032 20.175 1.00 91.94 313 CYS A C 1
ATOM 2396 O O . CYS A 1 313 ? -15.342 -10.520 19.173 1.00 91.94 313 CYS A O 1
ATOM 2398 N N . VAL A 1 314 ? -16.102 -10.282 21.249 1.00 93.88 314 VAL A N 1
ATOM 2399 C CA . VAL A 1 314 ? -15.970 -8.810 21.220 1.00 93.88 314 VAL A CA 1
ATOM 2400 C C . VAL A 1 314 ? -14.523 -8.345 20.974 1.00 93.88 314 VAL A C 1
ATOM 2402 O O . VAL A 1 314 ? -14.287 -7.264 20.440 1.00 93.88 314 VAL A O 1
ATOM 2405 N N . GLY A 1 315 ? -13.541 -9.189 21.308 1.00 91.31 315 GLY A N 1
ATOM 2406 C CA . GLY A 1 315 ? -12.121 -8.935 21.058 1.00 91.31 315 GLY A CA 1
ATOM 2407 C C . GLY A 1 315 ? -11.733 -8.832 19.577 1.00 91.31 315 GLY A C 1
ATOM 2408 O O . GLY A 1 315 ? -10.643 -8.339 19.288 1.00 91.31 315 GLY A O 1
ATOM 2409 N N . ASP A 1 316 ? -12.600 -9.255 18.653 1.00 90.00 316 ASP A N 1
ATOM 2410 C CA . ASP A 1 316 ? -12.349 -9.171 17.210 1.00 90.00 316 ASP A CA 1
ATOM 2411 C C . ASP A 1 316 ? -12.598 -7.763 16.642 1.00 90.00 316 ASP A C 1
ATOM 2413 O O . ASP A 1 316 ? -12.179 -7.482 15.528 1.00 90.00 316 ASP A O 1
ATOM 2417 N N . TYR A 1 317 ? -13.202 -6.853 17.418 1.00 93.00 317 TYR A N 1
ATOM 2418 C CA . TYR A 1 317 ? -13.569 -5.497 16.980 1.00 93.00 317 TYR A CA 1
ATOM 2419 C C . TYR A 1 317 ? -12.549 -4.405 17.352 1.00 93.00 317 TYR A C 1
ATOM 2421 O O . TYR A 1 317 ? -12.871 -3.217 17.347 1.00 93.00 317 TYR A O 1
ATOM 2429 N N . VAL A 1 318 ? -11.320 -4.772 17.724 1.00 93.19 318 VAL A N 1
ATOM 2430 C CA . VAL A 1 318 ? -10.276 -3.817 18.153 1.00 93.19 318 VAL A CA 1
ATOM 2431 C C . VAL A 1 318 ? -9.985 -2.756 17.080 1.00 93.19 318 VAL A C 1
ATOM 2433 O O . VAL A 1 318 ? -9.831 -1.578 17.399 1.00 93.19 318 VAL A O 1
ATOM 2436 N N . ASP A 1 319 ? -9.922 -3.159 15.815 1.00 86.19 319 ASP A N 1
ATOM 2437 C CA . ASP A 1 319 ? -9.722 -2.292 14.650 1.00 86.19 319 ASP A CA 1
ATOM 2438 C C . ASP A 1 319 ? -10.910 -1.342 14.413 1.00 86.19 319 ASP A C 1
ATOM 2440 O O . ASP A 1 319 ? -10.713 -0.150 14.180 1.00 86.19 319 ASP A O 1
ATOM 2444 N N . GLU A 1 320 ? -12.144 -1.833 14.550 1.00 86.25 320 GLU A N 1
ATOM 2445 C CA . GLU A 1 320 ? -13.376 -1.040 14.440 1.00 86.25 320 GLU A CA 1
ATOM 2446 C C . GLU A 1 320 ? -13.465 0.067 15.505 1.00 86.25 320 GLU A C 1
ATOM 2448 O O . GLU A 1 320 ? -13.975 1.160 15.227 1.00 86.25 320 GLU A O 1
ATOM 2453 N N . VAL A 1 321 ? -12.933 -0.188 16.708 1.00 89.25 321 VAL A N 1
ATOM 2454 C CA . VAL A 1 321 ? -12.835 0.819 17.778 1.00 89.25 321 VAL A CA 1
ATOM 2455 C C . VAL A 1 321 ? -11.781 1.872 17.457 1.00 89.25 321 VAL A C 1
ATOM 2457 O O . VAL A 1 321 ? -12.066 3.067 17.539 1.00 89.25 321 VAL A O 1
ATOM 2460 N N . HIS A 1 322 ? -10.583 1.458 17.031 1.00 81.75 322 HIS A N 1
ATOM 2461 C CA . HIS A 1 322 ? -9.531 2.394 16.603 1.00 81.75 322 HIS A CA 1
ATOM 2462 C C . HIS A 1 322 ? -9.955 3.242 15.406 1.00 81.75 322 HIS A C 1
ATOM 2464 O O . HIS A 1 322 ? -9.592 4.411 15.312 1.00 81.75 322 HIS A O 1
ATOM 2470 N N . ALA A 1 323 ? -10.776 2.683 14.520 1.00 74.31 323 ALA A N 1
ATOM 2471 C CA . ALA A 1 323 ? -11.331 3.404 13.388 1.00 74.31 323 ALA A CA 1
ATOM 2472 C C . ALA A 1 323 ? -12.542 4.291 13.737 1.00 74.31 323 ALA A C 1
ATOM 2474 O O . ALA A 1 323 ? -13.134 4.882 12.829 1.00 74.31 323 ALA A O 1
ATOM 2475 N N . GLY A 1 324 ? -12.937 4.359 15.014 1.00 77.69 324 GLY A N 1
ATOM 2476 C CA . GLY A 1 324 ? -14.007 5.228 15.505 1.00 77.69 324 GLY A CA 1
ATOM 2477 C C . GLY A 1 324 ? -15.411 4.825 15.052 1.00 77.69 324 GLY A C 1
ATOM 2478 O O . GLY A 1 324 ? -16.314 5.660 15.061 1.00 77.69 324 GLY A O 1
ATOM 2479 N N . ARG A 1 325 ? -15.617 3.574 14.618 1.00 81.31 325 ARG A N 1
ATOM 2480 C CA . ARG A 1 325 ? -16.920 3.077 14.133 1.00 81.31 325 ARG A CA 1
ATOM 2481 C C . ARG A 1 325 ? -17.735 2.394 15.227 1.00 81.31 325 ARG A C 1
ATOM 2483 O O . ARG A 1 325 ? -18.966 2.435 15.183 1.00 81.31 325 ARG A O 1
ATOM 2490 N N . ARG A 1 326 ? -17.051 1.795 16.204 1.00 91.31 326 ARG A N 1
ATOM 2491 C CA . ARG A 1 326 ? -17.647 1.118 17.362 1.00 91.31 326 ARG A CA 1
ATOM 2492 C C . ARG A 1 326 ? -16.985 1.561 18.661 1.00 91.31 326 ARG A C 1
ATOM 2494 O O . ARG A 1 326 ? -15.851 2.028 18.655 1.00 91.31 326 ARG A O 1
ATOM 2501 N N . TYR A 1 327 ? -17.684 1.405 19.778 1.00 93.75 327 TYR A N 1
ATOM 2502 C CA . TYR A 1 327 ? -17.094 1.534 21.107 1.00 93.75 327 TYR A CA 1
ATOM 2503 C C . TYR A 1 327 ? -17.763 0.562 22.070 1.00 93.75 327 TYR A C 1
ATOM 2505 O O . TYR A 1 327 ? -18.975 0.361 21.997 1.00 93.75 327 TYR A O 1
ATOM 2513 N N . PHE A 1 328 ? -16.986 -0.016 22.983 1.00 96.50 328 PHE A N 1
ATOM 2514 C CA . PHE A 1 328 ? -17.476 -1.034 23.906 1.00 96.50 328 PHE A CA 1
ATOM 2515 C C . PHE A 1 328 ? -17.361 -0.600 25.361 1.00 96.50 328 PHE A C 1
ATOM 2517 O O . PHE A 1 328 ? -16.399 0.053 25.777 1.00 96.50 328 PHE A O 1
ATOM 2524 N N . TYR A 1 329 ? -18.353 -1.009 26.140 1.00 96.44 329 TYR A N 1
ATOM 2525 C CA . TYR A 1 329 ? -18.472 -0.705 27.555 1.00 96.44 329 TYR A CA 1
ATOM 2526 C C . TYR A 1 329 ? -18.804 -1.966 28.347 1.00 96.44 329 TYR A C 1
ATOM 2528 O O . TYR A 1 329 ? -19.460 -2.885 27.857 1.00 96.44 329 TYR A O 1
ATOM 2536 N N . ARG A 1 330 ? -18.394 -1.971 29.611 1.00 96.81 330 ARG A N 1
ATOM 2537 C CA . ARG A 1 330 ? -18.837 -2.921 30.624 1.00 96.81 330 ARG A CA 1
ATOM 2538 C C . ARG A 1 330 ? -20.045 -2.348 31.338 1.00 96.81 330 ARG A C 1
ATOM 2540 O O . ARG A 1 330 ? -19.965 -1.253 31.891 1.00 96.81 330 ARG A O 1
ATOM 2547 N N . TRP A 1 331 ? -21.127 -3.104 31.364 1.00 96.00 331 TRP A N 1
ATOM 2548 C CA . TRP A 1 331 ? -22.276 -2.830 32.208 1.00 96.00 331 TRP A CA 1
ATOM 2549 C C . TRP A 1 331 ? -22.173 -3.659 33.487 1.00 96.00 331 TRP A C 1
ATOM 2551 O O . TRP A 1 331 ? -22.219 -4.884 33.417 1.00 96.00 331 TRP A O 1
ATOM 2561 N N . LEU A 1 332 ? -21.965 -3.006 34.632 1.00 93.69 332 LEU A N 1
ATOM 2562 C CA . LEU A 1 332 ? -21.561 -3.643 35.899 1.00 93.69 332 LEU A CA 1
ATOM 2563 C C . LEU A 1 332 ? -22.665 -3.694 36.964 1.00 93.69 332 LEU A C 1
ATOM 2565 O O . LEU A 1 332 ? -22.380 -3.863 38.147 1.00 93.69 332 LEU A O 1
ATOM 2569 N N . GLU A 1 333 ? -23.918 -3.53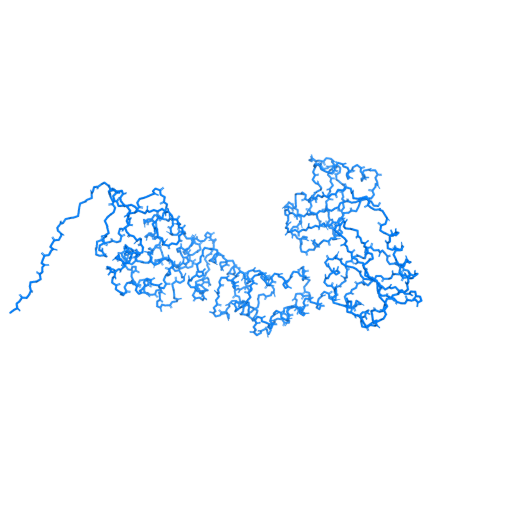4 36.556 1.00 91.62 333 GLU A N 1
ATOM 2570 C CA . GLU A 1 333 ? -25.065 -3.708 37.451 1.00 91.62 333 GLU A CA 1
ATOM 2571 C C . GLU A 1 333 ? -25.358 -5.203 37.692 1.00 91.62 333 GLU A C 1
ATOM 2573 O O . GLU A 1 333 ? -24.633 -6.081 37.220 1.00 91.62 333 GLU A O 1
ATOM 2578 N N . ALA A 1 334 ? -26.435 -5.498 38.430 1.00 89.25 334 ALA A N 1
ATOM 2579 C CA . ALA A 1 334 ? -26.821 -6.864 38.805 1.00 89.25 334 ALA A CA 1
ATOM 2580 C C . ALA A 1 334 ? -26.874 -7.845 37.616 1.00 89.25 334 ALA A C 1
ATOM 2582 O O . ALA A 1 334 ? -26.456 -8.995 37.739 1.00 89.25 334 ALA A O 1
ATOM 2583 N N . GLU A 1 335 ? -27.356 -7.388 36.459 1.00 93.88 335 GLU A N 1
ATOM 2584 C CA . GLU A 1 335 ? -27.294 -8.142 35.209 1.00 93.88 335 GLU A CA 1
ATOM 2585 C C . GLU A 1 335 ? -26.070 -7.693 34.403 1.00 93.88 335 GLU A C 1
ATOM 2587 O O . GLU A 1 335 ? -26.086 -6.631 33.789 1.00 93.88 335 GLU A O 1
ATOM 2592 N N . ARG A 1 336 ? -24.994 -8.489 34.420 1.00 95.06 336 ARG A N 1
ATOM 2593 C CA . ARG A 1 336 ? -23.725 -8.182 33.740 1.00 95.06 336 ARG A CA 1
ATOM 2594 C C . ARG A 1 336 ? -23.864 -8.250 32.216 1.00 95.06 336 ARG A C 1
ATOM 2596 O O . ARG A 1 336 ? -24.335 -9.258 31.696 1.00 95.06 336 ARG A O 1
ATOM 2603 N N . ALA A 1 337 ? -23.361 -7.238 31.500 1.00 96.62 337 ALA A N 1
ATOM 2604 C CA . ALA A 1 337 ? -23.356 -7.238 30.031 1.00 96.62 337 ALA A CA 1
ATOM 2605 C C . ALA A 1 337 ? -22.197 -6.457 29.404 1.00 96.62 337 ALA A C 1
ATOM 2607 O O . ALA A 1 337 ? -21.689 -5.510 30.006 1.00 96.62 337 ALA A O 1
ATOM 2608 N N . THR A 1 338 ? -21.807 -6.809 28.182 1.00 97.44 338 THR A N 1
ATOM 2609 C CA . THR A 1 338 ? -21.001 -5.946 27.311 1.00 97.44 338 THR A CA 1
ATOM 2610 C C . THR A 1 338 ? -21.925 -5.147 26.410 1.00 97.44 338 THR A C 1
ATOM 2612 O O . THR A 1 338 ? -22.806 -5.703 25.760 1.00 97.44 338 THR A O 1
ATOM 2615 N N . VAL A 1 339 ? -21.721 -3.834 26.382 1.00 96.38 339 VAL A N 1
ATOM 2616 C CA . VAL A 1 339 ? -22.523 -2.886 25.608 1.00 96.38 339 VAL A CA 1
ATOM 2617 C C . VAL A 1 339 ? -21.714 -2.415 24.409 1.00 96.38 339 VAL A C 1
ATOM 2619 O O . VAL A 1 339 ? -20.621 -1.874 24.574 1.00 96.38 339 VAL A O 1
ATOM 2622 N N . GLU A 1 340 ? -22.268 -2.595 23.216 1.00 96.50 340 GLU A N 1
ATOM 2623 C CA . GLU A 1 340 ? -21.744 -2.074 21.960 1.00 96.50 340 GLU A CA 1
ATOM 2624 C C . GLU A 1 340 ? -22.490 -0.800 21.566 1.00 96.50 340 GLU A C 1
ATOM 2626 O O . GLU A 1 340 ? -23.716 -0.789 21.403 1.00 96.50 340 GLU A O 1
ATOM 2631 N N . LEU A 1 341 ? -21.727 0.261 21.315 1.00 93.06 341 LEU A N 1
ATOM 2632 C CA . LEU A 1 341 ? -22.207 1.435 20.606 1.00 93.06 341 LEU A CA 1
ATOM 2633 C C . LEU A 1 341 ? -21.661 1.444 19.182 1.00 93.06 341 LEU A C 1
ATOM 2635 O O . LEU A 1 341 ? -20.478 1.186 18.964 1.00 93.06 341 LEU A O 1
ATOM 2639 N N . SER A 1 342 ? -22.505 1.817 18.226 1.00 90.19 342 SER A N 1
ATOM 2640 C CA . SER A 1 342 ? -22.121 2.026 16.827 1.00 90.19 342 SER A CA 1
ATOM 2641 C C . SER A 1 342 ? -22.334 3.480 16.422 1.00 90.19 342 SER A C 1
ATOM 2643 O O . SER A 1 342 ? -23.336 4.094 16.807 1.00 90.19 342 SER A O 1
ATOM 2645 N N . LEU A 1 343 ? -21.427 4.014 15.608 1.00 79.62 343 LEU A N 1
ATOM 2646 C CA . LEU A 1 343 ? -21.539 5.355 15.052 1.00 79.62 343 LEU A CA 1
ATOM 2647 C C . LEU A 1 343 ? -22.368 5.341 13.760 1.00 79.62 343 LEU A C 1
ATOM 2649 O O . LEU A 1 343 ? -21.948 4.775 12.751 1.00 79.62 343 LEU A O 1
ATOM 2653 N N . GLY A 1 344 ? -23.534 5.992 13.772 1.00 74.06 344 GLY A N 1
ATOM 2654 C CA . GLY A 1 344 ? -24.383 6.120 12.582 1.00 74.06 344 GLY A CA 1
ATOM 2655 C C . GLY A 1 344 ? -23.794 7.024 11.488 1.00 74.06 344 GLY A C 1
ATOM 2656 O O . GLY A 1 344 ? -22.820 7.755 11.694 1.00 74.06 344 GLY A O 1
ATOM 2657 N N . GLU A 1 345 ? -24.409 7.027 10.301 1.00 69.00 345 GLU A N 1
ATOM 2658 C CA . GLU A 1 345 ? -24.051 7.942 9.197 1.00 69.00 345 GLU A CA 1
ATOM 2659 C C . GLU A 1 345 ? -24.201 9.418 9.577 1.00 69.00 345 GLU A C 1
ATOM 2661 O O . GLU A 1 345 ? -23.405 10.275 9.182 1.00 69.00 345 GLU A O 1
ATOM 2666 N N . ASP A 1 346 ? -25.164 9.700 10.445 1.00 62.00 346 ASP A N 1
ATOM 2667 C CA . ASP A 1 346 ? -25.384 10.999 11.062 1.00 62.00 346 ASP A CA 1
ATOM 2668 C C . ASP A 1 346 ? -24.348 11.341 12.146 1.00 62.00 346 ASP A C 1
ATOM 2670 O O . ASP A 1 346 ? -24.408 12.424 12.714 1.00 62.00 346 ASP A O 1
ATOM 2674 N N . LEU A 1 347 ? -23.355 10.478 12.394 1.00 63.12 347 LEU A N 1
ATOM 2675 C CA . LEU A 1 347 ? -22.368 10.578 13.475 1.00 63.12 347 LEU A CA 1
ATOM 2676 C C . LEU A 1 347 ? -23.001 10.634 14.873 1.00 63.12 347 LEU A C 1
ATOM 2678 O O . LEU A 1 347 ? -22.436 11.241 15.782 1.00 63.12 347 LEU A O 1
ATOM 2682 N N . CYS A 1 348 ? -24.163 10.008 15.054 1.00 75.19 348 CYS A N 1
ATOM 2683 C CA . CYS A 1 348 ? -24.732 9.800 16.378 1.00 75.19 348 CYS A CA 1
ATOM 2684 C C . CYS A 1 348 ? -24.418 8.381 16.849 1.00 75.19 348 CYS A C 1
ATOM 2686 O O . CYS A 1 348 ? -24.692 7.400 16.147 1.00 75.19 348 CYS A O 1
ATOM 2688 N N . TRP A 1 349 ? -23.853 8.285 18.049 1.00 81.12 349 TRP A N 1
ATOM 2689 C CA . TRP A 1 349 ? -23.654 7.015 18.733 1.00 81.12 349 TRP A CA 1
ATOM 2690 C C . TRP A 1 349 ? -24.998 6.455 19.176 1.00 81.12 349 TRP A C 1
ATOM 2692 O O . TRP A 1 349 ? -25.831 7.168 19.736 1.00 81.12 349 TRP A O 1
ATOM 2702 N N . ARG A 1 350 ? -25.215 5.173 18.903 1.00 87.06 350 ARG A N 1
ATOM 2703 C CA . ARG A 1 350 ? -26.431 4.457 19.287 1.00 87.06 350 ARG A CA 1
ATOM 2704 C C . ARG A 1 350 ? -26.069 3.126 19.900 1.00 87.06 350 ARG A C 1
ATOM 2706 O O . ARG A 1 350 ? -25.066 2.529 19.515 1.00 87.06 350 ARG A O 1
ATOM 2713 N N . LEU A 1 351 ? -26.925 2.666 20.807 1.00 93.44 351 LEU A N 1
ATOM 2714 C CA . LEU A 1 351 ? -26.885 1.298 21.292 1.00 93.44 351 LEU A CA 1
ATOM 2715 C C . LEU A 1 351 ? -27.108 0.356 20.103 1.00 93.44 351 LEU A C 1
ATOM 2717 O O . LEU A 1 351 ? -28.198 0.339 19.532 1.00 93.44 351 LEU A O 1
ATOM 2721 N N . SER A 1 352 ? -26.063 -0.379 19.736 1.00 93.00 352 SER A N 1
ATOM 2722 C CA . SER A 1 352 ? -26.105 -1.413 18.702 1.00 93.00 352 SER A CA 1
ATOM 2723 C C . SER A 1 352 ? -26.578 -2.716 19.338 1.00 93.00 352 SER A C 1
ATOM 2725 O O . SER A 1 352 ? -27.613 -3.274 18.972 1.00 93.00 352 SER A O 1
ATOM 2727 N N . GLU A 1 353 ? -25.876 -3.130 20.391 1.00 94.44 353 GLU A N 1
ATOM 2728 C CA . GLU A 1 353 ? -26.089 -4.408 21.046 1.00 94.44 353 GLU A CA 1
ATOM 2729 C C . GLU A 1 353 ? -25.717 -4.337 22.535 1.00 94.44 353 GLU A C 1
ATOM 2731 O O . GLU A 1 353 ? -24.898 -3.520 22.954 1.00 94.44 353 GLU A O 1
ATOM 2736 N N . ALA A 1 354 ? -26.351 -5.180 23.349 1.00 95.81 354 ALA A N 1
ATOM 2737 C CA . ALA A 1 354 ? -25.955 -5.419 24.730 1.00 95.81 354 ALA A CA 1
ATOM 2738 C C . ALA A 1 354 ? -26.216 -6.887 25.074 1.00 95.81 354 ALA A C 1
ATOM 2740 O O . ALA A 1 354 ? -27.370 -7.326 25.076 1.00 95.81 354 ALA A O 1
ATOM 2741 N N . LEU A 1 355 ? -25.148 -7.639 25.332 1.00 96.00 355 LEU A N 1
ATOM 2742 C CA . LEU A 1 355 ? -25.210 -9.078 25.583 1.00 96.00 355 LEU A CA 1
ATOM 2743 C C . LEU A 1 355 ? -24.552 -9.431 26.909 1.00 96.00 355 LEU A C 1
ATOM 2745 O O . LEU A 1 355 ? -23.519 -8.873 27.280 1.00 96.00 355 LEU A O 1
ATOM 2749 N N . GLY A 1 356 ? -25.177 -10.364 27.617 1.00 94.81 356 GLY A N 1
ATOM 2750 C CA . GLY A 1 356 ? -24.606 -11.021 28.780 1.00 94.81 356 GLY A CA 1
ATOM 2751 C C . GLY A 1 356 ? -23.646 -12.154 28.394 1.00 94.81 356 GLY A C 1
ATOM 2752 O O . GLY A 1 356 ? -23.270 -12.294 27.225 1.00 94.81 356 GLY A O 1
ATOM 2753 N N . PRO A 1 357 ? -23.258 -12.987 29.376 1.00 94.62 357 PRO A N 1
ATOM 2754 C CA . PRO A 1 357 ? -22.436 -14.167 29.133 1.00 94.62 357 PRO A CA 1
ATOM 2755 C C . PRO A 1 357 ? -23.008 -15.059 28.020 1.00 94.62 357 PRO A C 1
ATOM 2757 O O . PRO A 1 357 ? -24.223 -15.194 27.909 1.00 94.62 357 PRO A O 1
ATOM 2760 N N . ASP A 1 358 ? -22.144 -15.675 27.213 1.00 94.69 358 ASP A N 1
ATOM 2761 C CA . ASP A 1 358 ? -22.513 -16.595 26.122 1.00 94.69 358 ASP A CA 1
ATOM 2762 C C . ASP A 1 358 ? -23.445 -15.985 25.061 1.00 94.69 358 ASP A C 1
ATOM 2764 O O . ASP A 1 358 ? -24.266 -16.680 24.463 1.00 94.69 358 ASP A O 1
ATOM 2768 N N . ASN A 1 359 ? -23.334 -14.675 24.818 1.00 93.12 359 ASN A N 1
ATOM 2769 C CA . ASN A 1 359 ? -24.224 -13.932 23.920 1.00 93.12 359 ASN A CA 1
ATOM 2770 C C . ASN A 1 359 ? -25.708 -13.999 24.332 1.00 93.12 359 ASN A C 1
ATOM 2772 O O . ASN A 1 359 ? -26.605 -13.836 23.498 1.00 93.12 359 ASN A O 1
ATOM 2776 N N . VAL A 1 360 ? -25.994 -14.249 25.613 1.00 95.06 360 VAL A N 1
ATOM 2777 C CA . VAL A 1 360 ? -27.367 -14.274 26.121 1.00 95.06 360 VAL A CA 1
ATOM 2778 C C . VAL A 1 360 ? -27.931 -12.856 26.110 1.00 95.06 360 VAL A C 1
ATOM 2780 O O . VAL A 1 360 ? -27.290 -11.898 26.543 1.00 95.06 360 VAL A O 1
ATOM 2783 N N . ARG A 1 361 ? -29.159 -12.710 25.605 1.00 94.62 361 ARG A N 1
ATOM 2784 C CA . ARG A 1 361 ? -29.864 -11.427 25.629 1.00 94.62 361 ARG A CA 1
ATOM 2785 C C . ARG A 1 361 ? -30.164 -11.028 27.068 1.00 94.62 361 ARG A C 1
ATOM 2787 O O . ARG A 1 361 ? -30.735 -11.814 27.816 1.00 94.62 361 ARG A O 1
ATOM 2794 N N . ILE A 1 362 ? -29.839 -9.787 27.400 1.00 95.81 362 ILE A N 1
ATOM 2795 C CA . ILE A 1 362 ? -30.237 -9.179 28.668 1.00 95.81 362 ILE A CA 1
ATOM 2796 C C . ILE A 1 362 ? -31.748 -8.941 28.740 1.00 95.81 362 ILE A C 1
ATOM 2798 O O . ILE A 1 362 ? -32.438 -8.880 27.714 1.00 95.81 362 ILE A O 1
ATOM 2802 N N . SER A 1 363 ? -32.257 -8.744 29.953 1.00 96.12 363 SER A N 1
ATOM 2803 C CA . SER A 1 363 ? -33.647 -8.364 30.190 1.00 96.12 363 SER A CA 1
ATOM 2804 C C . SER A 1 363 ? -34.020 -7.037 29.512 1.00 96.12 363 SER A C 1
ATOM 2806 O O . SER A 1 363 ? -33.191 -6.139 29.325 1.00 96.12 363 SER A O 1
ATOM 2808 N N . GLY A 1 364 ? -35.307 -6.890 29.172 1.00 94.75 364 GLY A N 1
ATOM 2809 C CA . GLY A 1 364 ? -35.840 -5.651 28.596 1.00 94.75 364 GLY A CA 1
ATOM 2810 C C . GLY A 1 364 ? -35.595 -4.439 29.498 1.00 94.75 364 GLY A C 1
ATOM 2811 O O . GLY A 1 364 ? -35.129 -3.413 29.021 1.00 94.75 364 GLY A O 1
ATOM 2812 N N . ALA A 1 365 ? -35.778 -4.597 30.813 1.00 94.25 365 ALA A N 1
ATOM 2813 C CA . ALA A 1 365 ? -35.543 -3.533 31.788 1.00 94.25 365 ALA A CA 1
ATOM 2814 C C . ALA A 1 365 ? -34.083 -3.043 31.787 1.00 94.25 365 ALA A C 1
ATOM 2816 O O . ALA A 1 365 ? -33.831 -1.836 31.776 1.00 94.25 365 ALA A O 1
ATOM 2817 N N . THR A 1 366 ? -33.112 -3.963 31.753 1.00 94.69 366 THR A N 1
ATOM 2818 C CA . THR A 1 366 ? -31.689 -3.602 31.668 1.00 94.69 366 THR A CA 1
ATOM 2819 C C . THR A 1 366 ? -31.367 -2.940 30.332 1.00 94.69 366 THR A C 1
ATOM 2821 O O . THR A 1 366 ? -30.682 -1.916 30.304 1.00 94.69 366 THR A O 1
ATOM 2824 N N . ARG A 1 367 ? -31.903 -3.466 29.223 1.00 94.88 367 ARG A N 1
ATOM 2825 C CA . ARG A 1 367 ? -31.717 -2.876 27.892 1.00 94.88 367 ARG A CA 1
ATOM 2826 C C . ARG A 1 367 ? -32.268 -1.455 27.813 1.00 94.88 367 ARG A C 1
ATOM 2828 O O . ARG A 1 367 ? -31.573 -0.579 27.305 1.00 94.88 367 ARG A O 1
ATOM 2835 N N . ASP A 1 368 ? -33.471 -1.223 28.327 1.00 93.50 368 ASP A N 1
ATOM 2836 C CA . ASP A 1 368 ? -34.121 0.088 28.327 1.00 93.50 368 ASP A CA 1
ATOM 2837 C C . ASP A 1 368 ? -33.333 1.092 29.169 1.00 93.50 368 ASP A C 1
ATOM 2839 O O . ASP A 1 368 ? -33.153 2.240 28.762 1.00 93.50 368 ASP A O 1
ATOM 2843 N N . ARG A 1 369 ? -32.775 0.652 30.303 1.00 92.44 369 ARG A N 1
ATOM 2844 C CA . ARG A 1 369 ? -31.918 1.491 31.149 1.00 92.44 369 ARG A CA 1
ATOM 2845 C C . ARG A 1 369 ? -30.609 1.869 30.452 1.00 92.44 369 ARG A C 1
ATOM 2847 O O . ARG A 1 369 ? -30.226 3.037 30.489 1.00 92.44 369 ARG A O 1
ATOM 2854 N N . ILE A 1 370 ? -29.954 0.921 29.776 1.00 93.12 370 ILE A N 1
ATOM 2855 C CA . ILE A 1 370 ? -28.758 1.198 28.962 1.00 93.12 370 ILE A CA 1
ATOM 2856 C C . ILE A 1 370 ? -29.112 2.157 27.822 1.00 93.12 370 ILE A C 1
ATOM 2858 O O . ILE A 1 370 ? -28.423 3.155 27.622 1.00 93.12 370 ILE A O 1
ATOM 2862 N N . ALA A 1 371 ? -30.198 1.895 27.092 1.00 91.19 371 ALA A N 1
ATOM 2863 C CA . ALA A 1 371 ? -30.642 2.736 25.985 1.00 91.19 371 ALA A CA 1
ATOM 2864 C C . ALA A 1 371 ? -30.969 4.164 26.444 1.00 91.19 371 ALA A C 1
ATOM 2866 O O . ALA A 1 371 ? -30.585 5.121 25.774 1.00 91.19 371 ALA A O 1
ATOM 2867 N N . ALA A 1 372 ? -31.622 4.317 27.599 1.00 88.50 372 ALA A N 1
ATOM 2868 C CA . ALA A 1 372 ? -31.916 5.613 28.195 1.00 88.50 372 ALA A CA 1
ATOM 2869 C C . ALA A 1 372 ? -30.639 6.379 28.563 1.00 88.50 372 ALA A C 1
ATOM 2871 O O . ALA A 1 372 ? -30.560 7.572 28.279 1.00 88.50 372 ALA A O 1
ATOM 2872 N N . LEU A 1 373 ? -29.630 5.701 29.126 1.00 86.19 373 LEU A N 1
ATOM 2873 C CA . LEU A 1 373 ? -28.332 6.305 29.442 1.00 86.19 373 LEU A CA 1
ATOM 2874 C C . LEU A 1 373 ? -27.579 6.719 28.171 1.00 86.19 373 LEU A C 1
ATOM 2876 O O . LEU A 1 373 ? -27.045 7.821 28.088 1.00 86.19 373 LEU A O 1
ATOM 2880 N N . VAL A 1 374 ? -27.585 5.875 27.138 1.00 85.06 374 VAL A N 1
ATOM 2881 C CA . VAL A 1 374 ? -26.983 6.212 25.841 1.00 85.06 374 VAL A CA 1
ATOM 2882 C C . VAL A 1 374 ? -27.690 7.409 25.204 1.00 85.06 374 VAL A C 1
ATOM 2884 O O . VAL A 1 374 ? -27.035 8.329 24.723 1.00 85.06 374 VAL A O 1
ATOM 2887 N N . ALA A 1 375 ? -29.023 7.436 25.227 1.00 80.50 375 ALA A N 1
ATOM 2888 C CA . ALA A 1 375 ? -29.814 8.513 24.643 1.00 80.50 375 ALA A CA 1
ATOM 2889 C C . ALA A 1 375 ? -29.706 9.834 25.421 1.00 80.50 375 ALA A C 1
ATOM 2891 O O . ALA A 1 375 ? -29.706 10.899 24.801 1.00 80.50 375 ALA A O 1
ATOM 2892 N N . SER A 1 376 ? -29.614 9.793 26.755 1.00 74.50 376 SER A N 1
ATOM 2893 C CA . SER A 1 376 ? -29.447 10.994 27.581 1.00 74.50 376 SER A CA 1
ATOM 2894 C C . SER A 1 376 ? -28.086 11.646 27.359 1.00 74.50 376 SER A C 1
ATOM 2896 O O . SER A 1 376 ? -28.016 12.867 27.299 1.00 74.50 376 SER A O 1
ATOM 2898 N N . GLN A 1 377 ? -27.045 10.838 27.151 1.00 65.56 377 GLN A N 1
ATOM 2899 C CA . GLN A 1 377 ? -25.686 11.294 26.860 1.00 65.56 377 GLN A CA 1
ATOM 2900 C C . GLN A 1 377 ? -25.492 11.669 25.374 1.00 65.56 377 GLN A C 1
ATOM 2902 O O . GLN A 1 377 ? -24.621 12.469 25.039 1.00 65.56 377 GLN A O 1
ATOM 2907 N N . ALA A 1 378 ? -26.326 11.136 24.468 1.00 59.94 378 ALA A N 1
ATOM 2908 C CA . ALA A 1 378 ? -26.366 11.514 23.048 1.00 59.94 378 ALA A CA 1
ATOM 2909 C C . ALA A 1 378 ? -27.187 12.795 22.764 1.00 59.94 378 ALA A C 1
ATOM 2911 O O . ALA A 1 378 ? -27.059 13.388 21.688 1.00 59.94 378 ALA A O 1
ATOM 2912 N N . ARG A 1 379 ? -28.024 13.248 23.709 1.00 52.22 379 ARG A N 1
ATOM 2913 C CA . ARG A 1 379 ? -28.632 14.592 23.713 1.00 52.22 379 ARG A CA 1
ATOM 2914 C C . ARG A 1 379 ? -27.584 15.577 24.259 1.00 52.22 379 ARG A C 1
ATOM 2916 O O . ARG A 1 379 ? -27.089 15.376 25.350 1.00 52.22 379 ARG A O 1
ATOM 2923 N N . ALA A 1 380 ? -27.193 16.671 23.618 1.00 51.25 380 ALA A N 1
ATOM 2924 C CA . ALA A 1 380 ? -27.696 17.356 22.448 1.00 51.25 380 ALA A CA 1
ATOM 2925 C C . ALA A 1 380 ? -26.521 18.112 21.819 1.00 51.25 380 ALA A C 1
ATOM 2927 O O . ALA A 1 380 ? -25.965 19.002 22.444 1.00 51.25 380 ALA A O 1
ATOM 2928 N N . ARG A 1 381 ? -26.149 17.775 20.584 1.00 60.88 381 ARG A N 1
ATOM 2929 C CA . ARG A 1 381 ? -25.204 18.586 19.811 1.00 60.88 381 ARG A CA 1
ATOM 2930 C C . ARG A 1 381 ? -25.723 18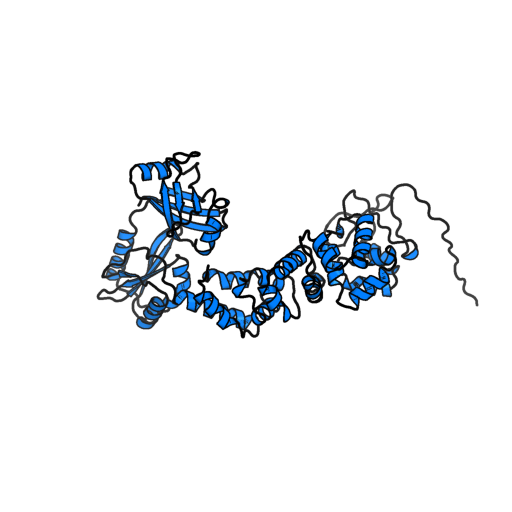.760 18.395 1.00 60.88 381 ARG A C 1
ATOM 2932 O O . ARG A 1 381 ? -25.346 17.965 17.527 1.00 60.88 381 ARG A O 1
ATOM 2939 N N . PRO A 1 382 ? -26.655 19.698 18.146 1.00 63.03 382 PRO A N 1
ATOM 2940 C CA . PRO A 1 382 ? -27.204 19.890 16.811 1.00 63.03 382 PRO A CA 1
ATOM 2941 C C . PRO A 1 382 ? -26.060 20.120 15.821 1.00 63.03 382 PRO A C 1
ATOM 2943 O O . PRO A 1 382 ? -25.084 20.816 16.124 1.00 63.03 382 PRO A O 1
ATOM 2946 N N . LEU A 1 383 ? -26.154 19.458 14.665 1.00 73.06 383 LEU A N 1
ATOM 2947 C CA . LEU A 1 383 ? -25.192 19.655 13.590 1.00 73.06 383 LEU A CA 1
ATOM 2948 C C . LEU A 1 383 ? -25.279 21.113 13.158 1.00 73.06 383 LEU A C 1
ATOM 2950 O O . LEU A 1 383 ? -26.328 21.555 12.703 1.00 73.06 383 LEU A O 1
ATOM 2954 N N . LEU A 1 384 ? -24.178 21.835 13.333 1.00 82.06 384 LEU A N 1
ATOM 2955 C CA . LEU A 1 384 ? -24.075 23.222 12.920 1.00 82.06 384 LEU A CA 1
ATOM 2956 C C . LEU A 1 384 ? -23.735 23.282 11.432 1.00 82.06 384 LEU A C 1
ATOM 2958 O O . LEU A 1 384 ? -24.388 23.979 10.669 1.00 82.06 384 LEU A O 1
ATOM 2962 N N . LEU A 1 385 ? -22.724 22.515 11.012 1.00 87.62 385 LEU A N 1
ATOM 2963 C CA . LEU A 1 385 ? -22.335 22.401 9.607 1.00 87.62 385 LEU A CA 1
ATOM 2964 C C . LEU A 1 385 ? -21.487 21.152 9.341 1.00 87.62 385 LEU A C 1
ATOM 2966 O O . LEU A 1 385 ? -20.806 20.630 10.226 1.00 87.62 385 LEU A O 1
ATOM 2970 N N . GLU A 1 386 ? -21.467 20.733 8.080 1.00 90.06 386 GLU A N 1
ATOM 2971 C CA . GLU A 1 386 ? -20.509 19.782 7.518 1.00 90.06 386 GLU A CA 1
ATOM 2972 C C . GLU A 1 386 ? -19.751 20.468 6.377 1.00 90.06 386 GLU A C 1
ATOM 2974 O O . GLU A 1 386 ? -20.361 21.076 5.499 1.00 90.06 386 GLU A O 1
ATOM 2979 N N . THR A 1 387 ? -18.418 20.428 6.410 1.00 92.69 387 THR A N 1
ATOM 2980 C CA . THR A 1 387 ? -17.570 21.152 5.449 1.00 92.69 387 THR A CA 1
ATOM 2981 C C . THR A 1 387 ? -16.202 20.492 5.285 1.00 92.69 387 THR A C 1
ATOM 2983 O O . THR A 1 387 ? -15.912 19.496 5.942 1.00 92.69 387 THR A O 1
ATOM 2986 N N . TYR A 1 388 ? -15.357 21.036 4.413 1.00 91.88 388 TYR A N 1
ATOM 2987 C CA . TYR A 1 388 ? -13.949 20.662 4.278 1.00 91.88 388 TYR A CA 1
ATOM 2988 C C . TYR A 1 388 ? -13.031 21.649 5.016 1.00 91.88 388 TYR A C 1
ATOM 2990 O O . TYR A 1 388 ? -13.419 22.786 5.277 1.00 91.88 388 TYR A O 1
ATOM 2998 N N . VAL A 1 389 ? -11.805 21.240 5.339 1.00 92.25 389 VAL A N 1
ATOM 2999 C CA . VAL A 1 389 ? -10.768 22.127 5.886 1.00 92.25 389 VAL A CA 1
ATOM 3000 C C . VAL A 1 389 ? -10.073 22.862 4.741 1.00 92.25 389 VAL A C 1
ATOM 3002 O O . VAL A 1 389 ? -9.493 22.244 3.850 1.00 92.25 389 VAL A O 1
ATOM 3005 N N . ALA A 1 390 ? -10.115 24.192 4.760 1.00 88.00 390 ALA A N 1
ATOM 3006 C CA . ALA A 1 390 ? -9.455 25.031 3.769 1.00 88.00 390 ALA A CA 1
ATOM 3007 C C . ALA A 1 390 ? -7.985 25.292 4.132 1.00 88.00 390 ALA A C 1
ATOM 3009 O O . ALA A 1 390 ? -7.643 25.499 5.297 1.00 88.00 390 ALA A O 1
ATOM 3010 N N . GLY A 1 391 ? -7.124 25.344 3.111 1.00 79.38 391 GLY A N 1
ATOM 3011 C CA . GLY A 1 391 ? -5.727 25.768 3.254 1.00 79.38 391 GLY A CA 1
ATOM 3012 C C . GLY A 1 391 ? -4.779 24.728 3.858 1.00 79.38 391 GLY A C 1
ATOM 3013 O O . GLY A 1 391 ? -3.678 25.097 4.253 1.00 79.38 391 GLY A O 1
ATOM 3014 N N . GLY A 1 392 ? -5.161 23.446 3.914 1.00 62.69 392 GLY A N 1
ATOM 3015 C CA . GLY A 1 392 ? -4.347 22.405 4.559 1.00 62.69 392 GLY A CA 1
ATOM 3016 C C . GLY A 1 392 ? -2.936 22.237 3.990 1.00 62.69 392 GLY A C 1
ATOM 3017 O O . GLY A 1 392 ? -2.009 21.934 4.735 1.00 62.69 392 GLY A O 1
ATOM 3018 N N . ILE A 1 393 ? -2.741 22.552 2.709 1.00 60.44 393 ILE A N 1
ATOM 3019 C CA . ILE A 1 393 ? -1.430 22.517 2.038 1.00 60.44 393 ILE A CA 1
ATOM 3020 C C . ILE A 1 393 ? -0.419 23.548 2.560 1.00 60.44 393 ILE A C 1
ATOM 3022 O O . ILE A 1 393 ? 0.771 23.412 2.300 1.00 60.44 393 ILE A O 1
ATOM 3026 N N . TYR A 1 394 ? -0.872 24.583 3.270 1.00 59.50 394 TYR A N 1
ATOM 3027 C CA . TYR A 1 394 ? -0.013 25.655 3.787 1.00 59.50 394 TYR A CA 1
ATOM 3028 C C . TYR A 1 394 ? 0.371 25.448 5.259 1.00 59.50 394 TYR A C 1
ATOM 3030 O O . TYR A 1 394 ? 1.023 26.306 5.858 1.00 59.50 394 TYR A O 1
ATOM 3038 N N . HIS A 1 395 ? -0.058 24.337 5.863 1.00 77.06 395 HIS A N 1
ATOM 3039 C CA . HIS A 1 395 ? 0.076 24.071 7.293 1.00 77.06 395 HIS A CA 1
ATOM 3040 C C . HIS A 1 395 ? 0.523 22.625 7.559 1.00 77.06 395 HIS A C 1
ATOM 3042 O O . HIS A 1 395 ? 0.970 21.914 6.663 1.00 77.06 395 HIS A O 1
ATOM 3048 N N . ASP A 1 396 ? 0.404 22.165 8.804 1.00 79.94 396 ASP A N 1
ATOM 3049 C CA . ASP A 1 396 ? 0.880 20.851 9.248 1.00 79.94 396 ASP A CA 1
ATOM 3050 C C . ASP A 1 396 ? -0.072 19.689 8.891 1.00 79.94 396 ASP A C 1
ATOM 3052 O O . ASP A 1 396 ? 0.038 18.600 9.460 1.00 79.94 396 ASP A O 1
ATOM 3056 N N . ALA A 1 397 ? -1.008 19.881 7.953 1.00 74.31 397 ALA A N 1
ATOM 3057 C CA . ALA A 1 397 ? -2.015 18.875 7.613 1.00 74.31 397 ALA A CA 1
ATOM 3058 C C . ALA A 1 397 ? -1.393 17.573 7.083 1.00 74.31 397 ALA A C 1
ATOM 3060 O O . ALA A 1 397 ? -1.865 16.490 7.423 1.00 74.31 397 ALA A O 1
ATOM 3061 N N . GLU A 1 398 ? -0.301 17.662 6.317 1.00 76.81 398 GLU A N 1
ATOM 3062 C CA . GLU A 1 398 ? 0.429 16.490 5.814 1.00 76.81 398 GLU A CA 1
ATOM 3063 C C . GLU A 1 398 ? 0.984 15.630 6.957 1.00 76.81 398 GLU A C 1
ATOM 3065 O O . GLU A 1 398 ? 0.857 14.407 6.937 1.00 76.81 398 GLU A O 1
ATOM 3070 N N . LYS A 1 399 ? 1.514 16.270 8.009 1.00 78.62 399 LYS A N 1
ATOM 3071 C CA . LYS A 1 399 ? 2.042 15.580 9.196 1.00 78.62 399 LYS A CA 1
ATOM 3072 C C . LYS A 1 399 ? 0.935 14.940 10.028 1.00 78.62 399 LYS A C 1
ATOM 3074 O O . LYS A 1 399 ? 1.142 13.886 10.617 1.00 78.62 399 LYS A O 1
ATOM 3079 N N . ALA A 1 400 ? -0.231 15.578 10.097 1.00 81.81 400 ALA A N 1
ATOM 3080 C CA . ALA A 1 400 ? -1.365 15.086 10.871 1.00 81.81 400 ALA A CA 1
ATOM 3081 C C . ALA A 1 400 ? -2.149 13.968 10.162 1.00 81.81 400 ALA A C 1
ATOM 3083 O O . ALA A 1 400 ? -2.914 13.252 10.811 1.00 81.81 400 ALA A O 1
ATOM 3084 N N . MET A 1 401 ? -1.970 13.804 8.847 1.00 82.62 401 MET A N 1
ATOM 3085 C CA . MET A 1 401 ? -2.807 12.928 8.028 1.00 82.62 401 MET A CA 1
ATOM 3086 C C . MET A 1 401 ? -2.892 11.468 8.460 1.00 82.62 401 MET A C 1
ATOM 3088 O O . MET A 1 401 ? -4.002 10.934 8.463 1.00 82.62 401 MET A O 1
ATOM 3092 N N . PRO A 1 402 ? -1.803 10.833 8.916 1.00 78.56 402 PRO A N 1
ATOM 3093 C CA . PRO A 1 402 ? -1.873 9.461 9.405 1.00 78.56 402 PRO A CA 1
ATOM 3094 C C . PRO A 1 402 ? -2.813 9.248 10.607 1.00 78.56 402 PRO A C 1
ATOM 3096 O O . PRO A 1 402 ? -3.209 8.114 10.859 1.00 78.56 402 PRO A O 1
ATOM 3099 N N . GLY A 1 403 ? -3.163 10.306 11.355 1.00 77.50 403 GLY A N 1
ATOM 3100 C CA . GLY A 1 403 ? -4.025 10.242 12.543 1.00 77.50 403 GLY A CA 1
ATOM 3101 C C . GLY A 1 403 ? -5.459 10.758 12.350 1.00 77.50 403 GLY A C 1
ATOM 3102 O O . GLY A 1 403 ? -6.260 10.697 13.287 1.00 77.50 403 GLY A O 1
ATOM 3103 N N . LEU A 1 404 ? -5.813 11.281 11.169 1.00 82.69 404 LEU A N 1
ATOM 3104 C CA . LEU A 1 404 ? -7.156 11.817 10.903 1.00 82.69 404 LEU A CA 1
ATOM 3105 C C . LEU A 1 404 ? -8.108 10.725 10.404 1.00 82.69 404 LEU A C 1
ATOM 3107 O O . LEU A 1 404 ? -8.445 10.658 9.224 1.00 82.69 404 LEU A O 1
ATOM 3111 N N . VAL A 1 405 ? -8.569 9.873 11.315 1.00 78.69 405 VAL A N 1
ATOM 3112 C CA . VAL A 1 405 ? -9.631 8.897 11.039 1.00 78.69 405 VAL A CA 1
ATOM 3113 C C . VAL A 1 405 ? -11.014 9.496 11.302 1.00 78.69 405 VAL A C 1
ATOM 3115 O O . VAL A 1 405 ? -11.159 10.527 11.957 1.00 78.69 405 VAL A O 1
ATOM 3118 N N . ARG A 1 406 ? -12.067 8.866 10.774 1.00 78.12 406 ARG A N 1
ATOM 3119 C CA . ARG A 1 406 ? -13.447 9.297 11.036 1.00 78.12 406 ARG A CA 1
ATOM 3120 C C . ARG A 1 406 ? -13.715 9.301 12.545 1.00 78.12 406 ARG A C 1
ATOM 3122 O O . ARG A 1 406 ? -13.394 8.347 13.241 1.00 78.12 406 ARG A O 1
ATOM 3129 N N . GLY A 1 407 ? -14.319 10.379 13.033 1.00 74.88 407 GLY A N 1
ATOM 3130 C CA . GLY A 1 407 ? -14.589 10.592 14.451 1.00 74.88 407 GLY A CA 1
ATOM 3131 C C . GLY A 1 407 ? -13.428 11.205 15.237 1.00 74.88 407 GLY A C 1
ATOM 3132 O O . GLY A 1 407 ? -13.671 11.616 16.369 1.00 74.88 407 GLY A O 1
ATOM 3133 N N . THR A 1 408 ? -12.219 11.338 14.663 1.00 82.38 408 THR A N 1
ATOM 3134 C CA . THR A 1 408 ? -11.093 12.005 15.339 1.00 82.38 408 THR A CA 1
ATOM 3135 C C . THR A 1 408 ? -11.523 13.404 15.797 1.00 82.38 408 THR A C 1
ATOM 3137 O O . THR A 1 408 ? -11.944 14.204 14.950 1.00 82.38 408 THR A O 1
ATOM 3140 N N . PRO A 1 409 ? -11.445 13.711 17.106 1.00 84.94 409 PRO A N 1
ATOM 3141 C CA . PRO A 1 409 ? -11.825 15.014 17.632 1.00 84.94 409 PRO A CA 1
ATOM 3142 C C . PRO A 1 409 ? -10.848 16.097 17.171 1.00 84.94 409 PRO A C 1
ATOM 3144 O O . PRO A 1 409 ? -9.641 15.882 17.047 1.00 84.94 409 PRO A O 1
ATOM 3147 N N . LEU A 1 410 ? -11.389 17.284 16.918 1.00 92.50 410 LEU A N 1
ATOM 3148 C CA . LEU A 1 410 ? -10.655 18.462 16.479 1.00 92.50 410 LEU A CA 1
ATOM 3149 C C . LEU A 1 410 ? -10.964 19.640 17.399 1.00 92.50 410 LEU A C 1
ATOM 3151 O O . LEU A 1 410 ? -12.073 19.788 17.918 1.00 92.50 410 LEU A O 1
ATOM 3155 N N . ARG A 1 411 ? -9.978 20.517 17.566 1.00 93.31 411 ARG A N 1
ATOM 3156 C CA . ARG A 1 411 ? -10.128 21.788 18.270 1.00 93.31 411 ARG A CA 1
ATOM 3157 C C . ARG A 1 411 ? -10.403 22.891 17.257 1.00 93.31 411 ARG A C 1
ATOM 3159 O O . ARG A 1 411 ? -9.691 23.021 16.264 1.00 93.31 411 ARG A O 1
ATOM 3166 N N . LEU A 1 412 ? -11.413 23.705 17.539 1.00 94.88 412 LEU A N 1
ATOM 3167 C CA . LEU A 1 412 ? -11.647 24.955 16.825 1.00 94.88 412 LEU A CA 1
ATOM 3168 C C . LEU A 1 412 ? -11.092 26.110 17.651 1.00 94.88 412 LEU A C 1
ATOM 3170 O O . LEU A 1 412 ? -11.375 26.203 18.847 1.00 94.88 412 LEU A O 1
ATOM 3174 N N . ARG A 1 413 ? -10.323 27.002 17.025 1.00 95.75 413 ARG A N 1
ATOM 3175 C CA . ARG A 1 413 ? -9.787 28.205 17.675 1.00 95.75 413 ARG A CA 1
ATOM 3176 C C . ARG A 1 413 ? -10.159 29.444 16.872 1.00 95.75 413 ARG A C 1
ATOM 3178 O O . ARG A 1 413 ? -9.934 29.496 15.668 1.00 95.75 413 ARG A O 1
ATOM 3185 N N . ARG A 1 414 ? -10.741 30.445 17.533 1.00 96.44 414 ARG A N 1
ATOM 3186 C CA . ARG A 1 414 ? -11.018 31.743 16.905 1.00 96.44 414 ARG A CA 1
ATOM 3187 C C . ARG A 1 414 ? -9.729 32.519 16.680 1.00 96.44 414 ARG A C 1
ATOM 3189 O O . ARG A 1 414 ? -8.886 32.571 17.568 1.00 96.44 414 ARG A O 1
ATOM 3196 N N . GLU A 1 415 ? -9.632 33.167 15.525 1.00 95.56 415 GLU A N 1
ATOM 3197 C CA . GLU A 1 415 ? -8.551 34.093 15.182 1.00 95.56 415 GLU A CA 1
ATOM 3198 C C . GLU A 1 415 ? -9.145 35.424 14.667 1.00 95.56 415 GLU A C 1
ATOM 3200 O O . GLU A 1 415 ? -9.159 35.686 13.466 1.00 95.56 415 GLU A O 1
ATOM 3205 N N . PRO A 1 416 ? -9.702 36.276 15.551 1.00 92.62 416 PRO A N 1
ATOM 3206 C CA . PRO A 1 416 ? -10.382 37.511 15.142 1.00 92.62 416 PRO A CA 1
ATOM 3207 C C . PRO A 1 416 ? -9.434 38.575 14.568 1.00 92.62 416 PRO A C 1
ATOM 3209 O O . PRO A 1 416 ? -9.876 39.476 13.860 1.00 92.62 416 PRO A O 1
ATOM 3212 N N . THR A 1 417 ? -8.136 38.469 14.857 1.00 93.50 417 THR A N 1
ATOM 3213 C CA . THR A 1 417 ? -7.078 39.364 14.365 1.00 93.50 417 THR A CA 1
ATOM 3214 C C . THR A 1 417 ? -6.470 38.902 13.040 1.00 93.50 417 THR A C 1
ATOM 3216 O O . THR A 1 417 ? -5.462 39.460 12.611 1.00 93.50 417 THR A O 1
ATOM 3219 N N . ASN A 1 418 ? -7.030 37.870 12.400 1.00 90.44 418 ASN A N 1
ATOM 3220 C CA . ASN A 1 418 ? -6.518 37.381 11.127 1.00 90.44 418 ASN A CA 1
ATOM 3221 C C . ASN A 1 418 ? -6.643 38.484 10.049 1.00 90.44 418 ASN A C 1
ATOM 3223 O O . ASN A 1 418 ? -7.744 38.995 9.827 1.00 90.44 418 ASN A O 1
ATOM 3227 N N . PRO A 1 419 ? -5.549 38.851 9.352 1.00 85.12 419 PRO A N 1
ATOM 3228 C CA . PRO A 1 419 ? -5.537 39.988 8.427 1.00 85.12 419 PRO A CA 1
ATOM 3229 C C . PRO A 1 419 ? -6.372 39.765 7.157 1.00 85.12 419 PRO A C 1
ATOM 3231 O O . PRO A 1 419 ? -6.706 40.726 6.466 1.00 85.12 419 PRO A O 1
ATOM 3234 N N . HIS A 1 420 ? -6.708 38.515 6.827 1.00 88.56 420 HIS A N 1
ATOM 3235 C CA . HIS A 1 420 ? -7.444 38.161 5.611 1.00 88.56 420 HIS A CA 1
ATOM 3236 C C . HIS A 1 420 ? -8.942 37.942 5.856 1.00 88.56 420 HIS A C 1
ATOM 3238 O O . HIS A 1 420 ? -9.759 38.187 4.958 1.00 88.56 420 HIS A O 1
ATOM 3244 N N . ASP A 1 421 ? -9.304 37.457 7.046 1.00 92.62 421 ASP A N 1
ATOM 3245 C CA . ASP A 1 421 ? -10.683 37.157 7.419 1.00 92.62 421 ASP A CA 1
ATOM 3246 C C . ASP A 1 421 ? -10.915 37.287 8.941 1.00 92.62 421 ASP A C 1
ATOM 3248 O O . ASP A 1 421 ? -10.538 36.388 9.691 1.00 92.62 421 ASP A O 1
ATOM 3252 N N . PRO A 1 422 ? -11.604 38.336 9.429 1.00 93.19 422 PRO A N 1
ATOM 3253 C CA . PRO A 1 422 ? -11.876 38.509 10.863 1.00 93.19 422 PRO A CA 1
ATOM 3254 C C . PRO A 1 422 ? -12.792 37.415 11.459 1.00 93.19 422 PRO A C 1
ATOM 3256 O O . PRO A 1 422 ? -12.898 37.265 12.682 1.00 93.19 422 PRO A O 1
ATOM 3259 N N . LEU A 1 423 ? -13.460 36.620 10.616 1.00 95.56 423 LEU A N 1
ATOM 3260 C CA . LEU A 1 423 ? -14.278 35.473 11.024 1.00 95.56 423 LEU A CA 1
ATOM 3261 C C . LEU A 1 423 ? -13.494 34.150 11.004 1.00 95.56 423 LEU A C 1
ATOM 3263 O O . LEU A 1 423 ? -14.091 33.084 11.144 1.00 95.56 423 LEU A O 1
ATOM 3267 N N . ALA A 1 424 ? -12.166 34.194 10.860 1.00 96.25 424 ALA A N 1
ATOM 3268 C CA . ALA A 1 424 ? -11.332 33.003 10.782 1.00 96.25 424 ALA A CA 1
ATOM 3269 C C . ALA A 1 424 ? -11.488 32.086 12.011 1.00 96.25 424 ALA A C 1
ATOM 3271 O O . ALA A 1 424 ? -11.383 32.498 13.173 1.00 96.25 424 ALA A O 1
ATOM 3272 N N . VAL A 1 425 ? -11.723 30.804 11.732 1.00 97.12 425 VAL A N 1
ATOM 3273 C CA . VAL A 1 425 ? -11.743 29.727 12.722 1.00 97.12 425 VAL A CA 1
ATOM 3274 C C . VAL A 1 425 ? -10.713 28.698 12.287 1.00 97.12 425 VAL A C 1
ATOM 3276 O O . VAL A 1 425 ? -10.885 28.040 11.259 1.00 97.12 425 VAL A O 1
ATOM 3279 N N . GLU A 1 426 ? -9.636 28.587 13.049 1.00 96.38 426 GLU A N 1
ATOM 3280 C CA . GLU A 1 426 ? -8.605 27.579 12.849 1.00 96.38 426 GLU A CA 1
ATOM 3281 C C . GLU A 1 426 ? -9.118 26.201 13.258 1.00 96.38 426 GLU A C 1
ATOM 3283 O O . GLU A 1 426 ? -9.798 26.048 14.275 1.00 96.38 426 GLU A O 1
ATOM 3288 N N . VAL A 1 427 ? -8.736 25.197 12.475 1.00 95.81 427 VAL A N 1
ATOM 3289 C CA . VAL A 1 427 ? -8.997 23.785 12.741 1.00 95.81 427 VAL A CA 1
ATOM 3290 C C . VAL A 1 427 ? -7.680 23.134 13.142 1.00 95.81 427 VAL A C 1
ATOM 3292 O O . VAL A 1 427 ? -6.718 23.119 12.370 1.00 95.81 427 VAL A O 1
ATOM 3295 N N . LEU A 1 428 ? -7.631 22.604 14.360 1.00 94.25 428 LEU A N 1
ATOM 3296 C CA . LEU A 1 428 ? -6.444 21.998 14.951 1.00 94.25 428 LEU A CA 1
ATOM 3297 C C . LEU A 1 428 ? -6.736 20.559 15.381 1.00 94.25 428 LEU A C 1
ATOM 3299 O O . LEU A 1 428 ? -7.856 20.217 15.759 1.00 94.25 428 LEU A O 1
ATOM 3303 N N . THR A 1 429 ? -5.710 19.719 15.375 1.00 90.81 429 THR A N 1
ATOM 3304 C CA . THR A 1 429 ? -5.740 18.428 16.079 1.00 90.81 429 THR A CA 1
ATOM 3305 C C . THR A 1 429 ? -5.761 18.638 17.597 1.00 90.81 429 THR A C 1
ATOM 3307 O O . THR A 1 429 ? -5.465 19.731 18.091 1.00 90.81 429 THR A O 1
ATOM 3310 N N . GLU A 1 430 ? -6.058 17.593 18.373 1.00 85.19 430 GLU A N 1
ATOM 3311 C CA . GLU A 1 430 ? -5.979 17.678 19.838 1.00 85.19 430 GLU A CA 1
ATOM 3312 C C . GLU A 1 430 ? -4.584 18.039 20.358 1.00 85.19 430 GLU A C 1
ATOM 3314 O O . GLU A 1 430 ? -4.484 18.730 21.372 1.00 85.19 430 GLU A O 1
ATOM 3319 N N . THR A 1 431 ? -3.532 17.621 19.646 1.00 84.69 431 THR A N 1
ATOM 3320 C CA . THR A 1 431 ? -2.127 17.911 19.968 1.00 84.69 431 THR A CA 1
ATOM 3321 C C . THR A 1 431 ? -1.691 19.319 19.549 1.00 84.69 431 THR A C 1
ATOM 3323 O O . THR A 1 431 ? -0.568 19.720 19.840 1.00 84.69 431 THR A O 1
ATOM 3326 N N . GLY A 1 432 ? -2.568 20.087 18.891 1.00 88.25 432 GLY A N 1
ATOM 3327 C CA . GLY A 1 432 ? -2.322 21.476 18.501 1.00 88.25 432 GLY A CA 1
ATOM 3328 C C . GLY A 1 432 ? -1.750 21.670 17.094 1.00 88.25 432 GLY A C 1
ATOM 3329 O O . GLY A 1 432 ? -1.508 22.812 16.711 1.00 88.25 432 GLY A O 1
ATOM 3330 N N . LEU A 1 433 ? -1.567 20.607 16.299 1.00 89.94 433 LEU A N 1
ATOM 3331 C CA . LEU A 1 433 ? -1.171 20.747 14.889 1.00 89.94 433 LEU A CA 1
ATOM 3332 C C . LEU A 1 433 ? -2.281 21.431 14.089 1.00 89.94 433 LEU A C 1
ATOM 3334 O O . LEU A 1 433 ? -3.436 20.999 14.148 1.00 89.94 433 LEU A O 1
ATOM 3338 N N . LYS A 1 434 ? -1.925 22.466 13.324 1.00 93.56 434 LYS A N 1
ATOM 3339 C CA . LYS A 1 434 ? -2.862 23.239 12.502 1.00 93.56 434 LYS A CA 1
ATOM 3340 C C . LYS A 1 434 ? -3.155 22.506 11.197 1.00 93.56 434 LYS A C 1
ATOM 3342 O O . LYS A 1 434 ? -2.265 22.317 10.373 1.00 93.56 434 LYS A O 1
ATOM 3347 N N . LEU A 1 435 ? -4.417 22.131 11.004 1.00 91.06 435 LEU A N 1
ATOM 3348 C CA . LEU A 1 435 ? -4.901 21.494 9.778 1.00 91.06 435 LEU A CA 1
ATOM 3349 C C . LEU A 1 435 ? -5.318 22.515 8.721 1.00 91.06 435 LEU A C 1
ATOM 3351 O O . LEU A 1 435 ? -5.326 22.192 7.542 1.00 91.06 435 LEU A O 1
ATOM 3355 N N . GLY A 1 436 ? -5.700 23.722 9.139 1.00 93.38 436 GLY A N 1
ATOM 3356 C CA . GLY A 1 436 ? -6.184 24.781 8.260 1.00 93.38 436 GLY A CA 1
ATOM 3357 C C . GLY A 1 436 ? -7.290 25.592 8.913 1.00 93.38 436 GLY A C 1
ATOM 3358 O O . GLY A 1 436 ? -7.267 25.813 10.124 1.00 93.38 436 GLY A O 1
ATOM 3359 N N . TYR A 1 437 ? -8.251 26.034 8.108 1.00 95.62 437 TYR A N 1
ATOM 3360 C CA . TYR A 1 437 ? -9.351 26.898 8.531 1.00 95.62 437 TYR A CA 1
ATOM 3361 C C . TYR A 1 437 ? -10.711 26.349 8.103 1.00 95.62 437 TYR A C 1
ATOM 3363 O O . TYR A 1 437 ? -10.821 25.620 7.115 1.00 95.62 437 TYR A O 1
ATOM 3371 N N . LEU A 1 438 ? -11.772 26.760 8.801 1.00 95.56 438 LEU A N 1
ATOM 3372 C CA . LEU A 1 438 ? -13.119 26.671 8.240 1.00 95.56 438 LEU A CA 1
ATOM 3373 C C . LEU A 1 438 ? -13.211 27.564 6.989 1.00 95.56 438 LEU A C 1
ATOM 3375 O O . LEU A 1 438 ? -12.762 28.713 7.043 1.00 95.56 438 LEU A O 1
ATOM 3379 N N . PRO A 1 439 ? -13.805 27.093 5.875 1.00 93.69 439 PRO A N 1
ATOM 3380 C CA . PRO A 1 439 ? -13.919 27.896 4.668 1.00 93.69 439 PRO A CA 1
ATOM 3381 C C . PRO A 1 439 ? -14.713 29.178 4.926 1.00 93.69 439 PRO A C 1
ATOM 3383 O O . PRO A 1 439 ? -15.760 29.155 5.576 1.00 93.69 439 PRO A O 1
ATOM 3386 N N . ARG A 1 440 ? -14.254 30.289 4.344 1.00 90.56 440 ARG A N 1
ATOM 3387 C CA . ARG A 1 440 ? -14.860 31.623 4.502 1.00 90.56 440 ARG A CA 1
ATOM 3388 C C . ARG A 1 440 ? -16.354 31.675 4.165 1.00 90.56 440 ARG A C 1
ATOM 3390 O O . ARG A 1 440 ? -17.095 32.459 4.744 1.00 90.56 440 ARG A O 1
ATOM 3397 N N . ALA A 1 441 ? -16.813 30.821 3.252 1.00 89.06 441 ALA A N 1
ATOM 3398 C CA . ALA A 1 441 ? -18.224 30.738 2.875 1.00 89.06 441 ALA A CA 1
ATOM 3399 C C . ALA A 1 441 ? -19.138 30.249 4.017 1.00 89.06 441 ALA A C 1
ATOM 3401 O O . ALA A 1 441 ? -20.329 30.547 4.006 1.00 89.06 441 ALA A O 1
ATOM 3402 N N . VAL A 1 442 ? -18.597 29.508 4.992 1.00 93.38 442 VAL A N 1
ATOM 3403 C CA . VAL A 1 442 ? -19.381 28.823 6.037 1.00 93.38 442 VAL A CA 1
ATOM 3404 C C . VAL A 1 442 ? -18.903 29.113 7.464 1.00 93.38 442 VAL A C 1
ATOM 3406 O O . VAL A 1 442 ? -19.515 28.648 8.420 1.00 93.38 442 VAL A O 1
ATOM 3409 N N . ASN A 1 443 ? -17.832 29.892 7.650 1.00 95.81 443 ASN A N 1
ATOM 3410 C CA . ASN A 1 443 ? -17.262 30.164 8.976 1.00 95.81 443 ASN A CA 1
ATOM 3411 C C . ASN A 1 443 ? -18.052 31.193 9.808 1.00 95.81 443 ASN A C 1
ATOM 3413 O O . ASN A 1 443 ? -17.857 31.272 11.019 1.00 95.81 443 ASN A O 1
ATOM 3417 N N . ARG A 1 444 ? -18.971 31.949 9.191 1.00 94.50 444 ARG A N 1
ATOM 3418 C CA . ARG A 1 444 ? -19.703 33.052 9.837 1.00 94.50 444 ARG A CA 1
ATOM 3419 C C . ARG A 1 444 ? -20.499 32.622 11.065 1.00 94.50 444 ARG A C 1
ATOM 3421 O O . ARG A 1 444 ? -20.489 33.321 12.076 1.00 94.50 444 ARG A O 1
ATOM 3428 N N . GLU A 1 445 ? -21.234 31.523 10.961 1.00 88.38 445 GLU A N 1
ATOM 3429 C CA . GLU A 1 445 ? -22.071 31.025 12.052 1.00 88.38 445 GLU A CA 1
ATOM 3430 C C . GLU A 1 445 ? -21.236 30.425 13.201 1.00 88.38 445 GLU A C 1
ATOM 3432 O O . GLU A 1 445 ? -21.407 30.891 14.331 1.00 88.38 445 GLU A O 1
ATOM 3437 N N . PRO A 1 446 ? -20.259 29.526 12.950 1.00 91.19 446 PRO A N 1
ATOM 3438 C CA . PRO A 1 446 ? -19.295 29.095 13.965 1.00 91.19 446 PRO A CA 1
ATOM 3439 C C . PRO A 1 446 ? -18.595 30.253 14.670 1.00 91.19 446 PRO A C 1
ATOM 3441 O O . PRO A 1 446 ? -18.533 30.272 15.896 1.00 91.19 446 PRO A O 1
ATOM 3444 N N . ALA A 1 447 ? -18.106 31.238 13.909 1.00 93.69 447 ALA A N 1
ATOM 3445 C CA . ALA A 1 447 ? -17.388 32.377 14.463 1.00 93.69 447 ALA A CA 1
ATOM 3446 C C . ALA A 1 447 ? -18.256 33.159 15.452 1.00 93.69 447 ALA A C 1
ATOM 3448 O O . ALA A 1 447 ? -17.839 33.399 16.580 1.00 93.69 447 ALA A O 1
ATOM 3449 N N . ARG A 1 448 ? -19.503 33.462 15.069 1.00 89.31 448 ARG A N 1
ATOM 3450 C CA . ARG A 1 448 ? -20.467 34.160 15.932 1.00 89.31 448 ARG A CA 1
ATOM 3451 C C . ARG A 1 448 ? -20.809 33.389 17.200 1.00 89.31 448 ARG A C 1
ATOM 3453 O O . ARG A 1 448 ? -20.991 34.011 18.241 1.00 89.31 448 ARG A O 1
ATOM 3460 N N . LEU A 1 449 ? -20.948 32.068 17.113 1.00 84.25 449 LEU A N 1
ATOM 3461 C CA . LEU A 1 449 ? -21.223 31.236 18.284 1.00 84.25 449 LEU A CA 1
ATOM 3462 C C . LEU A 1 449 ? -20.028 31.228 19.239 1.00 84.25 449 LEU A C 1
ATOM 3464 O O . LEU A 1 449 ? -20.204 31.455 20.433 1.00 84.25 449 LEU A O 1
ATOM 3468 N N . MET A 1 450 ? -18.813 31.064 18.717 1.00 88.38 450 MET A N 1
ATOM 3469 C CA . MET A 1 450 ? -17.596 31.104 19.530 1.00 88.38 450 MET A CA 1
ATOM 3470 C C . MET A 1 450 ? -17.352 32.491 20.146 1.00 88.38 450 MET A C 1
ATOM 3472 O O . MET A 1 450 ? -16.978 32.571 21.311 1.00 88.38 450 MET A O 1
ATOM 3476 N N . ASP A 1 451 ? -17.631 33.577 19.416 1.00 89.50 451 ASP A N 1
ATOM 3477 C CA . ASP A 1 451 ? -17.519 34.957 19.922 1.00 89.50 451 ASP A CA 1
ATOM 3478 C C . ASP A 1 451 ? -18.522 35.247 21.058 1.00 89.50 451 ASP A C 1
ATOM 3480 O O . ASP A 1 451 ? -18.291 36.122 21.887 1.00 89.50 451 ASP A O 1
ATOM 3484 N N . ARG A 1 452 ? -19.624 34.487 21.133 1.00 81.94 452 ARG A N 1
ATOM 3485 C CA . ARG A 1 452 ? -20.602 34.519 22.238 1.00 81.94 452 ARG A CA 1
ATOM 3486 C C . ARG A 1 452 ? -20.247 33.579 23.395 1.00 81.94 452 ARG A C 1
ATOM 3488 O O . ARG A 1 452 ? -21.031 33.452 24.330 1.00 81.94 452 ARG A O 1
ATOM 3495 N N . GLY A 1 453 ? -19.102 32.901 23.329 1.00 77.44 453 GLY A N 1
ATOM 3496 C CA . GLY A 1 453 ? -18.671 31.932 24.335 1.00 77.44 453 GLY A CA 1
ATOM 3497 C C . GLY A 1 453 ? -19.334 30.556 24.220 1.00 77.44 453 GLY A C 1
ATOM 3498 O O . GLY A 1 453 ? -19.180 29.739 25.125 1.00 77.44 453 GLY A O 1
ATOM 3499 N N . CYS A 1 454 ? -20.056 30.259 23.132 1.00 74.62 454 CYS A N 1
ATOM 3500 C CA . CYS A 1 454 ? -20.589 28.916 22.911 1.00 74.62 454 CYS A CA 1
ATOM 3501 C C . CYS A 1 454 ? -19.446 27.952 22.575 1.00 74.62 454 CYS A C 1
ATOM 3503 O O . CYS A 1 454 ? -18.681 28.176 21.632 1.00 74.62 454 CYS A O 1
ATOM 3505 N N . ALA A 1 455 ? -19.359 26.846 23.311 1.00 77.25 455 ALA A N 1
ATOM 3506 C CA . ALA A 1 455 ? -18.457 25.765 22.955 1.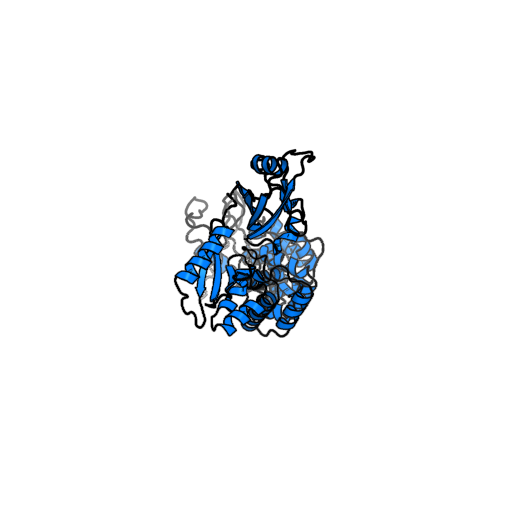00 77.25 455 ALA A CA 1
ATOM 3507 C C . ALA A 1 455 ? -18.956 25.076 21.676 1.00 77.25 455 ALA A C 1
ATOM 3509 O O . ALA A 1 455 ? -20.150 24.825 21.506 1.00 77.25 455 ALA A O 1
ATOM 3510 N N . LEU A 1 456 ? -18.028 24.775 20.770 1.00 85.25 456 LEU A N 1
ATOM 3511 C CA . LEU A 1 456 ? -18.290 23.993 19.569 1.00 85.25 456 LEU A CA 1
ATOM 3512 C C . LEU A 1 456 ? -17.445 22.729 19.614 1.00 85.25 456 LEU A C 1
ATOM 3514 O O . LEU A 1 456 ? -16.281 22.755 20.017 1.00 85.25 456 LEU A O 1
ATOM 3518 N N . TRP A 1 457 ? -18.028 21.632 19.156 1.00 84.81 457 TRP A N 1
ATOM 3519 C CA . TRP A 1 457 ? -17.308 20.394 18.921 1.00 84.81 457 TRP A CA 1
ATOM 3520 C C . TRP A 1 457 ? -17.034 20.246 17.431 1.00 84.81 457 TRP A C 1
ATOM 3522 O O . TRP A 1 457 ? -17.927 20.485 16.617 1.00 84.81 457 TRP A O 1
ATOM 3532 N N . ALA A 1 458 ? -15.828 19.822 17.071 1.00 90.69 458 ALA A N 1
ATOM 3533 C CA . ALA A 1 458 ? -15.498 19.444 15.708 1.00 90.69 458 ALA A CA 1
ATOM 3534 C C . ALA A 1 458 ? -14.890 18.045 15.676 1.00 90.69 458 ALA A C 1
ATOM 3536 O O . ALA A 1 458 ? -14.179 17.643 16.595 1.00 90.69 458 ALA A O 1
ATOM 3537 N N . GLY A 1 459 ? -15.138 17.323 14.591 1.00 89.81 459 GLY A N 1
ATOM 3538 C CA . GLY A 1 459 ? -14.492 16.043 14.346 1.00 89.81 459 GLY A CA 1
ATOM 3539 C C . GLY A 1 459 ? -14.460 15.687 12.872 1.00 89.81 459 GLY A C 1
ATOM 3540 O O . GLY A 1 459 ? -15.243 16.206 12.070 1.00 89.81 459 GLY A O 1
ATOM 3541 N N . VAL A 1 460 ? -13.533 14.806 12.514 1.00 90.00 460 VAL A N 1
ATOM 3542 C CA . VAL A 1 460 ? -13.332 14.355 11.134 1.00 90.00 460 VAL A CA 1
ATOM 3543 C C . VAL A 1 460 ? -14.529 13.512 10.682 1.00 90.00 460 VAL A C 1
ATOM 3545 O O . VAL A 1 460 ? -14.848 12.485 11.276 1.00 90.00 460 VAL A O 1
ATOM 3548 N N . ALA A 1 461 ? -15.192 13.925 9.606 1.00 84.25 461 ALA A N 1
ATOM 3549 C CA . ALA A 1 461 ? -16.182 13.114 8.903 1.00 84.25 461 ALA A CA 1
ATOM 3550 C C . ALA A 1 461 ? -15.499 12.100 7.975 1.00 84.25 461 ALA A C 1
ATOM 3552 O O . ALA A 1 461 ? -15.877 10.929 7.941 1.00 84.25 461 ALA A O 1
ATOM 3553 N N . ARG A 1 462 ? -14.489 12.560 7.231 1.00 83.75 462 ARG A N 1
ATOM 3554 C CA . ARG A 1 462 ? -13.701 11.778 6.272 1.00 83.75 462 ARG A CA 1
ATOM 3555 C C . ARG A 1 462 ? -12.398 12.517 5.974 1.00 83.75 462 ARG A C 1
ATOM 3557 O O . ARG A 1 462 ? -12.417 13.738 5.911 1.00 83.75 462 ARG A O 1
ATOM 3564 N N . ALA A 1 463 ? -11.298 11.808 5.757 1.00 83.75 463 ALA A N 1
ATOM 3565 C CA . ALA A 1 463 ? -10.052 12.407 5.288 1.00 83.75 463 ALA A CA 1
ATOM 3566 C C . ALA A 1 463 ? -9.384 11.453 4.296 1.00 83.75 463 ALA A C 1
ATOM 3568 O O . ALA A 1 463 ? -8.921 10.383 4.685 1.00 83.75 463 ALA A O 1
ATOM 3569 N N . ASP A 1 464 ? -9.374 11.828 3.017 1.00 73.44 464 ASP A N 1
ATOM 3570 C CA . ASP A 1 464 ? -8.780 10.998 1.959 1.00 73.44 464 ASP A CA 1
ATOM 3571 C C . ASP A 1 464 ? -7.354 11.445 1.620 1.00 73.44 464 ASP A C 1
ATOM 3573 O O . ASP A 1 464 ? -6.485 10.628 1.319 1.00 73.44 464 ASP A O 1
ATOM 3577 N N . ASN A 1 465 ? -7.116 12.755 1.644 1.00 76.44 465 ASN A N 1
ATOM 3578 C CA . ASN A 1 465 ? -5.820 13.388 1.433 1.00 76.44 465 ASN A CA 1
ATOM 3579 C C . ASN A 1 465 ? -5.856 14.825 1.984 1.00 76.44 465 ASN A C 1
ATOM 3581 O O . ASN A 1 465 ? -6.905 15.317 2.401 1.00 76.44 465 ASN A O 1
ATOM 3585 N N . VAL A 1 466 ? -4.718 15.521 1.936 1.00 72.31 466 VAL A N 1
ATOM 3586 C CA . VAL A 1 466 ? -4.567 16.894 2.458 1.00 72.31 466 VAL A CA 1
ATOM 3587 C C . VAL A 1 466 ? -5.465 17.944 1.785 1.00 72.31 466 VAL A C 1
ATOM 3589 O O . VAL A 1 466 ? -5.631 19.032 2.333 1.00 72.31 466 VAL A O 1
ATOM 3592 N N . TYR A 1 467 ? -6.049 17.640 0.621 1.00 72.12 467 TYR A N 1
ATOM 3593 C CA . TYR A 1 467 ? -6.978 18.513 -0.102 1.00 72.12 467 TYR A CA 1
ATOM 3594 C C . TYR A 1 467 ? -8.452 18.233 0.229 1.00 72.12 467 TYR A C 1
ATOM 3596 O O . TYR A 1 467 ? -9.300 19.073 -0.063 1.00 72.12 467 TYR A O 1
ATOM 3604 N N . ASP A 1 468 ? -8.766 17.083 0.834 1.00 81.69 468 ASP A N 1
ATOM 3605 C CA . ASP A 1 468 ? -10.138 16.657 1.141 1.00 81.69 468 ASP A CA 1
ATOM 3606 C C . ASP A 1 468 ? -10.231 16.068 2.554 1.00 81.69 468 ASP A C 1
ATOM 3608 O O . ASP A 1 468 ? -10.406 14.864 2.771 1.00 81.69 468 ASP A O 1
ATOM 3612 N N . ILE A 1 469 ? -10.080 16.959 3.535 1.00 87.94 469 ILE A N 1
ATOM 3613 C CA . ILE A 1 469 ? -10.360 16.686 4.945 1.00 87.94 469 ILE A CA 1
ATOM 3614 C C . ILE A 1 469 ? -11.748 17.242 5.240 1.00 87.94 469 ILE A C 1
ATOM 3616 O O . ILE A 1 469 ? -11.918 18.452 5.372 1.00 87.94 469 ILE A O 1
ATOM 3620 N N . ARG A 1 470 ? -12.747 16.373 5.360 1.00 91.69 470 ARG A N 1
ATOM 3621 C CA . ARG A 1 470 ? -14.117 16.730 5.732 1.00 91.69 470 ARG A CA 1
ATOM 3622 C C . ARG A 1 470 ? -14.334 16.618 7.226 1.00 91.69 470 ARG A C 1
ATOM 3624 O O . ARG A 1 470 ? -13.938 15.637 7.853 1.00 91.69 470 ARG A O 1
ATOM 3631 N N . ILE A 1 471 ? -15.021 17.600 7.788 1.00 92.69 471 ILE A N 1
ATOM 3632 C CA . ILE A 1 471 ? -15.301 17.721 9.215 1.00 92.69 471 ILE A CA 1
ATOM 3633 C C . ILE A 1 471 ? -16.774 18.053 9.448 1.00 92.69 471 ILE A C 1
ATOM 3635 O O . ILE A 1 471 ? -17.431 18.675 8.610 1.00 92.69 471 ILE A O 1
ATOM 3639 N N . ARG A 1 472 ? -17.283 17.680 10.622 1.00 89.62 472 ARG A N 1
ATOM 3640 C CA . ARG A 1 472 ? -18.561 18.182 11.138 1.00 89.62 472 ARG A CA 1
ATOM 3641 C C . ARG A 1 472 ? -18.309 19.054 12.348 1.00 89.62 472 ARG A C 1
ATOM 3643 O O . ARG A 1 472 ? -17.518 18.684 13.211 1.00 89.62 472 ARG A O 1
ATOM 3650 N N . VAL A 1 473 ? -19.013 20.177 12.412 1.00 88.88 473 VAL A N 1
ATOM 3651 C CA . VAL A 1 473 ? -19.048 21.059 13.577 1.00 88.88 473 VAL A CA 1
ATOM 3652 C C . VAL A 1 473 ? -20.433 20.972 14.194 1.00 88.88 473 VAL A C 1
ATOM 3654 O O . VAL A 1 473 ? -21.441 21.020 13.489 1.00 88.88 473 VAL A O 1
ATOM 3657 N N . ARG A 1 474 ? -20.493 20.834 15.513 1.00 84.44 474 ARG A N 1
ATOM 3658 C CA . ARG A 1 474 ? -21.735 20.770 16.281 1.00 84.44 474 ARG A CA 1
ATOM 3659 C C . ARG A 1 474 ? -21.692 21.785 17.417 1.00 84.44 474 ARG A C 1
ATOM 3661 O O . ARG A 1 474 ? -20.620 22.031 17.971 1.00 84.44 474 ARG A O 1
ATOM 3668 N N . ALA A 1 475 ? -22.842 22.353 17.769 1.00 75.75 475 ALA A N 1
ATOM 3669 C CA . ALA A 1 475 ? -22.960 23.111 19.016 1.00 75.75 475 ALA A CA 1
ATOM 3670 C C . ALA A 1 475 ? -22.789 22.148 20.201 1.00 75.75 475 ALA A C 1
ATOM 3672 O O . ALA A 1 475 ? -23.230 21.005 20.091 1.00 75.75 475 ALA A O 1
ATOM 3673 N N . ALA A 1 476 ? -22.071 22.562 21.249 1.00 62.66 476 ALA A N 1
ATOM 3674 C CA . ALA A 1 476 ? -21.727 21.697 22.380 1.00 62.66 476 ALA A CA 1
ATOM 3675 C C . ALA A 1 476 ? -22.905 21.333 23.282 1.00 62.66 476 ALA A C 1
ATOM 3677 O O . ALA A 1 476 ? -23.853 22.145 23.372 1.00 62.66 476 ALA A O 1
#

Organism: NCBI:txid91750

InterPro domains:
  IPR014905 HIRAN domain [PF08797] (386-465)
  IPR014905 HIRAN domain [SM00910] (382-474)

Radius of gyration: 33.2 Å; chains: 1; bounding box: 64×68×109 Å

Secondary structure (DSSP, 8-state):
----------------SS------GGG--------SSS----TTS-TT---B-TTSPBPS-HHHHHHHHHHHS-HHHHHHHGGGGGGHHHHHHHHHHSTTHHHHHHHHHHTT-THHHHHHHHHTTGGGS-HHHHHHHHHHHHHS-HHHHHHHHHT-SS--HHHHHHHTTS-GGG-SHHHHHHHHHHHH-HHHHHHHTT-S---HHHHHHHHHS-GGG--HHHHHHHHHH--HHHHHHHHHTT-S--HHHHHHHHHHHTT--SHHHHHHHHHHHHHHHHHHSBPPPPSS---SSEEEP-BHHHHHHHHHHHTSGGGGGHHHHHTTSEEEEEE-SSS-EEEEEEE-TTS-EEEEEEE-GGGPBPPHHHHHHHHHHHHHHH----EEEEEEPBTGGGTTHHHHGGG--TT-EEEEEE-TT-SS-TT-EEEEETT--EEEE--TTT-HHHHHHHHTT--EEEEEEEEEETTEEEEEEEE-

Foldseek 3Di:
DDDDPPDDDPDDDDDDDQFDDLDQVVRPDDDDQDDPAQADDDPDDDPDDFRADPVRHGDPDPVVVVVVSVVSDPPVLQVLLVQLPPCSVLLSNQCSPPVCSVVVSNCQCPDLHCLLVLLLCQLQVVRRDDSVVSNVSSVCSVPPDSQVSSCVSNVHPDGDPVLVNQSSQERSVQNHNVQSNLSVVLSVQPLSSQQCPQARHAYSQLSLLLSLDDSLLSHVLSSNQSRVDNGNVLSCVLCLLVQDDDPVLSVQLSVQRNPHHHPVSNSVSSNVSSLVVLQPDFFPDDLFDDDPQKAWDTGLVSQVVVCVVQVHDSSVCSSVRNLVQKTWIWGPPPQTWIWIWGQDLVRQTATPDIAGRPRHHDDPVVVVVVRVSSVVSSPDWPFLDKDFFPPQVVFCQQVCQSRQHAFQWWDWDQDCVPPPDNLWIWIAHPVGGTRHTDDPVRSNVVSVCVVVVFDKIKGFRDCDDSVGTMMIITTD

Sequence (476 aa):
MREKIVTGTVESLEVRGGTLLLADWRAGLGRTLRGDGPYPLSCADVPGRPLLDREGRPLPDLPKAERAVLATVPEEIRRLAAPYGRFQWMALEAMRHVPGGFAFLRQEAEGAGPGFVLACWALSGARVRGRGERLTLARRAMTEPRAELLADLAGLARPDAAIVRLLARVPVEDIDYPLVVALSRLCGDPSARCALCEVPRLGAEGVRALLALPSWLLHPAVARAVAAGATERRLRALLKDLGDPNAAERVRVARMVKCVRDWPDLERRLTEGVSRILRSRSFPQPPIPGEAALQPIRDGDALVREGRDLRHCVGDYVDEVHAGRRYFYRWLEAERATVELSLGEDLCWRLSEALGPDNVRISGATRDRIAALVASQARARPLLLETYVAGGIYHDAEKAMPGLVRGTPLRLRREPTNPHDPLAVEVLTETGLKLGYLPRAVNREPARLMDRGCALWAGVARADNVYDIRIRVRAA

pLDDT: mean 80.27, std 20.01, range [22.78, 97.81]